Protein AF-0000000075997439 (afdb_homodimer)

Foldseek 3Di:
DEDDPDDLVVLLVVLQVCVVQQAQEDEYEDADDLVSVVVSLVSNCVRNPLRRAYEYEPPQRDFLVSLLVSCVSVCVSPHQEYENSHPLVCLPSLQSSLVSNPPHFYEYYQQDAFLVSLCSCLVSVSGQAYEYEQVSYPHPVRLVVNLQSCLVSVRYYEYEQEDQLSLLQVLVVLVCSCPPGHVDCVPYYYHYDPPVVRQVQFPAGWDDHSRDTDDDPDDDSSSHGDPLVCQQPPPCPHVVNVVVCPDCPHHPDNDDPPVNPPCVPPPPD/DEDDPDDLVVLLVVLQVCVVLQAQEDEYEDADDLVSVVVSLVSNCVRNPLRRAYEYEPPQRDFLVSLLVSCVSVCVSPHQEYENSHPLVCLPSLQVSLVSNPPHFYEYYCQDAFLVSLCSCLVSVSGQAYEYEQVRYPHPVRLVVNLQSCLVSVRYYEYEQEDQLSLLQVLVVLVCSCPPGHVDCVPYYYHYDPPVVRQVQFPDGFDDHSRDTDDDPDDDSSSHGDPLVCQQPPPCPHVVNVVVCPDCPHHPDNDDPPVNPPPVPPPPD

Radius of gyration: 27.47 Å; Cα contacts (8 Å, |Δi|>4): 840; chains: 2; bounding box: 62×74×57 Å

Structure (mmCIF, N/CA/C/O backbone):
data_AF-0000000075997439-model_v1
#
loop_
_entity.id
_entity.type
_entity.pdbx_description
1 polymer 'Mitochondrial enolase superfamily member 1-like'
#
loop_
_atom_site.group_PDB
_atom_site.id
_atom_site.type_symbol
_atom_site.label_atom_id
_atom_site.label_alt_id
_atom_site.label_comp_id
_atom_site.label_asym_id
_atom_site.label_entity_id
_atom_site.label_seq_id
_atom_site.pdbx_PDB_ins_code
_atom_site.Cartn_x
_atom_site.Cartn_y
_atom_site.Cartn_z
_atom_site.occupancy
_atom_site.B_iso_or_equiv
_atom_site.auth_seq_id
_atom_site.auth_comp_id
_atom_site.auth_asym_id
_atom_site.auth_atom_id
_atom_site.pdbx_PDB_model_num
ATOM 1 N N . MET A 1 1 ? 3.68 -21.125 -14.469 1 47.81 1 MET A N 1
ATOM 2 C CA . MET A 1 1 ? 3.809 -21.406 -15.898 1 47.81 1 MET A CA 1
ATOM 3 C C . MET A 1 1 ? 3.117 -20.328 -16.719 1 47.81 1 MET A C 1
ATOM 5 O O . MET A 1 1 ? 2.344 -19.531 -16.188 1 47.81 1 MET A O 1
ATOM 9 N N . GLY A 1 2 ? 3.748 -19.828 -17.906 1 54.91 2 GLY A N 1
ATOM 10 C CA . GLY A 1 2 ? 2.85 -19.172 -18.844 1 54.91 2 GLY A CA 1
ATOM 11 C C . GLY A 1 2 ? 3.33 -17.797 -19.25 1 54.91 2 GLY A C 1
ATOM 12 O O . GLY A 1 2 ? 2.564 -16.828 -19.219 1 54.91 2 GLY A O 1
ATOM 13 N N . VAL A 1 3 ? 4.562 -17.875 -19.422 1 57.59 3 VAL A N 1
ATOM 14 C CA . VAL A 1 3 ? 4.996 -16.641 -20.062 1 57.59 3 VAL A CA 1
ATOM 15 C C . VAL A 1 3 ? 4.203 -16.422 -21.359 1 57.59 3 VAL A C 1
ATOM 17 O O . VAL A 1 3 ? 4.012 -17.359 -22.141 1 57.59 3 VAL A O 1
ATOM 20 N N . PRO A 1 4 ? 3.506 -15.375 -21.406 1 57.25 4 PRO A N 1
ATOM 21 C CA . PRO A 1 4 ? 2.822 -15.055 -22.656 1 57.25 4 PRO A CA 1
ATOM 22 C C . PRO A 1 4 ? 3.68 -15.352 -23.891 1 57.25 4 PRO A C 1
ATOM 24 O O . PRO A 1 4 ? 4.91 -15.281 -23.812 1 57.25 4 PRO A O 1
ATOM 27 N N . ARG A 1 5 ? 3.223 -15.898 -25.031 1 62.28 5 ARG A N 1
ATOM 28 C CA . ARG A 1 5 ? 3.732 -16.047 -26.391 1 62.28 5 ARG A CA 1
ATOM 29 C C . ARG A 1 5 ? 4.512 -17.344 -26.547 1 62.28 5 ARG A C 1
ATOM 31 O O . ARG A 1 5 ? 5.301 -17.5 -27.484 1 62.28 5 ARG A O 1
ATOM 38 N N . MET A 1 6 ? 4.207 -18.219 -25.578 1 74.06 6 MET A N 1
ATOM 39 C CA . MET A 1 6 ? 4.82 -19.531 -25.75 1 74.06 6 MET A CA 1
ATOM 40 C C . MET A 1 6 ? 4.121 -20.312 -26.859 1 74.06 6 MET A C 1
ATOM 42 O O . MET A 1 6 ? 2.896 -20.266 -26.984 1 74.06 6 MET A O 1
ATOM 46 N N . CYS A 1 7 ? 4.922 -20.922 -27.625 1 85.12 7 CYS A N 1
ATOM 47 C CA . CYS A 1 7 ? 4.316 -21.734 -28.672 1 85.12 7 CYS A CA 1
ATOM 48 C C . CYS A 1 7 ? 3.701 -23 -28.094 1 85.12 7 CYS A C 1
ATOM 50 O O . CYS A 1 7 ? 3.99 -23.375 -26.969 1 85.12 7 CYS A O 1
ATOM 52 N N . GLU A 1 8 ? 2.82 -23.547 -28.875 1 89.62 8 GLU A N 1
ATOM 53 C CA . GLU A 1 8 ? 2.053 -24.719 -28.438 1 89.62 8 GLU A CA 1
ATOM 54 C C . GLU A 1 8 ? 2.975 -25.859 -28 1 89.62 8 GLU A C 1
ATOM 56 O O . GLU A 1 8 ? 2.754 -26.469 -26.953 1 89.62 8 GLU A O 1
ATOM 61 N N . ALA A 1 9 ? 3.93 -26.141 -28.797 1 92.12 9 ALA A N 1
ATOM 62 C CA . ALA A 1 9 ? 4.836 -27.25 -28.5 1 92.12 9 ALA A CA 1
ATOM 63 C C . ALA A 1 9 ? 5.52 -27.062 -27.141 1 92.12 9 ALA A C 1
ATOM 65 O O . ALA A 1 9 ? 5.629 -28 -26.359 1 92.12 9 ALA A O 1
ATOM 66 N N . GLN A 1 10 ? 5.949 -25.906 -26.891 1 90.31 10 GLN A N 1
ATOM 67 C CA . GLN A 1 10 ? 6.613 -25.594 -25.625 1 90.31 10 GLN A CA 1
ATOM 68 C C . GLN A 1 10 ? 5.656 -25.75 -24.453 1 90.31 10 GLN A C 1
ATOM 70 O O . GLN A 1 10 ? 6.035 -26.297 -23.406 1 90.31 10 GLN A O 1
ATOM 75 N N . LEU A 1 11 ? 4.453 -25.328 -24.641 1 91.88 11 LEU A N 1
ATOM 76 C CA . LEU A 1 11 ? 3.445 -25.422 -23.594 1 91.88 11 LEU A CA 1
ATOM 77 C C . LEU A 1 11 ? 3.158 -26.875 -23.25 1 91.88 11 LEU A C 1
ATOM 79 O O . LEU A 1 11 ? 3.086 -27.234 -22.062 1 91.88 11 LEU A O 1
ATOM 83 N N . ARG A 1 12 ? 3.047 -27.672 -24.25 1 94.75 12 ARG A N 1
ATOM 84 C CA . ARG A 1 12 ? 2.756 -29.078 -24.031 1 94.75 12 ARG A CA 1
ATOM 85 C C . ARG A 1 12 ? 3.906 -29.766 -23.312 1 94.75 12 ARG A C 1
ATOM 87 O O . ARG A 1 12 ? 3.68 -30.562 -22.391 1 94.75 12 ARG A O 1
ATOM 94 N N . ILE A 1 13 ? 5.086 -29.406 -23.688 1 93 13 ILE A N 1
ATOM 95 C CA . ILE A 1 13 ? 6.27 -30.016 -23.078 1 93 13 ILE A CA 1
ATOM 96 C C . ILE A 1 13 ? 6.34 -29.656 -21.609 1 93 13 ILE A C 1
ATOM 98 O O . ILE A 1 13 ? 6.574 -30.516 -20.75 1 93 13 ILE A O 1
ATOM 102 N N . ILE A 1 14 ? 6.152 -28.453 -21.281 1 90 14 ILE A N 1
ATOM 103 C CA . ILE A 1 14 ? 6.223 -27.969 -19.906 1 90 14 ILE A CA 1
ATOM 104 C C . ILE A 1 14 ? 5.168 -28.672 -19.047 1 90 14 ILE A C 1
ATOM 106 O O . ILE A 1 14 ? 5.445 -29.094 -17.922 1 90 14 ILE A O 1
ATOM 110 N N . CYS A 1 15 ? 3.977 -28.859 -19.625 1 94 15 CYS A N 1
ATOM 111 C CA . CYS A 1 15 ? 2.895 -29.531 -18.906 1 94 15 CYS A CA 1
ATOM 112 C C . CYS A 1 15 ? 3.234 -30.984 -18.625 1 94 15 CYS A C 1
ATOM 114 O O . CYS A 1 15 ? 3.082 -31.469 -17.5 1 94 15 CYS A O 1
ATOM 116 N N . ARG A 1 16 ? 3.693 -31.594 -19.641 1 94.75 16 ARG A N 1
ATOM 117 C CA . ARG A 1 16 ? 4.012 -33 -19.516 1 94.75 16 ARG A CA 1
ATOM 118 C C . ARG A 1 16 ? 5.152 -33.219 -18.531 1 94.75 16 ARG A C 1
ATOM 120 O O . ARG A 1 16 ? 5.121 -34.156 -17.734 1 94.75 16 ARG A O 1
ATOM 127 N N . GLU A 1 17 ? 6.164 -32.375 -18.578 1 90.06 17 GLU A N 1
ATOM 128 C CA . GLU A 1 17 ? 7.273 -32.469 -17.641 1 90.06 17 GLU A CA 1
ATOM 129 C C . GLU A 1 17 ? 6.801 -32.219 -16.203 1 90.06 17 GLU A C 1
ATOM 131 O O . GLU A 1 17 ? 7.242 -32.906 -15.281 1 90.06 17 GLU A O 1
ATOM 136 N N . ALA A 1 18 ? 5.953 -31.312 -16.062 1 89.81 18 ALA A N 1
ATOM 137 C CA . ALA A 1 18 ? 5.41 -31.016 -14.734 1 89.81 18 ALA A CA 1
ATOM 138 C C . ALA A 1 18 ? 4.613 -32.219 -14.195 1 89.81 18 ALA A C 1
ATOM 140 O O . ALA A 1 18 ? 4.73 -32.562 -13.016 1 89.81 18 ALA A O 1
ATOM 141 N N . LEU A 1 19 ? 3.828 -32.844 -15.039 1 93.19 19 LEU A N 1
ATOM 142 C CA . LEU A 1 19 ? 3.053 -34 -14.648 1 93.19 19 LEU A CA 1
ATOM 143 C C . LEU A 1 19 ? 3.973 -35.156 -14.25 1 93.19 19 LEU A C 1
ATOM 145 O O . LEU A 1 19 ? 3.721 -35.844 -13.258 1 93.19 19 LEU A O 1
ATOM 149 N N . LYS A 1 20 ? 4.98 -35.312 -15.078 1 92.94 20 LYS A N 1
ATOM 150 C CA . LYS A 1 20 ? 5.961 -36.344 -14.789 1 92.94 20 LYS A CA 1
ATOM 151 C C . LYS A 1 20 ? 6.609 -36.125 -13.43 1 92.94 20 LYS A C 1
ATOM 153 O O . LYS A 1 20 ? 6.898 -37.094 -12.711 1 92.94 20 LYS A O 1
ATOM 158 N N . ASP A 1 21 ? 6.805 -34.875 -13.078 1 87.38 21 ASP A N 1
ATOM 159 C CA . ASP A 1 21 ? 7.441 -34.531 -11.812 1 87.38 21 ASP A CA 1
ATOM 160 C C . ASP A 1 21 ? 6.449 -34.625 -10.656 1 87.38 21 ASP A C 1
ATOM 162 O O . ASP A 1 21 ? 6.809 -34.375 -9.508 1 87.38 21 ASP A O 1
ATOM 166 N N . GLY A 1 22 ? 5.156 -34.812 -10.977 1 89.94 22 GLY A N 1
ATOM 167 C CA . GLY A 1 22 ? 4.176 -35.094 -9.93 1 89.94 22 GLY A CA 1
ATOM 168 C C . GLY A 1 22 ? 3.318 -33.875 -9.594 1 89.94 22 GLY A C 1
ATOM 169 O O . GLY A 1 22 ? 2.559 -33.906 -8.625 1 89.94 22 GLY A O 1
ATOM 170 N N . PHE A 1 23 ? 3.393 -32.844 -10.406 1 90.88 23 PHE A N 1
ATOM 171 C CA . PHE A 1 23 ? 2.6 -31.656 -10.141 1 90.88 23 PHE A CA 1
ATOM 172 C C . PHE A 1 23 ? 1.13 -31.906 -10.461 1 90.88 23 PHE A C 1
ATOM 174 O O . PHE A 1 23 ? 0.803 -32.562 -11.445 1 90.88 23 PHE A O 1
ATOM 181 N N . THR A 1 24 ? 0.291 -31.344 -9.578 1 92.31 24 THR A N 1
ATOM 182 C CA . THR A 1 24 ? -1.148 -31.484 -9.781 1 92.31 24 THR A CA 1
ATOM 183 C C . THR A 1 24 ? -1.831 -30.125 -9.758 1 92.31 24 THR A C 1
ATOM 185 O O . THR A 1 24 ? -3.051 -30.031 -9.906 1 92.31 24 THR A O 1
ATOM 188 N N . ARG A 1 25 ? -1.052 -29.109 -9.562 1 91.56 25 ARG A N 1
ATOM 189 C CA . ARG A 1 25 ? -1.551 -27.75 -9.508 1 91.56 25 ARG A CA 1
ATOM 190 C C . ARG A 1 25 ? -0.782 -26.844 -10.469 1 91.56 25 ARG A C 1
ATOM 192 O O . ARG A 1 25 ? 0.45 -26.828 -10.461 1 91.56 25 ARG A O 1
ATOM 199 N N . PHE A 1 26 ? -1.483 -26.094 -11.242 1 91.38 26 PHE A N 1
ATOM 200 C CA . PHE A 1 26 ? -0.87 -25.297 -12.297 1 91.38 26 PHE A CA 1
ATOM 201 C C . PHE A 1 26 ? -1.354 -23.844 -12.234 1 91.38 26 PHE A C 1
ATOM 203 O O . PHE A 1 26 ? -2.557 -23.594 -12.133 1 91.38 26 PHE A O 1
ATOM 210 N N . LYS A 1 27 ? -0.454 -22.953 -12.188 1 91.5 27 LYS A N 1
ATOM 211 C CA . LYS A 1 27 ? -0.766 -21.531 -12.266 1 91.5 27 LYS A CA 1
ATOM 212 C C . LYS A 1 27 ? -0.388 -20.969 -13.633 1 91.5 27 LYS A C 1
ATOM 214 O O . LYS A 1 27 ? 0.742 -21.141 -14.094 1 91.5 27 LYS A O 1
ATOM 219 N N . VAL A 1 28 ? -1.33 -20.266 -14.242 1 92.38 28 VAL A N 1
ATOM 220 C CA . VAL A 1 28 ? -1.117 -19.734 -15.578 1 92.38 28 VAL A CA 1
ATOM 221 C C . VAL A 1 28 ? -1.358 -18.219 -15.578 1 92.38 28 VAL A C 1
ATOM 223 O O . VAL A 1 28 ? -2.373 -17.75 -15.062 1 92.38 28 VAL A O 1
ATOM 226 N N . LYS A 1 29 ? -0.442 -17.516 -16.125 1 92.12 29 LYS A N 1
ATOM 227 C CA . LYS A 1 29 ? -0.614 -16.062 -16.281 1 92.12 29 LYS A CA 1
ATOM 228 C C . LYS A 1 29 ? -1.512 -15.742 -17.469 1 92.12 29 LYS A C 1
ATOM 230 O O . LYS A 1 29 ? -1.343 -16.312 -18.547 1 92.12 29 LYS A O 1
ATOM 235 N N . ILE A 1 30 ? -2.455 -14.852 -17.203 1 93.94 30 ILE A N 1
ATOM 236 C CA . ILE A 1 30 ? -3.391 -14.445 -18.25 1 93.94 30 ILE A CA 1
ATOM 237 C C . ILE A 1 30 ? -3.51 -12.922 -18.281 1 93.94 30 ILE A C 1
ATOM 239 O O . ILE A 1 30 ? -2.982 -12.234 -17.406 1 93.94 30 ILE A O 1
ATOM 243 N N . GLY A 1 31 ? -4.246 -12.422 -19.391 1 93 31 GLY A N 1
ATOM 244 C CA . GLY A 1 31 ? -4.664 -11.031 -19.328 1 93 31 GLY A CA 1
ATOM 245 C C . GLY A 1 31 ? -4.117 -10.188 -20.469 1 93 31 GLY A C 1
ATOM 246 O O . GLY A 1 31 ? -4.52 -9.039 -20.641 1 93 31 GLY A O 1
ATOM 247 N N . GLU A 1 32 ? -3.24 -10.75 -21.297 1 91 32 GLU A N 1
ATOM 248 C CA . GLU A 1 32 ? -2.676 -9.938 -22.375 1 91 32 GLU A CA 1
ATOM 249 C C . GLU A 1 32 ? -3.59 -9.93 -23.594 1 91 32 GLU A C 1
ATOM 251 O O . GLU A 1 32 ? -3.943 -8.867 -24.109 1 91 32 GLU A O 1
ATOM 256 N N . GLU A 1 33 ? -3.896 -11.086 -24.047 1 94.06 33 GLU A N 1
ATOM 257 C CA . GLU A 1 33 ? -4.82 -11.266 -25.156 1 94.06 33 GLU A CA 1
ATOM 258 C C . GLU A 1 33 ? -5.801 -12.398 -24.891 1 94.06 33 GLU A C 1
ATOM 260 O O . GLU A 1 33 ? -5.387 -13.547 -24.688 1 94.06 33 GLU A O 1
ATOM 265 N N . LEU A 1 34 ? -7.082 -12.117 -25.016 1 96.12 34 LEU A N 1
ATOM 266 C CA . LEU A 1 34 ? -8.125 -13.055 -24.594 1 96.12 34 LEU A CA 1
ATOM 267 C C . LEU A 1 34 ? -8.102 -14.312 -25.453 1 96.12 34 LEU A C 1
ATOM 269 O O . LEU A 1 34 ? -8.141 -15.43 -24.922 1 96.12 34 LEU A O 1
ATOM 273 N N . GLU A 1 35 ? -7.984 -14.109 -26.734 1 96.25 35 GLU A N 1
ATOM 274 C CA . GLU A 1 35 ? -8.016 -15.266 -27.625 1 96.25 35 GLU A CA 1
ATOM 275 C C . GLU A 1 35 ? -6.785 -16.156 -27.422 1 96.25 35 GLU A C 1
ATOM 277 O O . GLU A 1 35 ? -6.871 -17.375 -27.516 1 96.25 35 GLU A O 1
ATOM 282 N N . ASP A 1 36 ? -5.68 -15.531 -27.172 1 94.5 36 ASP A N 1
ATOM 283 C CA . ASP A 1 36 ? -4.477 -16.297 -26.875 1 94.5 36 ASP A CA 1
ATOM 284 C C . ASP A 1 36 ? -4.617 -17.047 -25.547 1 94.5 36 ASP A C 1
ATOM 286 O O . ASP A 1 36 ? -4.141 -18.172 -25.406 1 94.5 36 ASP A O 1
ATOM 290 N N . ASP A 1 37 ? -5.219 -16.375 -24.578 1 95.94 37 ASP A N 1
ATOM 291 C CA . ASP A 1 37 ? -5.477 -17.047 -23.297 1 95.94 37 ASP A CA 1
ATOM 292 C C . ASP A 1 37 ? -6.324 -18.297 -23.5 1 95.94 37 ASP A C 1
ATOM 294 O O . ASP A 1 37 ? -6.004 -19.359 -22.969 1 95.94 37 ASP A O 1
ATOM 298 N N . LYS A 1 38 ? -7.359 -18.188 -24.25 1 97 38 LYS A N 1
ATOM 299 C CA . LYS A 1 38 ? -8.234 -19.328 -24.531 1 97 38 LYS A CA 1
ATOM 300 C C . LYS A 1 38 ? -7.477 -20.469 -25.203 1 97 38 LYS A C 1
ATOM 302 O O . LYS A 1 38 ? -7.594 -21.625 -24.797 1 97 38 LYS A O 1
ATOM 307 N N . ARG A 1 39 ? -6.734 -20.047 -26.203 1 95.94 39 ARG A N 1
ATOM 308 C CA . ARG A 1 39 ? -5.941 -21.031 -26.922 1 95.94 39 ARG A CA 1
ATOM 309 C C . ARG A 1 39 ? -4.992 -21.766 -25.984 1 95.94 39 ARG A C 1
ATOM 311 O O . ARG A 1 39 ? -4.926 -23 -26 1 95.94 39 ARG A O 1
ATOM 318 N N . ARG A 1 40 ? -4.281 -21.047 -25.203 1 96 40 ARG A N 1
ATOM 319 C CA . ARG A 1 40 ? -3.309 -21.641 -24.281 1 96 40 ARG A CA 1
ATOM 320 C C . ARG A 1 40 ? -3.994 -22.516 -23.25 1 96 40 ARG A C 1
ATOM 322 O O . ARG A 1 40 ? -3.529 -23.625 -22.953 1 96 40 ARG A O 1
ATOM 329 N N . LEU A 1 41 ? -5.102 -22.078 -22.766 1 97.12 41 LEU A N 1
ATOM 330 C CA . LEU A 1 41 ? -5.801 -22.828 -21.719 1 97.12 41 LEU A CA 1
ATOM 331 C C . LEU A 1 41 ? -6.398 -24.109 -22.281 1 97.12 41 LEU A C 1
ATOM 333 O O . LEU A 1 41 ? -6.477 -25.125 -21.578 1 97.12 41 LEU A O 1
ATOM 337 N N . GLU A 1 42 ? -6.805 -24.031 -23.516 1 97.19 42 GLU A N 1
ATOM 338 C CA . GLU A 1 42 ? -7.266 -25.25 -24.172 1 97.19 42 GLU A CA 1
ATOM 339 C C . GLU A 1 42 ? -6.16 -26.297 -24.219 1 97.19 42 GLU A C 1
ATOM 341 O O . GLU A 1 42 ? -6.379 -27.453 -23.844 1 97.19 42 GLU A O 1
ATOM 346 N N . ILE A 1 43 ? -5.016 -25.859 -24.641 1 96.62 43 ILE A N 1
ATOM 347 C CA . ILE A 1 43 ? -3.859 -26.75 -24.734 1 96.62 43 ILE A CA 1
ATOM 348 C C . ILE A 1 43 ? -3.504 -27.281 -23.344 1 96.62 43 ILE A C 1
ATOM 350 O O . ILE A 1 43 ? -3.26 -28.484 -23.188 1 96.62 43 ILE A O 1
ATOM 354 N N . ILE A 1 44 ? -3.49 -26.453 -22.375 1 96.75 44 ILE A N 1
ATOM 355 C CA . ILE A 1 44 ? -3.111 -26.828 -21.016 1 96.75 44 ILE A CA 1
ATOM 356 C C . ILE A 1 44 ? -4.102 -27.844 -20.469 1 96.75 44 ILE A C 1
ATOM 358 O O . ILE A 1 44 ? -3.695 -28.891 -19.938 1 96.75 44 ILE A O 1
ATOM 362 N N . ARG A 1 45 ? -5.348 -27.656 -20.656 1 97.62 45 ARG A N 1
ATOM 363 C CA . ARG A 1 45 ? -6.355 -28.594 -20.172 1 97.62 45 ARG A CA 1
ATOM 364 C C . ARG A 1 45 ? -6.238 -29.938 -20.891 1 97.62 45 ARG A C 1
ATOM 366 O O . ARG A 1 45 ? -6.414 -30.984 -20.266 1 97.62 45 ARG A O 1
ATOM 373 N N . GLU A 1 46 ? -5.98 -29.875 -22.125 1 97.62 46 GLU A N 1
ATOM 374 C CA . GLU A 1 46 ? -5.77 -31.109 -22.875 1 97.62 46 GLU A CA 1
ATOM 375 C C . GLU A 1 46 ? -4.637 -31.938 -22.266 1 97.62 46 GLU A C 1
ATOM 377 O O . GLU A 1 46 ? -4.703 -33.156 -22.234 1 97.62 46 GLU A O 1
ATOM 382 N N . GLU A 1 47 ? -3.66 -31.266 -21.844 1 97.12 47 GLU A N 1
ATOM 383 C CA . GLU A 1 47 ? -2.473 -31.938 -21.344 1 97.12 47 GLU A CA 1
ATOM 384 C C . GLU A 1 47 ? -2.648 -32.344 -19.875 1 97.12 47 GLU A C 1
ATOM 386 O O . GLU A 1 47 ? -2.416 -33.469 -19.5 1 97.12 47 GLU A O 1
ATOM 391 N N . ILE A 1 48 ? -3.113 -31.422 -19.016 1 96.81 48 ILE A N 1
ATOM 392 C CA . ILE A 1 48 ? -3.059 -31.641 -17.578 1 96.81 48 ILE A CA 1
ATOM 393 C C . ILE A 1 48 ? -4.355 -32.312 -17.109 1 96.81 48 ILE A C 1
ATOM 395 O O . ILE A 1 48 ? -4.441 -32.781 -15.984 1 96.81 48 ILE A O 1
ATOM 399 N N . GLY A 1 49 ? -5.309 -32.344 -18 1 97.5 49 GLY A N 1
ATOM 400 C CA . GLY A 1 49 ? -6.59 -32.938 -17.641 1 97.5 49 GLY A CA 1
ATOM 401 C C . GLY A 1 49 ? -7.461 -32 -16.812 1 97.5 49 GLY A C 1
ATOM 402 O O . GLY A 1 49 ? -7.074 -30.859 -16.531 1 97.5 49 GLY A O 1
ATOM 403 N N . TRP A 1 50 ? -8.625 -32.562 -16.422 1 97.38 50 TRP A N 1
ATOM 404 C CA . TRP A 1 50 ? -9.625 -31.734 -15.758 1 97.38 50 TRP A CA 1
ATOM 405 C C . TRP A 1 50 ? -9.648 -32 -14.258 1 97.38 50 TRP A C 1
ATOM 407 O O . TRP A 1 50 ? -10.328 -31.312 -13.5 1 97.38 50 TRP A O 1
ATOM 417 N N . GLU A 1 51 ? -8.836 -32.938 -13.844 1 96.38 51 GLU A N 1
ATOM 418 C CA . GLU A 1 51 ? -8.758 -33.281 -12.43 1 96.38 51 GLU A CA 1
ATOM 419 C C . GLU A 1 51 ? -7.695 -32.438 -11.719 1 96.38 51 GLU A C 1
ATOM 421 O O . GLU A 1 51 ? -7.805 -32.188 -10.516 1 96.38 51 GLU A O 1
ATOM 426 N N . ASN A 1 52 ? -6.629 -32.062 -12.477 1 95.88 52 ASN A N 1
ATOM 427 C CA . ASN A 1 52 ? -5.605 -31.203 -11.906 1 95.88 52 ASN A CA 1
ATOM 428 C C . ASN A 1 52 ? -6.109 -29.781 -11.734 1 95.88 52 ASN A C 1
ATOM 430 O O . ASN A 1 52 ? -6.941 -29.312 -12.508 1 95.88 52 ASN A O 1
ATOM 434 N N . LEU A 1 53 ? -5.637 -29.172 -10.719 1 93.81 53 LEU A N 1
ATOM 435 C CA . LEU A 1 53 ? -6.113 -27.844 -10.375 1 93.81 53 LEU A CA 1
ATOM 436 C C . LEU A 1 53 ? -5.465 -26.781 -11.266 1 93.81 53 LEU A C 1
ATOM 438 O O . LEU A 1 53 ? -4.273 -26.875 -11.57 1 93.81 53 LEU A O 1
ATOM 442 N N . LEU A 1 54 ? -6.309 -25.797 -11.641 1 94.69 54 LEU A N 1
ATOM 443 C CA . LEU A 1 54 ? -5.867 -24.688 -12.469 1 94.69 54 LEU A CA 1
ATOM 444 C C . LEU A 1 54 ? -6.145 -23.359 -11.789 1 94.69 54 LEU A C 1
ATOM 446 O O . LEU A 1 54 ? -7.258 -23.109 -11.312 1 94.69 54 LEU A O 1
ATOM 450 N N . VAL A 1 55 ? -5.129 -22.547 -11.633 1 93.38 55 VAL A N 1
ATOM 451 C CA . VAL A 1 55 ? -5.258 -21.188 -11.094 1 93.38 55 VAL A CA 1
ATOM 452 C C . VAL A 1 55 ? -4.828 -20.172 -12.148 1 93.38 55 VAL A C 1
ATOM 454 O O . VAL A 1 55 ? -3.787 -20.344 -12.789 1 93.38 55 VAL A O 1
ATOM 457 N N . LEU A 1 56 ? -5.633 -19.188 -12.336 1 94.25 56 LEU A N 1
ATOM 458 C CA . LEU A 1 56 ? -5.32 -18.141 -13.305 1 94.25 56 LEU A CA 1
ATOM 459 C C . LEU A 1 56 ? -4.84 -16.875 -12.602 1 94.25 56 LEU A C 1
ATOM 461 O O . LEU A 1 56 ? -5.438 -16.453 -11.609 1 94.25 56 LEU A O 1
ATOM 465 N N . ASP A 1 57 ? -3.785 -16.344 -13.148 1 93.06 57 ASP A N 1
ATOM 466 C CA . ASP A 1 57 ? -3.197 -15.133 -12.57 1 93.06 57 ASP A CA 1
ATOM 467 C C . ASP A 1 57 ? -3.246 -13.977 -13.562 1 93.06 57 ASP A C 1
ATOM 469 O O . ASP A 1 57 ? -2.541 -13.984 -14.57 1 93.06 57 ASP A O 1
ATOM 473 N N . ALA A 1 58 ? -3.979 -12.93 -13.164 1 93.38 58 ALA A N 1
ATOM 474 C CA . ALA A 1 58 ? -4.141 -11.789 -14.062 1 93.38 58 ALA A CA 1
ATOM 475 C C . ALA A 1 58 ? -3.125 -10.695 -13.742 1 93.38 58 ALA A C 1
ATOM 477 O O . ALA A 1 58 ? -3.043 -9.695 -14.461 1 93.38 58 ALA A O 1
ATOM 478 N N . SER A 1 59 ? -2.393 -10.812 -12.703 1 90 59 SER A N 1
ATOM 479 C CA . SER A 1 59 ? -1.312 -9.906 -12.305 1 90 59 SER A CA 1
ATOM 480 C C . SER A 1 59 ? -1.792 -8.461 -12.25 1 90 59 SER A C 1
ATOM 482 O O . SER A 1 59 ? -1.088 -7.551 -12.695 1 90 59 SER A O 1
ATOM 484 N N . ALA A 1 60 ? -2.988 -8.297 -11.82 1 90.62 60 ALA A N 1
ATOM 485 C CA . ALA A 1 60 ? -3.559 -6.98 -11.562 1 90.62 60 ALA A CA 1
ATOM 486 C C . ALA A 1 60 ? -3.613 -6.145 -12.836 1 90.62 60 ALA A C 1
ATOM 488 O O . ALA A 1 60 ? -3.416 -4.926 -12.797 1 90.62 60 ALA A O 1
ATOM 489 N N . GLY A 1 61 ? -3.898 -6.777 -13.93 1 87.88 61 GLY A N 1
ATOM 490 C CA . GLY A 1 61 ? -3.789 -6.09 -15.203 1 87.88 61 GLY A CA 1
ATOM 491 C C . GLY A 1 61 ? -5.094 -5.473 -15.664 1 87.88 61 GLY A C 1
ATOM 492 O O . GLY A 1 61 ? -5.121 -4.695 -16.625 1 87.88 61 GLY A O 1
ATOM 493 N N . TRP A 1 62 ? -6.125 -5.758 -14.969 1 94.19 62 TRP A N 1
ATOM 494 C CA . TRP A 1 62 ? -7.422 -5.359 -15.5 1 94.19 62 TRP A CA 1
ATOM 495 C C . TRP A 1 62 ? -8.109 -4.352 -14.578 1 94.19 62 TRP A C 1
ATOM 497 O O . TRP A 1 62 ? -7.738 -4.223 -13.414 1 94.19 62 TRP A O 1
ATOM 507 N N . ASP A 1 63 ? -9.039 -3.605 -15.188 1 94.19 63 ASP A N 1
ATOM 508 C CA . ASP A 1 63 ? -10.023 -2.908 -14.359 1 94.19 63 ASP A CA 1
ATOM 509 C C . ASP A 1 63 ? -11.219 -3.803 -14.055 1 94.19 63 ASP A C 1
ATOM 511 O O . ASP A 1 63 ? -11.258 -4.961 -14.477 1 94.19 63 ASP A O 1
ATOM 515 N N . GLN A 1 64 ? -12.125 -3.348 -13.328 1 95.31 64 GLN A N 1
ATOM 516 C CA . GLN A 1 64 ? -13.242 -4.129 -12.797 1 95.31 64 GLN A CA 1
ATOM 517 C C . GLN A 1 64 ? -14.039 -4.789 -13.914 1 95.31 64 GLN A C 1
ATOM 519 O O . GLN A 1 64 ? -14.203 -6.012 -13.93 1 95.31 64 GLN A O 1
ATOM 524 N N . ASN A 1 65 ? -14.5 -4.012 -14.883 1 97.31 65 ASN A N 1
ATOM 525 C CA . ASN A 1 65 ? -15.359 -4.539 -15.938 1 97.31 65 ASN A CA 1
ATOM 526 C C . ASN A 1 65 ? -14.594 -5.48 -16.859 1 97.31 65 ASN A C 1
ATOM 528 O O . ASN A 1 65 ? -15.125 -6.504 -17.297 1 97.31 65 ASN A O 1
ATOM 532 N N . GLU A 1 66 ? -13.398 -5.105 -17.094 1 97.25 66 GLU A N 1
ATOM 533 C CA . GLU A 1 66 ? -12.547 -5.961 -17.906 1 97.25 66 GLU A CA 1
ATOM 534 C C . GLU A 1 66 ? -12.289 -7.301 -17.234 1 97.25 66 GLU A C 1
ATOM 536 O O . GLU A 1 66 ? -12.32 -8.352 -17.875 1 97.25 66 GLU A O 1
ATOM 541 N N . ALA A 1 67 ? -12.039 -7.238 -16.031 1 96.81 67 ALA A N 1
ATOM 542 C CA . ALA A 1 67 ? -11.812 -8.461 -15.258 1 96.81 67 ALA A CA 1
ATOM 543 C C . ALA A 1 67 ? -13.023 -9.391 -15.336 1 96.81 67 ALA A C 1
ATOM 545 O O . ALA A 1 67 ? -12.875 -10.594 -15.57 1 96.81 67 ALA A O 1
ATOM 546 N N . ILE A 1 68 ? -14.195 -8.828 -15.148 1 97.25 68 ILE A N 1
ATOM 547 C CA . ILE A 1 68 ? -15.438 -9.602 -15.164 1 97.25 68 ILE A CA 1
ATOM 548 C C . ILE A 1 68 ? -15.648 -10.211 -16.547 1 97.25 68 ILE A C 1
ATOM 550 O O . ILE A 1 68 ? -15.906 -11.414 -16.672 1 97.25 68 ILE A O 1
ATOM 554 N N . HIS A 1 69 ? -15.461 -9.398 -17.516 1 97.69 69 HIS A N 1
ATOM 555 C CA . HIS A 1 69 ? -15.633 -9.867 -18.891 1 97.69 69 HIS A CA 1
ATOM 556 C C . HIS A 1 69 ? -14.656 -10.992 -19.219 1 97.69 69 HIS A C 1
ATOM 558 O O . HIS A 1 69 ? -15.055 -12.055 -19.703 1 97.69 69 HIS A O 1
ATOM 564 N N . TRP A 1 70 ? -13.367 -10.734 -18.938 1 97.75 70 TRP A N 1
ATOM 565 C CA . TRP A 1 70 ? -12.312 -11.688 -19.25 1 97.75 70 TRP A CA 1
ATOM 566 C C . TRP A 1 70 ? -12.562 -13.023 -18.562 1 97.75 70 TRP A C 1
ATOM 568 O O . TRP A 1 70 ? -12.5 -14.078 -19.203 1 97.75 70 TRP A O 1
ATOM 578 N N . MET A 1 71 ? -12.977 -12.984 -17.344 1 96.88 71 MET A N 1
ATOM 579 C CA . MET A 1 71 ? -13.07 -14.219 -16.562 1 96.88 71 MET A CA 1
ATOM 580 C C . MET A 1 71 ? -14.352 -14.977 -16.891 1 96.88 71 MET A C 1
ATOM 582 O O . MET A 1 71 ? -14.398 -16.203 -16.797 1 96.88 71 MET A O 1
ATOM 586 N N . LYS A 1 72 ? -15.383 -14.289 -17.266 1 97.31 72 LYS A N 1
ATOM 587 C CA . LYS A 1 72 ? -16.562 -14.984 -17.766 1 97.31 72 LYS A CA 1
ATOM 588 C C . LYS A 1 72 ? -16.234 -15.812 -19 1 97.31 72 LYS A C 1
ATOM 590 O O . LYS A 1 72 ? -16.75 -16.922 -19.172 1 97.31 72 LYS A O 1
ATOM 595 N N . GLU A 1 73 ? -15.359 -15.242 -19.828 1 97.69 73 GLU A N 1
ATOM 596 C CA . GLU A 1 73 ? -14.938 -15.945 -21.031 1 97.69 73 GLU A CA 1
ATOM 597 C C . GLU A 1 73 ? 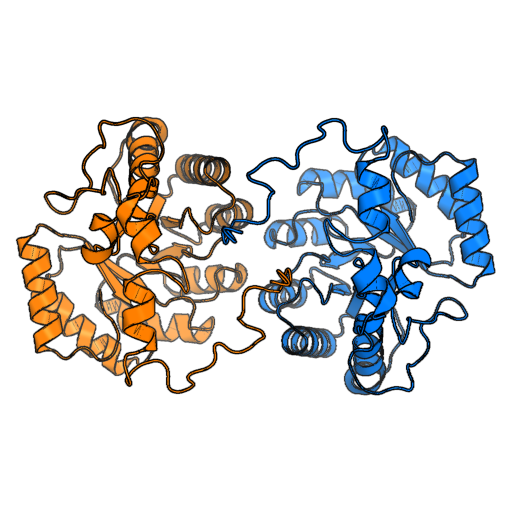-14.07 -17.156 -20.703 1 97.69 73 GLU A C 1
ATOM 599 O O . GLU A 1 73 ? -14.047 -18.125 -21.453 1 97.69 73 GLU A O 1
ATOM 604 N N . LEU A 1 74 ? -13.398 -17.109 -19.578 1 97.88 74 LEU A N 1
ATOM 605 C CA . LEU A 1 74 ? -12.438 -18.172 -19.266 1 97.88 74 LEU A CA 1
ATOM 606 C C . LEU A 1 74 ? -13 -19.141 -18.234 1 97.88 74 LEU A C 1
ATOM 608 O O . LEU A 1 74 ? -12.359 -20.125 -17.891 1 97.88 74 LEU A O 1
ATOM 612 N N . ALA A 1 75 ? -14.211 -18.922 -17.828 1 96.62 75 ALA A N 1
ATOM 613 C CA . ALA A 1 75 ? -14.828 -19.719 -16.766 1 96.62 75 ALA A CA 1
ATOM 614 C C . ALA A 1 75 ? -14.953 -21.188 -17.172 1 96.62 75 ALA A C 1
ATOM 616 O O . ALA A 1 75 ? -14.867 -22.078 -16.328 1 96.62 75 ALA A O 1
ATOM 617 N N . GLY A 1 76 ? -15.102 -21.422 -18.406 1 96.44 76 GLY A N 1
ATOM 618 C CA . GLY A 1 76 ? -15.305 -22.766 -18.922 1 96.44 76 GLY A CA 1
ATOM 619 C C . GLY A 1 76 ? -14.102 -23.672 -18.703 1 96.44 76 GLY A C 1
ATOM 620 O O . GLY A 1 76 ? -14.219 -24.891 -18.781 1 96.44 76 GLY A O 1
ATOM 621 N N . PHE A 1 77 ? -12.945 -23.094 -18.453 1 97.94 77 PHE A N 1
ATOM 622 C CA . PHE A 1 77 ? -11.742 -23.891 -18.234 1 97.94 77 PHE A CA 1
ATOM 623 C C . PHE A 1 77 ? -11.648 -24.328 -16.781 1 97.94 77 PHE A C 1
ATOM 625 O O . PHE A 1 77 ? -10.648 -24.938 -16.375 1 97.94 77 PHE A O 1
ATOM 632 N N . ARG A 1 78 ? -12.609 -24 -15.992 1 96.5 78 ARG A N 1
ATOM 633 C CA . ARG A 1 78 ? -12.828 -24.438 -14.617 1 96.5 78 ARG A CA 1
ATOM 634 C C . ARG A 1 78 ? -11.625 -24.109 -13.742 1 96.5 78 ARG A C 1
ATOM 636 O O . ARG A 1 78 ? -11.094 -24.984 -13.047 1 96.5 78 ARG A O 1
ATOM 643 N N . PRO A 1 79 ? -11.227 -22.844 -13.719 1 96.19 79 PRO A N 1
ATOM 644 C CA . PRO A 1 79 ? -10.18 -22.453 -12.758 1 96.19 79 PRO A CA 1
ATOM 645 C C . PRO A 1 79 ? -10.664 -22.516 -11.312 1 96.19 79 PRO A C 1
ATOM 647 O O . PRO A 1 79 ? -11.82 -22.203 -11.031 1 96.19 79 PRO A O 1
ATOM 650 N N . LEU A 1 80 ? -9.781 -22.906 -10.492 1 92.88 80 LEU A N 1
ATOM 651 C CA . LEU A 1 80 ? -10.086 -22.891 -9.07 1 92.88 80 LEU A CA 1
ATOM 652 C C . LEU A 1 80 ? -10.203 -21.453 -8.555 1 92.88 80 LEU A C 1
ATOM 654 O O . LEU A 1 80 ? -11.125 -21.141 -7.797 1 92.88 80 LEU A O 1
ATOM 658 N N . TRP A 1 81 ? -9.18 -20.609 -9.039 1 93 81 TRP A N 1
ATOM 659 C CA . TRP A 1 81 ? -9.133 -19.219 -8.633 1 93 81 TRP A CA 1
ATOM 660 C C . TRP A 1 81 ? -8.672 -18.328 -9.789 1 93 81 TRP A C 1
ATOM 662 O O . TRP A 1 81 ? -7.934 -18.781 -10.664 1 93 81 TRP A O 1
ATOM 672 N N . VAL A 1 82 ? -9.156 -17.125 -9.758 1 94.19 82 VAL A N 1
ATOM 673 C CA . VAL A 1 82 ? -8.461 -16.047 -10.461 1 94.19 82 VAL A CA 1
ATOM 674 C C . VAL A 1 82 ? -7.742 -15.148 -9.461 1 94.19 82 VAL A C 1
ATOM 676 O O . VAL A 1 82 ? -8.352 -14.648 -8.516 1 94.19 82 VAL A O 1
ATOM 679 N N . LEU A 1 83 ? -6.496 -15.016 -9.711 1 92.62 83 LEU A N 1
ATOM 680 C CA . LEU A 1 83 ? -5.684 -14.211 -8.805 1 92.62 83 LEU A CA 1
ATOM 681 C C . LEU A 1 83 ? -5.508 -12.797 -9.359 1 92.62 83 LEU A C 1
ATOM 683 O O . LEU A 1 83 ? -5.258 -12.617 -10.547 1 92.62 83 LEU A O 1
ATOM 687 N N . GLU A 1 84 ? -5.703 -11.812 -8.484 1 91.5 84 GLU A N 1
ATOM 688 C CA . GLU A 1 84 ? -5.438 -10.398 -8.727 1 91.5 84 GLU A CA 1
ATOM 689 C C . GLU A 1 84 ? -6.055 -9.938 -10.039 1 91.5 84 GLU A C 1
ATOM 691 O O . GLU A 1 84 ? -5.359 -9.375 -10.898 1 91.5 84 GLU A O 1
ATOM 696 N N . PRO A 1 85 ? -7.34 -10.086 -10.203 1 94.19 85 PRO A N 1
ATOM 697 C CA . PRO A 1 85 ? -7.984 -9.609 -11.422 1 94.19 85 PRO A CA 1
ATOM 698 C C . PRO A 1 85 ? -7.801 -8.109 -11.641 1 94.19 85 PRO A C 1
ATOM 700 O O . PRO A 1 85 ? -7.871 -7.629 -12.773 1 94.19 85 PRO A O 1
ATOM 703 N N . THR A 1 86 ? -7.59 -7.422 -10.57 1 94.31 86 THR A N 1
ATOM 704 C CA . THR A 1 86 ? -7.297 -5.992 -10.602 1 94.31 86 THR A CA 1
ATOM 705 C C . THR A 1 86 ? -6.312 -5.617 -9.5 1 94.31 86 THR A C 1
ATOM 707 O O . THR A 1 86 ? -5.766 -6.492 -8.828 1 94.31 86 THR A O 1
ATOM 710 N N . SER A 1 87 ? -6.043 -4.352 -9.367 1 93.5 87 SER A N 1
ATOM 711 C CA . SER A 1 87 ? -5.09 -3.918 -8.352 1 93.5 87 SER A CA 1
ATOM 712 C C . SER A 1 87 ? -5.5 -4.402 -6.969 1 93.5 87 SER A C 1
ATOM 714 O O . SER A 1 87 ? -6.66 -4.262 -6.57 1 93.5 87 SER A O 1
ATOM 716 N N . SER A 1 88 ? -4.566 -4.945 -6.238 1 92.19 88 SER A N 1
ATOM 717 C CA . SER A 1 88 ? -4.844 -5.445 -4.895 1 92.19 88 SER A CA 1
ATOM 718 C C . SER A 1 88 ? -5.293 -4.32 -3.971 1 92.19 88 SER A C 1
ATOM 720 O O . SER A 1 88 ? -5.914 -4.57 -2.936 1 92.19 88 SER A O 1
ATOM 722 N N . ASP A 1 89 ? -5.012 -3.086 -4.359 1 92.69 89 ASP A N 1
ATOM 723 C CA . ASP A 1 89 ? -5.406 -1.939 -3.545 1 92.69 89 ASP A CA 1
ATOM 724 C C . ASP A 1 89 ? -6.891 -1.626 -3.719 1 92.69 89 ASP A C 1
ATOM 726 O O . ASP A 1 89 ? -7.461 -0.851 -2.949 1 92.69 89 ASP A O 1
ATOM 730 N N . ASP A 1 90 ? -7.465 -2.162 -4.727 1 94.5 90 ASP A N 1
ATOM 731 C CA . ASP A 1 90 ? -8.859 -1.851 -5.031 1 94.5 90 ASP A CA 1
ATOM 732 C C . ASP A 1 90 ? -9.797 -2.859 -4.383 1 94.5 90 ASP A C 1
ATOM 734 O O . ASP A 1 90 ? -10.32 -3.754 -5.055 1 94.5 90 ASP A O 1
ATOM 738 N N . ILE A 1 91 ? -10.062 -2.629 -3.156 1 94.44 91 ILE A N 1
ATOM 739 C CA . ILE A 1 91 ? -10.891 -3.531 -2.355 1 94.44 91 ILE A CA 1
ATOM 740 C C . ILE A 1 91 ? -12.305 -3.578 -2.924 1 94.44 91 ILE A C 1
ATOM 742 O O . ILE A 1 91 ? -12.867 -4.66 -3.117 1 94.44 91 ILE A O 1
ATOM 746 N N . LEU A 1 92 ? -12.82 -2.488 -3.273 1 95.44 92 LEU A N 1
ATOM 747 C CA . LEU A 1 92 ? -14.203 -2.389 -3.736 1 95.44 92 LEU A CA 1
ATOM 748 C C . LEU A 1 92 ? -14.383 -3.098 -5.074 1 95.44 92 LEU A C 1
ATOM 750 O O . LEU A 1 92 ? -15.375 -3.797 -5.285 1 95.44 92 LEU A O 1
ATOM 754 N N . ALA A 1 93 ? -13.406 -2.93 -5.941 1 95.44 93 ALA A N 1
ATOM 755 C CA . ALA A 1 93 ? -13.492 -3.607 -7.23 1 95.44 93 ALA A CA 1
ATOM 756 C C . ALA A 1 93 ? -13.43 -5.121 -7.059 1 95.44 93 ALA A C 1
ATOM 758 O O . ALA A 1 93 ? -14.141 -5.863 -7.746 1 95.44 93 ALA A O 1
ATOM 759 N N . HIS A 1 94 ? -12.609 -5.57 -6.188 1 94.75 94 HIS A N 1
ATOM 760 C CA . HIS A 1 94 ? -12.516 -7.008 -5.953 1 94.75 94 HIS A CA 1
ATOM 761 C C . HIS A 1 94 ? -13.836 -7.562 -5.434 1 94.75 94 HIS A C 1
ATOM 763 O O . HIS A 1 94 ? -14.242 -8.664 -5.805 1 94.75 94 HIS A O 1
ATOM 769 N N . MET A 1 95 ? -14.477 -6.789 -4.605 1 94.5 95 MET A N 1
ATOM 770 C CA . MET A 1 95 ? -15.773 -7.211 -4.09 1 94.5 95 MET A CA 1
ATOM 771 C C . MET A 1 95 ? -16.781 -7.367 -5.223 1 94.5 95 MET A C 1
ATOM 773 O O . MET A 1 95 ? -17.484 -8.375 -5.297 1 94.5 95 MET A O 1
ATOM 777 N N . ALA A 1 96 ? -16.797 -6.41 -6.062 1 95.38 96 ALA A N 1
ATOM 778 C CA . ALA A 1 96 ? -17.719 -6.445 -7.195 1 95.38 96 ALA A CA 1
ATOM 779 C C . ALA A 1 96 ? -17.406 -7.617 -8.117 1 95.38 96 ALA A C 1
ATOM 781 O O . ALA A 1 96 ? -18.312 -8.328 -8.562 1 95.38 96 ALA A O 1
ATOM 782 N N . ILE A 1 97 ? -16.156 -7.801 -8.391 1 95.69 97 ILE A N 1
ATOM 783 C CA . ILE A 1 97 ? -15.703 -8.867 -9.273 1 95.69 97 ILE A CA 1
ATOM 784 C C . ILE A 1 97 ? -16.062 -10.227 -8.672 1 95.69 97 ILE A C 1
ATOM 786 O O . ILE A 1 97 ? -16.594 -11.094 -9.367 1 95.69 97 ILE A O 1
ATOM 790 N N . ALA A 1 98 ? -15.773 -10.367 -7.418 1 94.56 98 ALA A N 1
ATOM 791 C CA . ALA A 1 98 ? -16.062 -11.625 -6.738 1 94.56 98 ALA A CA 1
ATOM 792 C C . ALA A 1 98 ? -17.562 -11.953 -6.812 1 94.56 98 ALA A C 1
ATOM 794 O O . ALA A 1 98 ? -17.938 -13.109 -7.039 1 94.56 98 ALA A O 1
ATOM 795 N N . GLU A 1 99 ? -18.391 -11.008 -6.664 1 94.5 99 GLU A N 1
ATOM 796 C CA . GLU A 1 99 ? -19.844 -11.203 -6.715 1 94.5 99 GLU A CA 1
ATOM 797 C C . GLU A 1 99 ? -20.297 -11.609 -8.117 1 94.5 99 GLU A C 1
ATOM 799 O O . GLU A 1 99 ? -21.094 -12.539 -8.273 1 94.5 99 GLU A O 1
ATOM 804 N N . GLU A 1 100 ? -19.734 -10.953 -9.039 1 95.38 100 GLU A N 1
ATOM 805 C CA . GLU A 1 100 ? -20.156 -11.156 -10.422 1 95.38 100 GLU A CA 1
ATOM 806 C C . GLU A 1 100 ? -19.656 -12.5 -10.961 1 95.38 100 GLU A C 1
ATOM 808 O O . GLU A 1 100 ? -20.266 -13.07 -11.867 1 95.38 100 GLU A O 1
ATOM 813 N N . LEU A 1 101 ? -18.578 -12.969 -10.445 1 93.88 101 LEU A N 1
ATOM 814 C CA . LEU A 1 101 ? -17.938 -14.141 -11.031 1 93.88 101 LEU A CA 1
ATOM 815 C C . LEU A 1 101 ? -18.406 -15.414 -10.352 1 93.88 101 LEU A C 1
ATOM 817 O O . LEU A 1 101 ? -18.078 -16.516 -10.797 1 93.88 101 LEU A O 1
ATOM 821 N N . ARG A 1 102 ? -19.25 -15.266 -9.406 1 90.12 102 ARG A N 1
ATOM 822 C CA . ARG A 1 102 ? -19.734 -16.484 -8.781 1 90.12 102 ARG A CA 1
ATOM 823 C C . ARG A 1 102 ? -20.328 -17.438 -9.812 1 90.12 102 ARG A C 1
ATOM 825 O O . ARG A 1 102 ? -21.031 -17.016 -10.727 1 90.12 102 ARG A O 1
ATOM 832 N N . PRO A 1 103 ? -19.844 -18.719 -9.688 1 89.25 103 PRO A N 1
ATOM 833 C CA . PRO A 1 103 ? -19.234 -19.391 -8.531 1 89.25 103 PRO A CA 1
ATOM 834 C C . PRO A 1 103 ? -17.719 -19.422 -8.594 1 89.25 103 PRO A C 1
ATOM 836 O O . PRO A 1 103 ? -17.078 -20.016 -7.719 1 89.25 103 PRO A O 1
ATOM 839 N N . LEU A 1 104 ? -17.125 -18.844 -9.633 1 89.12 104 LEU A N 1
ATOM 840 C CA . LEU A 1 104 ? -15.672 -18.719 -9.656 1 89.12 104 LEU A CA 1
ATOM 841 C C . LEU A 1 104 ? -15.172 -17.922 -8.453 1 89.12 104 LEU A C 1
ATOM 843 O O . LEU A 1 104 ? -15.805 -16.953 -8.039 1 89.12 104 LEU A O 1
ATOM 847 N N . HIS A 1 105 ? -14.062 -18.375 -7.984 1 88.62 105 HIS A N 1
ATOM 848 C CA . HIS A 1 105 ? -13.547 -17.719 -6.785 1 88.62 105 HIS A CA 1
ATOM 849 C C . HIS A 1 105 ? -12.359 -16.828 -7.109 1 88.62 105 HIS A C 1
ATOM 851 O O . HIS A 1 105 ? -11.602 -17.109 -8.047 1 88.62 105 HIS A O 1
ATOM 857 N N . VAL A 1 106 ? -12.328 -15.805 -6.363 1 89.31 106 VAL A N 1
ATOM 858 C CA . VAL A 1 106 ? -11.219 -14.859 -6.484 1 89.31 106 VAL A CA 1
ATOM 859 C C . VAL A 1 106 ? -10.211 -15.094 -5.367 1 89.31 106 VAL A C 1
ATOM 861 O O . VAL A 1 106 ? -10.586 -15.375 -4.23 1 89.31 106 VAL A O 1
ATOM 864 N N . GLY A 1 107 ? -9.023 -15.172 -5.727 1 82.06 107 GLY A N 1
ATOM 865 C CA . GLY A 1 107 ? -7.957 -15.164 -4.738 1 82.06 107 GLY A CA 1
ATOM 866 C C . GLY A 1 107 ? -7.266 -13.82 -4.605 1 82.06 107 GLY A C 1
ATOM 867 O O . GLY A 1 107 ? -7.164 -13.07 -5.582 1 82.06 107 GLY A O 1
ATOM 868 N N . VAL A 1 108 ? -7.176 -13.477 -3.223 1 72.12 108 VAL A N 1
ATOM 869 C CA . VAL A 1 108 ? -6.52 -12.188 -3.037 1 72.12 108 VAL A CA 1
ATOM 870 C C . VAL A 1 108 ? -5.008 -12.344 -3.213 1 72.12 108 VAL A C 1
ATOM 872 O O . VAL A 1 108 ? -4.457 -13.422 -2.953 1 72.12 108 VAL A O 1
ATOM 875 N N . ALA A 1 109 ? -4.387 -11.094 -3.568 1 66.94 109 ALA A N 1
ATOM 876 C CA . ALA A 1 109 ? -3.32 -10.836 -4.531 1 66.94 109 ALA A CA 1
ATOM 877 C C . ALA A 1 109 ? -1.955 -10.844 -3.85 1 66.94 109 ALA A C 1
ATOM 879 O O . ALA A 1 109 ? -1.832 -10.445 -2.688 1 66.94 109 ALA A O 1
ATOM 880 N N . VAL A 1 110 ? -1.065 -11.367 -4.328 1 76.69 110 VAL A N 1
ATOM 881 C CA . VAL A 1 110 ? 0.38 -11.453 -4.152 1 76.69 110 VAL A CA 1
ATOM 882 C C . VAL A 1 110 ? 0.949 -10.07 -3.859 1 76.69 110 VAL A C 1
ATOM 884 O O . VAL A 1 110 ? 1.971 -9.938 -3.18 1 76.69 110 VAL A O 1
ATOM 887 N N . ASN A 1 111 ? 0.055 -9.117 -4.094 1 86.25 111 ASN A N 1
ATOM 888 C CA . ASN A 1 111 ? 0.6 -7.773 -3.955 1 86.25 111 ASN A CA 1
ATOM 889 C C . ASN A 1 111 ? 0.035 -7.062 -2.729 1 86.25 111 ASN A C 1
ATOM 891 O O . ASN A 1 111 ? 0.377 -5.91 -2.461 1 86.25 111 ASN A O 1
ATOM 895 N N . CYS A 1 112 ? -0.828 -7.727 -2.006 1 90.75 112 CYS A N 1
ATOM 896 C CA . CYS A 1 112 ? -1.231 -7.184 -0.712 1 90.75 112 CYS A CA 1
ATOM 897 C C . CYS A 1 112 ? -0.038 -7.074 0.229 1 90.75 112 CYS A C 1
ATOM 899 O O . CYS A 1 112 ? 0.757 -8.008 0.342 1 90.75 112 CYS A O 1
ATOM 901 N N . HIS A 1 113 ? 0.002 -5.973 0.946 1 90.56 113 HIS A N 1
ATOM 902 C CA . HIS A 1 113 ? 1.289 -5.758 1.6 1 90.56 113 HIS A CA 1
ATOM 903 C C . HIS A 1 113 ? 1.129 -5.668 3.113 1 90.56 113 HIS A C 1
ATOM 905 O O . HIS A 1 113 ? 2.098 -5.406 3.83 1 90.56 113 HIS A O 1
ATOM 911 N N . ASN A 1 114 ? -0.093 -5.883 3.609 1 92.88 114 ASN A N 1
ATOM 912 C CA . ASN A 1 114 ? -0.241 -5.91 5.059 1 92.88 114 ASN A CA 1
ATOM 913 C C . ASN A 1 114 ? -1.541 -6.59 5.48 1 92.88 114 ASN A C 1
ATOM 915 O O . ASN A 1 114 ? -2.393 -6.883 4.637 1 92.88 114 ASN A O 1
ATOM 919 N N . LYS A 1 115 ? -1.647 -6.832 6.746 1 94.31 115 LYS A N 1
ATOM 920 C CA . LYS A 1 115 ? -2.768 -7.59 7.297 1 94.31 115 LYS A CA 1
ATOM 921 C C . LYS A 1 115 ? -4.078 -6.82 7.148 1 94.31 115 LYS A C 1
ATOM 923 O O . LYS A 1 115 ? -5.152 -7.426 7.066 1 94.31 115 LYS A O 1
ATOM 928 N N . ILE A 1 116 ? -4.008 -5.508 7.105 1 94.44 116 ILE A N 1
ATOM 929 C CA . ILE A 1 116 ? -5.211 -4.684 7.031 1 94.44 116 ILE A CA 1
ATOM 930 C C . ILE A 1 116 ? -5.926 -4.93 5.703 1 94.44 116 ILE A C 1
ATOM 932 O O . ILE A 1 116 ? -7.152 -5.008 5.656 1 94.44 116 ILE A O 1
ATOM 936 N N . MET A 1 117 ? -5.172 -5.047 4.676 1 93.88 117 MET A N 1
ATOM 937 C CA . MET A 1 117 ? -5.746 -5.344 3.365 1 93.88 117 MET A CA 1
ATOM 938 C C . MET A 1 117 ? -6.414 -6.715 3.363 1 93.88 117 MET A C 1
ATOM 940 O O . MET A 1 117 ? -7.566 -6.848 2.947 1 93.88 117 MET A O 1
ATOM 944 N N . PHE A 1 118 ? -5.738 -7.699 3.877 1 95 118 PHE A N 1
ATOM 945 C CA . PHE A 1 118 ? -6.285 -9.055 3.932 1 95 118 PHE A CA 1
ATOM 946 C C . PHE A 1 118 ? -7.535 -9.094 4.805 1 95 118 PHE A C 1
ATOM 948 O O . PHE A 1 118 ? -8.484 -9.812 4.496 1 95 118 PHE A O 1
ATOM 955 N N . LYS A 1 119 ? -7.512 -8.359 5.875 1 95.19 119 LYS A N 1
ATOM 956 C CA . LYS A 1 119 ? -8.664 -8.289 6.77 1 95.19 119 LYS A CA 1
ATOM 957 C C . LYS A 1 119 ? -9.93 -7.91 6.004 1 95.19 119 LYS A C 1
ATOM 959 O O . LYS A 1 119 ? -10.977 -8.531 6.184 1 95.19 119 LYS A O 1
ATOM 964 N N . GLN A 1 120 ? -9.828 -6.996 5.18 1 95.31 120 GLN A N 1
ATOM 965 C CA . GLN A 1 120 ? -10.992 -6.504 4.441 1 95.31 120 GLN A CA 1
ATOM 966 C C . GLN A 1 120 ? -11.508 -7.555 3.463 1 95.31 120 GLN A C 1
ATOM 968 O O . GLN A 1 120 ? -12.711 -7.777 3.359 1 95.31 120 GLN A O 1
ATOM 973 N N . TYR A 1 121 ? -10.602 -8.195 2.781 1 94.44 121 TYR A N 1
ATOM 974 C CA . TYR A 1 121 ? -10.984 -9.234 1.832 1 94.44 121 TYR A CA 1
ATOM 975 C C . TYR A 1 121 ? -11.672 -10.391 2.543 1 94.44 121 TYR A C 1
ATOM 977 O O . TYR A 1 121 ? -12.664 -10.93 2.049 1 94.44 121 TYR A O 1
ATOM 985 N N . ILE A 1 122 ? -11.109 -10.758 3.672 1 93.44 122 ILE A N 1
ATOM 986 C CA . ILE A 1 122 ? -11.641 -11.883 4.441 1 93.44 122 ILE A CA 1
ATOM 987 C C . ILE A 1 122 ? -12.992 -11.5 5.039 1 93.44 122 ILE A C 1
ATOM 989 O O . ILE A 1 122 ? -13.953 -12.273 4.961 1 93.44 122 ILE A O 1
ATOM 993 N N . GLN A 1 123 ? -13.062 -10.289 5.551 1 92.5 123 GLN A N 1
ATOM 994 C CA . GLN A 1 123 ? -14.266 -9.797 6.223 1 92.5 123 GLN A CA 1
ATOM 995 C C . GLN A 1 123 ? -15.453 -9.758 5.266 1 92.5 123 GLN A C 1
ATOM 997 O O . GLN A 1 123 ? -16.578 -10.062 5.66 1 92.5 123 GLN A O 1
ATOM 1002 N N . LYS A 1 124 ? -15.195 -9.477 4.039 1 93.12 124 LYS A N 1
ATOM 1003 C CA . LYS A 1 124 ? -16.266 -9.336 3.062 1 93.12 124 LYS A CA 1
ATOM 1004 C C . LYS A 1 124 ? -16.438 -10.609 2.238 1 93.12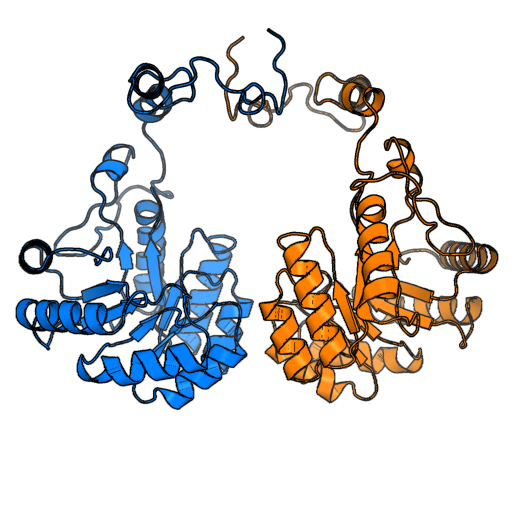 124 LYS A C 1
ATOM 1006 O O . LYS A 1 124 ? -17.203 -10.633 1.267 1 93.12 124 LYS A O 1
ATOM 1011 N N . LYS A 1 125 ? -15.68 -11.641 2.559 1 90.94 125 LYS A N 1
ATOM 1012 C CA . LYS A 1 125 ? -15.758 -12.938 1.904 1 90.94 125 LYS A CA 1
ATOM 1013 C C . LYS A 1 125 ? -15.531 -12.812 0.4 1 90.94 125 LYS A C 1
ATOM 1015 O O . LYS A 1 125 ? -16.234 -13.438 -0.393 1 90.94 125 LYS A O 1
ATOM 1020 N N . THR A 1 126 ? -14.656 -11.875 0.101 1 90.06 126 THR A N 1
ATOM 1021 C CA . THR A 1 126 ? -14.344 -11.562 -1.291 1 90.06 126 THR A CA 1
ATOM 1022 C C . THR A 1 126 ? -13.398 -12.609 -1.878 1 90.06 126 THR A C 1
ATOM 1024 O O . THR A 1 126 ? -13.391 -12.836 -3.09 1 90.06 126 THR A O 1
ATOM 1027 N N . VAL A 1 127 ? -12.672 -13.258 -0.95 1 88.12 127 VAL A N 1
ATOM 1028 C CA . VAL A 1 127 ? -11.641 -14.164 -1.442 1 88.12 127 VAL A CA 1
ATOM 1029 C C . VAL A 1 127 ? -11.852 -15.562 -0.864 1 88.12 127 VAL A C 1
ATOM 1031 O O . VAL A 1 127 ? -12.32 -15.703 0.269 1 88.12 127 VAL A O 1
ATOM 1034 N N . SER A 1 128 ? -11.43 -16.484 -1.701 1 90.19 128 SER A N 1
ATOM 1035 C CA . SER A 1 128 ? -11.539 -17.859 -1.263 1 90.19 128 SER A CA 1
ATOM 1036 C C . SER A 1 128 ? -10.18 -18.438 -0.88 1 90.19 128 SER A C 1
ATOM 1038 O O . SER A 1 128 ? -10.078 -19.562 -0.388 1 90.19 128 SER A O 1
ATOM 1040 N N . CYS A 1 129 ? -9.219 -17.656 -1.099 1 92.25 129 CYS A N 1
ATOM 1041 C CA . CYS A 1 129 ? -7.863 -17.984 -0.688 1 92.25 129 CYS A CA 1
ATOM 1042 C C . CYS A 1 129 ? -7.023 -16.719 -0.507 1 92.25 129 CYS A C 1
ATOM 1044 O O . CYS A 1 129 ? -7.242 -15.727 -1.194 1 92.25 129 CYS A O 1
ATOM 1046 N N . CYS A 1 130 ? -6.141 -16.781 0.42 1 91.88 130 CYS A N 1
ATOM 1047 C CA . CYS A 1 130 ? -5.148 -15.719 0.581 1 91.88 130 CYS A CA 1
ATOM 1048 C C . CYS A 1 130 ? -3.801 -16.141 0.009 1 91.88 130 CYS A C 1
ATOM 1050 O O . CYS A 1 130 ? -3.146 -17.031 0.549 1 91.88 130 CYS A O 1
ATOM 1052 N N . PHE A 1 131 ? -3.488 -15.547 -1.071 1 90.38 131 PHE A N 1
ATOM 1053 C CA . PHE A 1 131 ? -2.178 -15.773 -1.673 1 90.38 131 PHE A CA 1
ATOM 1054 C C . PHE A 1 131 ? -1.183 -14.719 -1.206 1 90.38 131 PHE A C 1
ATOM 1056 O O . PHE A 1 131 ? -1.246 -13.562 -1.635 1 90.38 131 PHE A O 1
ATOM 1063 N N . LEU A 1 132 ? -0.3 -15.109 -0.389 1 88.12 132 LEU A N 1
ATOM 1064 C CA . LEU A 1 132 ? 0.584 -14.094 0.171 1 88.12 132 LEU A CA 1
ATOM 1065 C C . LEU A 1 132 ? 2.006 -14.258 -0.356 1 88.12 132 LEU A C 1
ATOM 1067 O O . LEU A 1 132 ? 2.43 -15.375 -0.673 1 88.12 132 LEU A O 1
ATOM 1071 N N . ASP A 1 133 ? 2.688 -13.172 -0.557 1 87.81 133 ASP A N 1
ATOM 1072 C CA . ASP A 1 133 ? 4.125 -13.094 -0.792 1 87.81 133 ASP A CA 1
ATOM 1073 C C . ASP A 1 133 ? 4.848 -12.516 0.423 1 87.81 133 ASP A C 1
ATOM 1075 O O . ASP A 1 133 ? 4.762 -11.312 0.688 1 87.81 133 ASP A O 1
ATOM 1079 N N . PRO A 1 134 ? 5.547 -13.398 1.07 1 84.69 134 PRO A N 1
ATOM 1080 C CA . PRO A 1 134 ? 6.168 -12.938 2.316 1 84.69 134 PRO A CA 1
ATOM 1081 C C . PRO A 1 134 ? 7.137 -11.781 2.1 1 84.69 134 PRO A C 1
ATOM 1083 O O . PRO A 1 134 ? 7.406 -11.016 3.029 1 84.69 134 PRO A O 1
ATOM 1086 N N . PHE A 1 135 ? 7.633 -11.602 0.934 1 83.94 135 PHE A N 1
ATOM 1087 C CA . PHE A 1 135 ? 8.609 -10.555 0.676 1 83.94 135 PHE A CA 1
ATOM 1088 C C . PHE A 1 135 ? 7.918 -9.219 0.417 1 83.94 135 PHE A C 1
ATOM 1090 O O . PHE A 1 135 ? 8.57 -8.172 0.398 1 83.94 135 PHE A O 1
ATOM 1097 N N . ARG A 1 136 ? 6.699 -9.328 0.279 1 86.75 136 ARG A N 1
ATOM 1098 C CA . ARG A 1 136 ? 5.945 -8.102 0.062 1 86.75 136 ARG A CA 1
ATOM 1099 C C . ARG A 1 136 ? 5.219 -7.672 1.333 1 86.75 136 ARG A C 1
ATOM 1101 O O . ARG A 1 136 ? 4.664 -6.574 1.397 1 86.75 136 ARG A O 1
ATOM 1108 N N . ILE A 1 137 ? 5.289 -8.633 2.213 1 88.56 137 ILE A N 1
ATOM 1109 C CA . ILE A 1 137 ? 4.547 -8.398 3.449 1 88.56 137 ILE A CA 1
ATOM 1110 C C . ILE A 1 137 ? 5.508 -7.961 4.551 1 88.56 137 ILE A C 1
ATOM 1112 O O . ILE A 1 137 ? 6.664 -8.398 4.59 1 88.56 137 ILE A O 1
ATOM 1116 N N . GLY A 1 138 ? 5.258 -6.941 5.363 1 78.81 138 GLY A N 1
ATOM 1117 C CA . GLY A 1 138 ? 5.992 -6.227 6.395 1 78.81 138 GLY A CA 1
ATOM 1118 C C . GLY A 1 138 ? 6.711 -7.148 7.359 1 78.81 138 GLY A C 1
ATOM 1119 O O . GLY A 1 138 ? 6.934 -6.793 8.516 1 78.81 138 GLY A O 1
ATOM 1120 N N . GLY A 1 139 ? 7.016 -8.5 7.035 1 83.5 139 GLY A N 1
ATOM 1121 C CA . GLY A 1 139 ? 7.797 -9.359 7.906 1 83.5 139 GLY A CA 1
ATOM 1122 C C . GLY A 1 139 ? 7.039 -10.594 8.359 1 83.5 139 GLY A C 1
ATOM 1123 O O . GLY A 1 139 ? 5.855 -10.75 8.047 1 83.5 139 GLY A O 1
ATOM 1124 N N . VAL A 1 140 ? 7.727 -11.453 9.07 1 88.69 140 VAL A N 1
ATOM 1125 C CA . VAL A 1 140 ? 7.203 -12.742 9.516 1 88.69 140 VAL A CA 1
ATOM 1126 C C . VAL A 1 140 ? 6.012 -12.523 10.445 1 88.69 140 VAL A C 1
ATOM 1128 O O . VAL A 1 140 ? 5.012 -13.242 10.359 1 88.69 140 VAL A O 1
ATOM 1131 N N . ASN A 1 141 ? 6.09 -11.5 11.25 1 92.5 141 ASN A N 1
ATOM 1132 C CA . ASN A 1 141 ? 5.004 -11.234 12.188 1 92.5 141 ASN A CA 1
ATOM 1133 C C . ASN A 1 141 ? 3.699 -10.93 11.461 1 92.5 141 ASN A C 1
ATOM 1135 O O . ASN A 1 141 ? 2.633 -11.398 11.867 1 92.5 141 ASN A O 1
ATOM 1139 N N . GLU A 1 142 ? 3.852 -10.195 10.422 1 93.5 142 GLU A N 1
ATOM 1140 C CA . GLU A 1 142 ? 2.67 -9.867 9.625 1 93.5 142 GLU A CA 1
ATOM 1141 C C . GLU A 1 142 ? 2.088 -11.109 8.961 1 93.5 142 GLU A C 1
ATOM 1143 O O . GLU A 1 142 ? 0.869 -11.28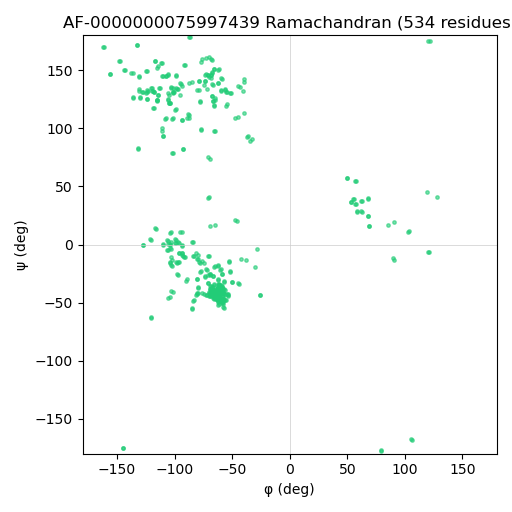9 8.93 1 93.5 142 GLU A O 1
ATOM 1148 N N . VAL A 1 143 ? 2.947 -11.922 8.531 1 92.56 143 VAL A N 1
ATOM 1149 C CA . VAL A 1 143 ? 2.52 -13.148 7.867 1 92.56 143 VAL A CA 1
ATOM 1150 C C . VAL A 1 143 ? 1.772 -14.039 8.859 1 92.56 143 VAL A C 1
ATOM 1152 O O . VAL A 1 143 ? 0.714 -14.578 8.539 1 92.56 143 VAL A O 1
ATOM 1155 N N . LEU A 1 144 ? 2.307 -14.141 10.055 1 95 144 LEU A N 1
ATOM 1156 C CA . LEU A 1 144 ? 1.669 -14.961 11.078 1 95 144 LEU A CA 1
ATOM 1157 C C . LEU A 1 144 ? 0.275 -14.43 11.406 1 95 144 LEU A C 1
ATOM 1159 O O . LEU A 1 144 ? -0.675 -15.211 11.523 1 95 144 LEU A O 1
ATOM 1163 N N . ALA A 1 145 ? 0.168 -13.148 11.492 1 95.94 145 ALA A N 1
ATOM 1164 C CA . ALA A 1 145 ? -1.123 -12.531 11.797 1 95.94 145 ALA A CA 1
ATOM 1165 C C . ALA A 1 145 ? -2.143 -12.844 10.695 1 95.94 145 ALA A C 1
ATOM 1167 O O . ALA A 1 145 ? -3.299 -13.156 10.992 1 95.94 145 ALA A O 1
ATOM 1168 N N . ILE A 1 146 ? -1.712 -12.758 9.484 1 95.12 146 ILE A N 1
ATOM 1169 C CA . ILE A 1 146 ? -2.596 -13.016 8.352 1 95.12 146 ILE A CA 1
ATOM 1170 C C . ILE A 1 146 ? -3.035 -14.477 8.367 1 95.12 146 ILE A C 1
ATOM 1172 O O . ILE A 1 146 ? -4.219 -14.773 8.18 1 95.12 146 ILE A O 1
ATOM 1176 N N . CYS A 1 147 ? -2.084 -15.367 8.641 1 95.06 147 CYS A N 1
ATOM 1177 C CA . CYS A 1 147 ? -2.4 -16.797 8.688 1 95.06 147 CYS A CA 1
ATOM 1178 C C . CYS A 1 147 ? -3.418 -17.094 9.781 1 95.06 147 CYS A C 1
ATOM 1180 O O . CYS A 1 147 ? -4.371 -17.844 9.555 1 95.06 147 CYS A O 1
ATOM 1182 N N . LEU A 1 148 ? -3.24 -16.531 10.914 1 97 148 LEU A N 1
ATOM 1183 C CA . LEU A 1 148 ? -4.152 -16.75 12.031 1 97 148 LEU A CA 1
ATOM 1184 C C . LEU A 1 148 ? -5.531 -16.172 11.727 1 97 148 LEU A C 1
ATOM 1186 O O . LEU A 1 148 ? -6.551 -16.797 12.031 1 97 148 LEU A O 1
ATOM 1190 N N . MET A 1 149 ? -5.539 -15.047 11.164 1 96 149 MET A N 1
ATOM 1191 C CA . MET A 1 149 ? -6.809 -14.445 10.766 1 96 149 MET A CA 1
ATOM 1192 C C . MET A 1 149 ? -7.527 -15.305 9.734 1 96 149 MET A C 1
ATOM 1194 O O . MET A 1 149 ? -8.719 -15.57 9.867 1 96 149 MET A O 1
ATOM 1198 N N . ALA A 1 150 ? -6.809 -15.688 8.742 1 95.12 150 ALA A N 1
ATOM 1199 C CA . ALA A 1 150 ? -7.383 -16.547 7.699 1 95.12 150 ALA A CA 1
ATOM 1200 C C . ALA A 1 150 ? -7.926 -17.844 8.289 1 95.12 150 ALA A C 1
ATOM 1202 O O . ALA A 1 150 ? -9.008 -18.297 7.914 1 95.12 150 ALA A O 1
ATOM 1203 N N . ALA A 1 151 ? -7.184 -18.406 9.203 1 95.38 151 ALA A N 1
ATOM 1204 C CA . ALA A 1 151 ? -7.605 -19.641 9.852 1 95.38 151 ALA A CA 1
ATOM 1205 C C . ALA A 1 151 ? -8.914 -19.453 10.617 1 95.38 151 ALA A C 1
ATOM 1207 O O . ALA A 1 151 ? -9.805 -20.297 10.555 1 95.38 151 ALA A O 1
ATOM 1208 N N . LYS A 1 152 ? -9 -18.391 11.305 1 95.56 152 LYS A N 1
ATOM 1209 C CA . LYS A 1 152 ? -10.203 -18.094 12.07 1 95.56 152 LYS A CA 1
ATOM 1210 C C . LYS A 1 152 ? -11.438 -18.062 11.172 1 95.56 152 LYS A C 1
ATOM 1212 O O . LYS A 1 152 ? -12.516 -18.484 11.594 1 95.56 152 LYS A O 1
ATOM 1217 N N . PHE A 1 153 ? -11.273 -17.672 9.977 1 95.25 153 PHE A N 1
ATOM 1218 C CA . PHE A 1 153 ? -12.406 -17.531 9.062 1 95.25 153 PHE A CA 1
ATOM 1219 C C . PHE A 1 153 ? -12.422 -18.656 8.031 1 95.25 153 PHE A C 1
ATOM 1221 O O . PHE A 1 153 ? -13.164 -18.594 7.055 1 95.25 153 PHE A O 1
ATOM 1228 N N . LYS A 1 154 ? -11.516 -19.547 8.164 1 94 154 LYS A N 1
ATOM 1229 C CA . LYS A 1 154 ? -11.461 -20.766 7.371 1 94 154 LYS A CA 1
ATOM 1230 C C . LYS A 1 154 ? -11.148 -20.469 5.91 1 94 154 LYS A C 1
ATOM 1232 O O . LYS A 1 154 ? -11.789 -21.016 5.008 1 94 154 LYS A O 1
ATOM 1237 N N . VAL A 1 155 ? -10.289 -19.562 5.703 1 93.75 155 VAL A N 1
ATOM 1238 C CA . VAL A 1 155 ? -9.766 -19.25 4.379 1 93.75 155 VAL A CA 1
ATOM 1239 C C . VAL A 1 155 ? -8.359 -19.812 4.227 1 93.75 155 VAL A C 1
ATOM 1241 O O . VAL A 1 155 ? -7.48 -19.547 5.047 1 93.75 155 VAL A O 1
ATOM 1244 N N . PRO A 1 156 ? -8.164 -20.641 3.266 1 93.5 156 PRO A N 1
ATOM 1245 C CA . PRO A 1 156 ? -6.82 -21.203 3.096 1 93.5 156 PRO A CA 1
ATOM 1246 C C . PRO A 1 156 ? -5.781 -20.156 2.709 1 93.5 156 PRO A C 1
ATOM 1248 O O . PRO A 1 156 ? -6.113 -19.172 2.035 1 93.5 156 PRO A O 1
ATOM 1251 N N . VAL A 1 157 ? -4.547 -20.438 3.129 1 93.12 157 VAL A N 1
ATOM 1252 C CA . VAL A 1 157 ? -3.441 -19.547 2.814 1 93.12 157 VAL A CA 1
ATOM 1253 C C . VAL A 1 157 ? -2.449 -20.25 1.889 1 93.12 157 VAL A C 1
ATOM 1255 O O . VAL A 1 157 ? -2.072 -21.391 2.129 1 93.12 157 VAL A O 1
ATOM 1258 N N . CYS A 1 158 ? -2.154 -19.531 0.804 1 91.5 158 CYS A N 1
ATOM 1259 C CA . CYS A 1 158 ? -1.115 -19.953 -0.125 1 91.5 158 CYS A CA 1
ATOM 1260 C C . CYS A 1 158 ? 0.041 -18.969 -0.144 1 91.5 158 CYS A C 1
ATOM 1262 O O . CYS A 1 158 ? -0.137 -17.797 0.186 1 91.5 158 CYS A O 1
ATOM 1264 N N . ILE A 1 159 ? 1.182 -19.469 -0.453 1 88 159 ILE A N 1
ATOM 1265 C CA . ILE A 1 159 ? 2.348 -18.594 -0.457 1 88 159 ILE A CA 1
ATOM 1266 C C . ILE A 1 159 ? 2.971 -18.562 -1.851 1 88 159 ILE A C 1
ATOM 1268 O O . ILE A 1 159 ? 3.08 -19.609 -2.506 1 88 159 ILE A O 1
ATOM 1272 N N . GLU A 1 160 ? 3.273 -17.375 -2.262 1 84.94 160 GLU A N 1
ATOM 1273 C CA . GLU A 1 160 ? 4.004 -17.188 -3.514 1 84.94 160 GLU A CA 1
ATOM 1274 C C . GLU A 1 160 ? 5.465 -16.828 -3.254 1 84.94 160 GLU A C 1
ATOM 1276 O O . GLU A 1 160 ? 5.758 -15.883 -2.523 1 84.94 160 GLU A O 1
ATOM 1281 N N . ALA A 1 161 ? 6.289 -17.609 -3.756 1 80.25 161 ALA A N 1
ATOM 1282 C CA . ALA A 1 161 ? 7.723 -17.359 -3.672 1 80.25 161 ALA A CA 1
ATOM 1283 C C . ALA A 1 161 ? 8.297 -17 -5.039 1 80.25 161 ALA A C 1
ATOM 1285 O O . ALA A 1 161 ? 8.773 -17.859 -5.773 1 80.25 161 ALA A O 1
ATOM 1286 N N . ARG A 1 162 ? 8.352 -15.656 -5.289 1 71.12 162 ARG A N 1
ATOM 1287 C CA . ARG A 1 162 ? 8.641 -15.211 -6.648 1 71.12 162 ARG A CA 1
ATOM 1288 C C . ARG A 1 162 ? 10.094 -14.758 -6.773 1 71.12 162 ARG A C 1
ATOM 1290 O O . ARG A 1 162 ? 10.625 -14.672 -7.883 1 71.12 162 ARG A O 1
ATOM 1297 N N . VAL A 1 163 ? 10.688 -14.484 -5.688 1 73.5 163 VAL A N 1
ATOM 1298 C CA . VAL A 1 163 ? 12.023 -13.906 -5.793 1 73.5 163 VAL A CA 1
ATOM 1299 C C . VAL A 1 163 ? 13.062 -14.898 -5.293 1 73.5 163 VAL A C 1
ATOM 1301 O O . VAL A 1 163 ? 12.734 -15.836 -4.555 1 73.5 163 VAL A O 1
ATOM 1304 N N . PRO A 1 164 ? 14.273 -14.672 -5.816 1 69.75 164 PRO A N 1
ATOM 1305 C CA . PRO A 1 164 ? 15.344 -15.531 -5.297 1 69.75 164 PRO A CA 1
ATOM 1306 C C . PRO A 1 164 ? 15.406 -15.547 -3.773 1 69.75 164 PRO A C 1
ATOM 1308 O O . PRO A 1 164 ? 15.328 -14.484 -3.143 1 69.75 164 PRO A O 1
ATOM 1311 N N . GLY A 1 165 ? 15.461 -16.75 -3.25 1 75.44 165 GLY A N 1
ATOM 1312 C CA . GLY A 1 165 ? 15.531 -16.875 -1.803 1 75.44 165 GLY A CA 1
ATOM 1313 C C . GLY A 1 165 ? 14.164 -16.953 -1.143 1 75.44 165 GLY A C 1
ATOM 1314 O O . GLY A 1 165 ? 14.055 -17.344 0.018 1 75.44 165 GLY A O 1
ATOM 1315 N N . ALA A 1 166 ? 13.211 -16.656 -1.963 1 79.44 166 ALA A N 1
ATOM 1316 C CA . ALA A 1 166 ? 11.859 -16.641 -1.401 1 79.44 166 ALA A CA 1
ATOM 1317 C C . ALA A 1 166 ? 11.406 -18.062 -1.048 1 79.44 166 ALA A C 1
ATOM 1319 O O . ALA A 1 166 ? 10.742 -18.266 -0.031 1 79.44 166 ALA A O 1
ATOM 1320 N N . ALA A 1 167 ? 11.82 -18.953 -1.852 1 81.69 167 ALA A N 1
ATOM 1321 C CA . ALA A 1 167 ? 11.438 -20.328 -1.576 1 81.69 167 ALA A CA 1
ATOM 1322 C C . ALA A 1 167 ? 12.047 -20.812 -0.265 1 81.69 167 ALA A C 1
ATOM 1324 O O . ALA A 1 167 ? 11.398 -21.531 0.5 1 81.69 167 ALA A O 1
ATOM 1325 N N . GLU A 1 168 ? 13.289 -20.453 -0.035 1 81.81 168 GLU A N 1
ATOM 1326 C CA . GLU A 1 168 ? 13.984 -20.844 1.191 1 81.81 168 GLU A CA 1
ATOM 1327 C C . GLU A 1 168 ? 13.258 -20.312 2.424 1 81.81 168 GLU A C 1
ATOM 1329 O O . GLU A 1 168 ? 13.125 -21.016 3.424 1 81.81 168 GLU A O 1
ATOM 1334 N N . LEU A 1 169 ? 12.773 -19.156 2.299 1 81.31 169 LEU A N 1
ATOM 1335 C CA . LEU A 1 169 ? 12.062 -18.547 3.418 1 81.31 169 LEU A CA 1
ATOM 1336 C C . LEU A 1 169 ? 10.625 -19.062 3.49 1 81.31 169 LEU A C 1
ATOM 1338 O O . LEU A 1 169 ? 10.133 -19.391 4.57 1 81.31 169 LEU A O 1
ATOM 1342 N N . ALA A 1 170 ? 9.969 -19.156 2.389 1 83.56 170 ALA A N 1
ATOM 1343 C CA . ALA A 1 170 ? 8.547 -19.5 2.297 1 83.56 170 ALA A CA 1
ATOM 1344 C C . ALA A 1 170 ? 8.273 -20.891 2.861 1 83.56 170 ALA A C 1
ATOM 1346 O O . ALA A 1 170 ? 7.23 -21.125 3.477 1 83.56 170 ALA A O 1
ATOM 1347 N N . GLN A 1 171 ? 9.219 -21.75 2.656 1 85.06 171 GLN A N 1
ATOM 1348 C CA . GLN A 1 171 ? 9 -23.125 3.111 1 85.06 171 GLN A CA 1
ATOM 1349 C C . GLN A 1 171 ? 8.805 -23.172 4.625 1 85.06 171 GLN A C 1
ATOM 1351 O O . GLN A 1 171 ? 7.973 -23.938 5.121 1 85.06 171 GLN A O 1
ATOM 1356 N N . HIS A 1 172 ? 9.484 -22.391 5.363 1 87 172 HIS A N 1
ATOM 1357 C CA . HIS A 1 172 ? 9.336 -22.375 6.812 1 87 172 HIS A CA 1
ATOM 1358 C C . HIS A 1 172 ? 7.957 -21.875 7.223 1 87 172 HIS A C 1
ATOM 1360 O O . HIS A 1 172 ? 7.352 -22.406 8.156 1 87 172 HIS A O 1
ATOM 1366 N N . LEU A 1 173 ? 7.531 -20.938 6.531 1 88.62 173 LEU A N 1
ATOM 1367 C CA . LEU A 1 173 ? 6.211 -20.391 6.824 1 88.62 173 LEU A CA 1
ATOM 1368 C C . LEU A 1 173 ? 5.113 -21.391 6.48 1 88.62 173 LEU A C 1
ATOM 1370 O O . LEU A 1 173 ? 4.137 -21.516 7.219 1 88.62 173 LEU A O 1
ATOM 1374 N N . LEU A 1 174 ? 5.309 -22.062 5.422 1 88.06 174 LEU A N 1
ATOM 1375 C CA . LEU A 1 174 ? 4.348 -23.062 4.992 1 88.06 174 LEU A CA 1
ATOM 1376 C C . LEU A 1 174 ? 4.246 -24.188 6.02 1 88.06 174 LEU A C 1
ATOM 1378 O O . LEU A 1 174 ? 3.145 -24.609 6.379 1 88.06 174 LEU A O 1
ATOM 1382 N N . PHE A 1 175 ? 5.367 -24.641 6.449 1 89.12 175 PHE A N 1
ATOM 1383 C CA . PHE A 1 175 ? 5.375 -25.719 7.422 1 89.12 175 PHE A CA 1
ATOM 1384 C C . PHE A 1 175 ? 4.789 -25.266 8.75 1 89.12 175 PHE A C 1
ATOM 1386 O O . PHE A 1 175 ? 4.059 -26.016 9.406 1 89.12 175 PHE A O 1
ATOM 1393 N N . TRP A 1 176 ? 5.133 -24.141 9.117 1 90.94 176 TRP A N 1
ATOM 1394 C CA . TRP A 1 176 ? 4.539 -23.609 10.344 1 90.94 176 TRP A CA 1
ATOM 1395 C C . TRP A 1 176 ? 3.018 -23.547 10.227 1 90.94 176 TRP A C 1
ATOM 1397 O O . TRP A 1 176 ? 2.307 -23.969 11.148 1 90.94 176 TRP A O 1
ATOM 1407 N N . GLU A 1 177 ? 2.566 -22.953 9.148 1 92.19 177 GLU A N 1
ATOM 1408 C CA . GLU A 1 177 ? 1.129 -22.844 8.922 1 92.19 177 GLU A CA 1
ATOM 1409 C C . GLU A 1 177 ? 0.456 -24.219 8.992 1 92.19 177 GLU A C 1
ATOM 1411 O O . GLU A 1 177 ? -0.595 -24.359 9.617 1 92.19 177 GLU A O 1
ATOM 1416 N N . TYR A 1 178 ? 1.016 -25.234 8.422 1 92 178 TYR A N 1
ATOM 1417 C CA . TYR A 1 178 ? 0.47 -26.578 8.391 1 92 178 TYR A CA 1
ATOM 1418 C C . TYR A 1 178 ? 0.495 -27.219 9.773 1 92 178 TYR A C 1
ATOM 1420 O O . TYR A 1 178 ? -0.508 -27.766 10.227 1 92 178 TYR A O 1
ATOM 1428 N N . ILE A 1 179 ? 1.579 -27.078 10.461 1 92.88 179 ILE A N 1
ATOM 1429 C CA . ILE A 1 179 ? 1.789 -27.797 11.719 1 92.88 179 ILE A CA 1
ATOM 1430 C C . ILE A 1 179 ? 1.049 -27.078 12.852 1 92.88 179 ILE A C 1
ATOM 1432 O O . ILE A 1 179 ? 0.408 -27.734 13.68 1 92.88 179 ILE A O 1
ATOM 1436 N N . SER A 1 180 ? 1.113 -25.766 12.859 1 94.88 180 SER A N 1
ATOM 1437 C CA . SER A 1 180 ? 0.698 -25.031 14.047 1 94.88 180 SER A CA 1
ATOM 1438 C C . SER A 1 180 ? -0.675 -24.391 13.844 1 94.88 180 SER A C 1
ATOM 1440 O O . SER A 1 180 ? -1.324 -24 14.812 1 94.88 180 SER A O 1
ATOM 1442 N N . VAL A 1 181 ? -1.143 -24.312 12.57 1 95 181 VAL A N 1
ATOM 1443 C CA . VAL A 1 181 ? -2.336 -23.5 12.375 1 95 181 VAL A CA 1
ATOM 1444 C C . VAL A 1 181 ? -3.459 -24.359 11.797 1 95 181 VAL A C 1
ATOM 1446 O O . VAL A 1 181 ? -4.438 -24.656 12.484 1 95 181 VAL A O 1
ATOM 1449 N N . SER A 1 182 ? -3.238 -24.859 10.633 1 91.94 182 SER A N 1
ATOM 1450 C CA . SER A 1 182 ? -4.391 -25.422 9.922 1 91.94 182 SER A CA 1
ATOM 1451 C C . SER A 1 182 ? -4.422 -26.938 10.008 1 91.94 182 SER A C 1
ATOM 1453 O O . SER A 1 182 ? -5.492 -27.531 10.102 1 91.94 182 SER A O 1
ATOM 1455 N N . GLY A 1 183 ? -3.273 -27.578 9.891 1 91.75 183 GLY A N 1
ATOM 1456 C CA . GLY A 1 183 ? -3.205 -29.031 9.836 1 91.75 183 GLY A CA 1
ATOM 1457 C C . GLY A 1 183 ? -3.789 -29.609 8.562 1 91.75 183 GLY A C 1
ATOM 1458 O O . GLY A 1 183 ? -4.16 -30.781 8.523 1 91.75 183 GLY A O 1
ATOM 1459 N N . SER A 1 184 ? -3.939 -28.75 7.637 1 90.75 184 SER A N 1
ATOM 1460 C CA . SER A 1 184 ? -4.586 -29.188 6.402 1 90.75 184 SER A CA 1
ATOM 1461 C C . SER A 1 184 ? -3.779 -28.766 5.18 1 90.75 184 SER A C 1
ATOM 1463 O O . SER A 1 184 ? -3.232 -27.672 5.137 1 90.75 184 SER A O 1
ATOM 1465 N N . LEU A 1 185 ? -3.773 -29.609 4.184 1 87.19 185 LEU A N 1
ATOM 1466 C CA . LEU A 1 185 ? -3.127 -29.328 2.91 1 87.19 185 LEU A CA 1
ATOM 1467 C C . LEU A 1 185 ? -4.16 -28.984 1.84 1 87.19 185 LEU A C 1
ATOM 1469 O O . LEU A 1 185 ? -3.803 -28.672 0.704 1 87.19 185 LEU A O 1
ATOM 1473 N N . SER A 1 186 ? -5.371 -29.031 2.299 1 86.88 186 SER A N 1
ATOM 1474 C CA . SER A 1 186 ? -6.441 -28.781 1.34 1 86.88 186 SER A CA 1
ATOM 1475 C C . SER A 1 186 ? -6.395 -27.344 0.838 1 86.88 186 SER A C 1
ATOM 1477 O O . SER A 1 186 ? -6.441 -26.391 1.633 1 86.88 186 SER A O 1
ATOM 1479 N N . LYS A 1 187 ? -6.242 -27.156 -0.445 1 84.62 187 LYS A N 1
ATOM 1480 C CA . LYS A 1 187 ? -6.238 -25.875 -1.144 1 84.62 187 LYS A CA 1
ATOM 1481 C C . LYS A 1 187 ? -5.09 -24.984 -0.664 1 84.62 187 LYS A C 1
ATOM 1483 O O . LYS A 1 187 ? -5.238 -23.766 -0.568 1 84.62 187 LYS A O 1
ATOM 1488 N N . ARG A 1 188 ? -4.117 -25.641 -0.261 1 84.56 188 ARG A N 1
ATOM 1489 C CA . ARG A 1 188 ? -2.895 -24.953 0.125 1 84.56 188 ARG A CA 1
ATOM 1490 C C . ARG A 1 188 ? -1.736 -25.328 -0.793 1 84.56 188 ARG A C 1
ATOM 1492 O O . ARG A 1 188 ? -1.531 -26.5 -1.091 1 84.56 188 ARG A O 1
ATOM 1499 N N . MET A 1 189 ? -1.207 -24.281 -1.337 1 81.06 189 MET A N 1
ATOM 1500 C CA . MET A 1 189 ? -0.132 -24.516 -2.297 1 81.06 189 MET A CA 1
ATOM 1501 C C . MET A 1 189 ? 0.886 -23.375 -2.256 1 81.06 189 MET A C 1
ATOM 1503 O O . MET A 1 189 ? 0.627 -22.328 -1.664 1 81.06 189 MET A O 1
ATOM 1507 N N . CYS A 1 190 ? 2.014 -23.703 -2.701 1 81.06 190 CYS A N 1
ATOM 1508 C CA . CYS A 1 190 ? 3.072 -22.703 -2.883 1 81.06 190 CYS A CA 1
ATOM 1509 C C . CYS A 1 190 ? 3.424 -22.547 -4.359 1 81.06 190 CYS A C 1
ATOM 1511 O O . CYS A 1 190 ? 3.627 -23.547 -5.059 1 81.06 190 CYS A O 1
ATOM 1513 N N . ALA A 1 191 ? 3.301 -21.328 -4.727 1 75.25 191 ALA A N 1
ATOM 1514 C CA . ALA A 1 191 ? 3.789 -21.031 -6.074 1 75.25 191 ALA A CA 1
ATOM 1515 C C . ALA A 1 191 ? 5.273 -20.688 -6.055 1 75.25 191 ALA A C 1
ATOM 1517 O O . ALA A 1 191 ? 5.691 -19.75 -5.371 1 75.25 191 ALA A O 1
ATOM 1518 N N . ALA A 1 192 ? 6.043 -21.578 -6.559 1 69 192 ALA A N 1
ATOM 1519 C CA . ALA A 1 192 ? 7.48 -21.312 -6.535 1 69 192 ALA A CA 1
ATOM 1520 C C . ALA A 1 192 ? 8.07 -21.391 -7.938 1 69 192 ALA A C 1
ATOM 1522 O O . ALA A 1 192 ? 7.605 -22.156 -8.773 1 69 192 ALA A O 1
ATOM 1523 N N . VAL A 1 193 ? 8.867 -20.328 -8.195 1 58.59 193 VAL A N 1
ATOM 1524 C CA . VAL A 1 193 ? 9.672 -20.391 -9.406 1 58.59 193 VAL A CA 1
ATOM 1525 C C . VAL A 1 193 ? 10.875 -21.312 -9.172 1 58.59 193 VAL A C 1
ATOM 1527 O O . VAL A 1 193 ? 11.625 -21.125 -8.203 1 58.59 193 VAL A O 1
ATOM 1530 N N . THR A 1 194 ? 10.719 -22.453 -9.609 1 56.62 194 THR A N 1
ATOM 1531 C CA . THR A 1 194 ? 11.797 -23.406 -9.406 1 56.62 194 THR A CA 1
ATOM 1532 C C . THR A 1 194 ? 13 -23.062 -10.281 1 56.62 194 THR A C 1
ATOM 1534 O O . THR A 1 194 ? 13.383 -23.844 -11.156 1 56.62 194 THR A O 1
ATOM 1537 N N . HIS A 1 195 ? 13.219 -21.75 -10.344 1 58.5 195 HIS A N 1
ATOM 1538 C CA . HIS A 1 195 ? 14.422 -21.547 -11.141 1 58.5 195 HIS A CA 1
ATOM 1539 C C . HIS A 1 195 ? 15.648 -22.141 -10.453 1 58.5 195 HIS A C 1
ATOM 1541 O O . HIS A 1 195 ? 16.188 -21.531 -9.531 1 58.5 195 HIS A O 1
ATOM 1547 N N . ARG A 1 196 ? 16 -23.312 -10.852 1 59.59 196 ARG A N 1
ATOM 1548 C CA . ARG A 1 196 ? 17.125 -24.062 -10.305 1 59.59 196 ARG A CA 1
ATOM 1549 C C . ARG A 1 196 ? 18.406 -23.219 -10.305 1 59.59 196 ARG A C 1
ATOM 1551 O O . ARG A 1 196 ? 19.234 -23.328 -9.406 1 59.59 196 ARG A O 1
ATOM 1558 N N . HIS A 1 197 ? 18.359 -22.266 -11.188 1 68.12 197 HIS A N 1
ATOM 1559 C CA . HIS A 1 197 ? 19.609 -21.531 -11.352 1 68.12 197 HIS A CA 1
ATOM 1560 C C . HIS A 1 197 ? 19.859 -20.594 -10.18 1 68.12 197 HIS A C 1
ATOM 1562 O O . HIS A 1 197 ? 21 -20.234 -9.891 1 68.12 197 HIS A O 1
ATOM 1568 N N . ILE A 1 198 ? 18.891 -20.344 -9.438 1 75.5 198 ILE A N 1
ATOM 1569 C CA . ILE A 1 198 ? 19.062 -19.391 -8.352 1 75.5 198 ILE A CA 1
ATOM 1570 C C . ILE A 1 198 ? 19.344 -20.125 -7.043 1 75.5 198 ILE A C 1
ATOM 1572 O O . ILE A 1 198 ? 20.109 -19.656 -6.207 1 75.5 198 ILE A O 1
ATOM 1576 N N . HIS A 1 199 ? 18.906 -21.297 -6.934 1 76.94 199 HIS A N 1
ATOM 1577 C CA . HIS A 1 199 ? 19 -22.062 -5.695 1 76.94 199 HIS A CA 1
ATOM 1578 C C . HIS A 1 199 ? 20.438 -22.5 -5.422 1 76.94 199 HIS A C 1
ATOM 1580 O O . HIS A 1 199 ? 20.828 -22.656 -4.266 1 76.94 199 HIS A O 1
ATOM 1586 N N . GLN A 1 200 ? 21.156 -22.516 -6.457 1 81.19 200 GLN A N 1
ATOM 1587 C CA . GLN A 1 200 ? 22.531 -22.984 -6.328 1 81.19 200 GLN A CA 1
ATOM 1588 C C . GLN A 1 200 ? 23.391 -21.969 -5.555 1 81.19 200 GLN A C 1
ATOM 1590 O O . GLN A 1 200 ? 24.484 -22.297 -5.105 1 81.19 200 GLN A O 1
ATOM 1595 N N . HIS A 1 201 ? 22.891 -20.906 -5.336 1 86.19 201 HIS A N 1
ATOM 1596 C CA . HIS A 1 201 ? 23.672 -19.844 -4.707 1 86.19 201 HIS A CA 1
ATOM 1597 C C . HIS A 1 201 ? 23.438 -19.797 -3.203 1 86.19 201 HIS A C 1
ATOM 1599 O O . HIS A 1 201 ? 24.078 -19.031 -2.49 1 86.19 201 HIS A O 1
ATOM 1605 N N . PHE A 1 202 ? 22.609 -20.734 -2.771 1 87.06 202 PHE A N 1
ATOM 1606 C CA . PHE A 1 202 ? 22.297 -20.75 -1.348 1 87.06 202 PHE A CA 1
ATOM 1607 C C . PHE A 1 202 ? 22.984 -21.922 -0.659 1 87.06 202 PHE A C 1
ATOM 1609 O O . PHE A 1 202 ? 23.109 -23 -1.246 1 87.06 202 PHE A O 1
ATOM 1616 N N . GLN A 1 203 ? 23.375 -21.656 0.574 1 87.5 203 GLN A N 1
ATOM 1617 C CA . GLN A 1 203 ? 24 -22.719 1.364 1 87.5 203 GLN A CA 1
ATOM 1618 C C . GLN A 1 203 ? 23.062 -23.891 1.57 1 87.5 203 GLN A C 1
ATOM 1620 O O . GLN A 1 203 ? 23.484 -25.047 1.555 1 87.5 203 GLN A O 1
ATOM 1625 N N . GLN A 1 204 ? 21.844 -23.547 1.701 1 85.69 204 GLN A N 1
ATOM 1626 C CA . GLN A 1 204 ? 20.797 -24.547 1.889 1 85.69 204 GLN A CA 1
ATOM 1627 C C . GLN A 1 204 ? 19.625 -24.297 0.943 1 85.69 204 GLN A C 1
ATOM 1629 O O . GLN A 1 204 ? 18.594 -23.766 1.355 1 85.69 204 GLN A O 1
ATOM 1634 N N . PRO A 1 205 ? 19.812 -24.766 -0.241 1 84.06 205 PRO A N 1
ATOM 1635 C CA . PRO A 1 205 ? 18.75 -24.5 -1.221 1 84.06 205 PRO A CA 1
ATOM 1636 C C . PRO A 1 205 ? 17.453 -25.25 -0.902 1 84.06 205 PRO A C 1
ATOM 1638 O O . PRO A 1 205 ? 17.5 -26.344 -0.32 1 84.06 205 PRO A O 1
ATOM 1641 N N . ALA A 1 206 ? 16.359 -24.641 -1.21 1 82.81 206 ALA A N 1
ATOM 1642 C CA . ALA A 1 206 ? 15.07 -25.328 -1.105 1 82.81 206 ALA A CA 1
ATOM 1643 C C . ALA A 1 206 ? 15.031 -26.562 -2.004 1 82.81 206 ALA A C 1
ATOM 1645 O O . ALA A 1 206 ? 15.508 -26.531 -3.141 1 82.81 206 ALA A O 1
ATOM 1646 N N . MET A 1 207 ? 14.586 -27.562 -1.414 1 78.88 207 MET A N 1
ATOM 1647 C CA . MET A 1 207 ? 14.516 -28.828 -2.15 1 78.88 207 MET A CA 1
ATOM 1648 C C . MET A 1 207 ? 13.062 -29.25 -2.367 1 78.88 207 MET A C 1
ATOM 1650 O O . MET A 1 207 ? 12.227 -29.094 -1.48 1 78.88 207 MET A O 1
ATOM 1654 N N . THR A 1 208 ? 12.836 -29.641 -3.588 1 79.12 208 THR A N 1
ATOM 1655 C CA . THR A 1 208 ? 11.492 -30.125 -3.9 1 79.12 208 THR A CA 1
ATOM 1656 C C . THR A 1 208 ? 11.539 -31.578 -4.371 1 79.12 208 THR A C 1
ATOM 1658 O O . THR A 1 208 ? 12.453 -31.969 -5.098 1 79.12 208 THR A O 1
ATOM 1661 N N . LYS A 1 209 ? 10.633 -32.344 -3.76 1 76.5 209 LYS A N 1
ATOM 1662 C CA . LYS A 1 209 ? 10.383 -33.688 -4.203 1 76.5 209 LYS A CA 1
ATOM 1663 C C . LYS A 1 209 ? 8.883 -33.938 -4.383 1 76.5 209 LYS A C 1
ATOM 1665 O O . LYS A 1 209 ? 8.078 -33.562 -3.527 1 76.5 209 LYS A O 1
ATOM 1670 N N . TRP A 1 210 ? 8.523 -34.562 -5.539 1 79.88 210 TRP A N 1
ATOM 1671 C CA . TRP A 1 210 ? 7.129 -34.906 -5.805 1 79.88 210 TRP A CA 1
ATOM 1672 C C . TRP A 1 210 ? 6.246 -33.656 -5.695 1 79.88 210 TRP A C 1
ATOM 1674 O O . TRP A 1 210 ? 5.23 -33.656 -4.996 1 79.88 210 TRP A O 1
ATOM 1684 N N . ALA A 1 211 ? 6.785 -32.562 -6.191 1 79 211 ALA A N 1
ATOM 1685 C CA . ALA A 1 211 ? 6.055 -31.312 -6.312 1 79 211 ALA A CA 1
ATOM 1686 C C . ALA A 1 211 ? 5.75 -30.719 -4.941 1 79 211 ALA A C 1
ATOM 1688 O O . ALA A 1 211 ? 4.707 -30.094 -4.746 1 79 211 ALA A O 1
ATOM 1689 N N . SER A 1 212 ? 6.613 -31.125 -3.949 1 81.44 212 SER A N 1
ATOM 1690 C CA . SER A 1 212 ? 6.461 -30.594 -2.6 1 81.44 212 SER A CA 1
ATOM 1691 C C . SER A 1 212 ? 7.812 -30.219 -1.996 1 81.44 212 SER A C 1
ATOM 1693 O O . SER A 1 212 ? 8.828 -30.859 -2.293 1 81.44 212 SER A O 1
ATOM 1695 N N . TYR A 1 213 ? 7.742 -29.203 -1.195 1 80.19 213 TYR A N 1
ATOM 1696 C CA . TYR A 1 213 ? 8.961 -28.828 -0.486 1 80.19 213 TYR A CA 1
ATOM 1697 C C . TYR A 1 213 ? 9.305 -29.859 0.587 1 80.19 213 TYR A C 1
ATOM 1699 O O . TYR A 1 213 ? 8.414 -30.422 1.219 1 80.19 213 TYR A O 1
ATOM 1707 N N . PHE A 1 214 ? 10.602 -29.953 0.692 1 80.56 214 PHE A N 1
ATOM 1708 C CA . PHE A 1 214 ? 11.094 -30.781 1.783 1 80.56 214 PHE A CA 1
ATOM 1709 C C . PHE A 1 214 ? 11.5 -29.938 2.977 1 80.56 214 PHE A C 1
ATOM 1711 O O . PHE A 1 214 ? 12.047 -28.844 2.809 1 80.56 214 PHE A O 1
ATOM 1718 N N . LEU A 1 215 ? 11.258 -30.516 4.113 1 78.62 215 LEU A N 1
ATOM 1719 C CA . LEU A 1 215 ? 11.562 -29.797 5.344 1 78.62 215 LEU A CA 1
ATOM 1720 C C . LEU A 1 215 ? 13.07 -29.594 5.496 1 78.62 215 LEU A C 1
ATOM 1722 O O . LEU A 1 215 ? 13.836 -30.547 5.422 1 78.62 215 LEU A O 1
ATOM 1726 N N . PRO A 1 216 ? 13.359 -28.328 5.621 1 79 216 PRO A N 1
ATOM 1727 C CA . PRO A 1 216 ? 14.781 -28.141 5.938 1 79 216 PRO A CA 1
ATOM 1728 C C . PRO A 1 216 ? 15.148 -28.656 7.328 1 79 216 PRO A C 1
ATOM 1730 O O . PRO A 1 216 ? 14.312 -28.641 8.234 1 79 216 PRO A O 1
ATOM 1733 N N . GLN A 1 217 ? 16.344 -29.125 7.441 1 80.62 217 GLN A N 1
ATOM 1734 C CA . GLN A 1 217 ? 16.781 -29.688 8.719 1 80.62 217 GLN A CA 1
ATOM 1735 C C . GLN A 1 217 ? 17.578 -28.672 9.523 1 80.62 217 GLN A C 1
ATOM 1737 O O . GLN A 1 217 ? 17.734 -28.812 10.734 1 80.62 217 GLN A O 1
ATOM 1742 N N . ASN A 1 218 ? 18.016 -27.641 8.906 1 81.94 218 ASN A N 1
ATOM 1743 C CA . ASN A 1 218 ? 18.812 -26.641 9.586 1 81.94 218 ASN A CA 1
ATOM 1744 C C . ASN A 1 218 ? 17.938 -25.484 10.094 1 81.94 218 ASN A C 1
ATOM 1746 O O . ASN A 1 218 ? 16.984 -25.094 9.438 1 81.94 218 ASN A O 1
ATOM 1750 N N . PRO A 1 219 ? 18.266 -25.078 11.289 1 80.56 219 PRO A N 1
ATOM 1751 C CA . PRO A 1 219 ? 17.547 -23.922 11.797 1 80.56 219 PRO A CA 1
ATOM 1752 C C . PRO A 1 219 ? 17.875 -22.641 11.039 1 80.56 219 PRO A C 1
ATOM 1754 O O . PRO A 1 219 ? 18.906 -22.562 10.359 1 80.56 219 PRO A O 1
ATOM 1757 N N . GLY A 1 220 ? 16.906 -21.609 11.156 1 80.31 220 GLY A N 1
ATOM 1758 C CA . GLY A 1 220 ? 17.125 -20.328 10.516 1 80.31 220 GLY A CA 1
ATOM 1759 C C . GLY A 1 220 ? 16.266 -20.125 9.273 1 80.31 220 GLY A C 1
ATOM 1760 O O . GLY A 1 220 ? 15.359 -20.922 9.008 1 80.31 220 GLY A O 1
ATOM 1761 N N . CYS A 1 221 ? 16.578 -19.094 8.5 1 78.62 221 CYS A N 1
ATOM 1762 C CA . CYS A 1 221 ? 15.773 -18.75 7.332 1 78.62 221 CYS A CA 1
ATOM 1763 C C . CYS A 1 221 ? 16.328 -19.406 6.07 1 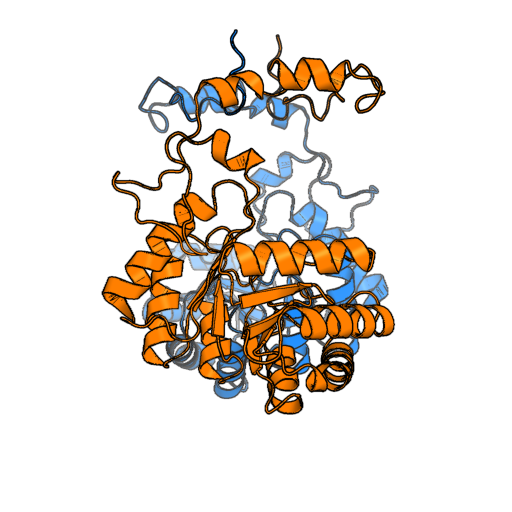78.62 221 CYS A C 1
ATOM 1765 O O . CYS A 1 221 ? 15.672 -19.406 5.027 1 78.62 221 CYS A O 1
ATOM 1767 N N . ASN A 1 222 ? 17.484 -20 6.18 1 79.06 222 ASN A N 1
ATOM 1768 C CA . ASN A 1 222 ? 18.109 -20.75 5.098 1 79.06 222 ASN A CA 1
ATOM 1769 C C . ASN A 1 222 ? 18.312 -19.875 3.859 1 79.06 222 ASN A C 1
ATOM 1771 O O . ASN A 1 222 ? 18.203 -20.359 2.73 1 79.06 222 ASN A O 1
ATOM 1775 N N . THR A 1 223 ? 18.469 -18.516 4.105 1 83.31 223 THR A N 1
ATOM 1776 C CA . THR A 1 223 ? 18.641 -17.609 2.977 1 83.31 223 THR A CA 1
ATOM 1777 C C . THR A 1 223 ? 20.109 -17.188 2.824 1 83.31 223 THR A C 1
ATOM 1779 O O . THR A 1 223 ? 20.422 -16.297 2.037 1 83.31 223 THR A O 1
ATOM 1782 N N . GLU A 1 224 ? 20.891 -17.891 3.578 1 85.38 224 GLU A N 1
ATOM 1783 C CA . GLU A 1 224 ? 22.312 -17.547 3.473 1 85.38 224 GLU A CA 1
ATOM 1784 C C . GLU A 1 224 ? 22.875 -17.906 2.102 1 85.38 224 GLU A C 1
ATOM 1786 O O . GLU A 1 224 ? 22.734 -19.047 1.654 1 85.38 224 GLU A O 1
ATOM 1791 N N . MET A 1 225 ? 23.5 -16.906 1.521 1 86.25 225 MET A N 1
ATOM 1792 C CA . MET A 1 225 ? 24.094 -17.141 0.211 1 86.25 225 MET A CA 1
ATOM 1793 C C . MET A 1 225 ? 25.547 -17.609 0.353 1 86.25 225 MET A C 1
ATOM 1795 O O . MET A 1 225 ? 26.219 -17.266 1.321 1 86.25 225 MET A O 1
ATOM 1799 N N . LYS A 1 226 ? 25.891 -18.297 -0.668 1 88.5 226 LYS A N 1
ATOM 1800 C CA . LYS A 1 226 ? 27.297 -18.719 -0.708 1 88.5 226 LYS A CA 1
ATOM 1801 C C . LYS A 1 226 ? 28.219 -17.531 -0.88 1 88.5 226 LYS A C 1
ATOM 1803 O O . LYS A 1 226 ? 27.953 -16.641 -1.684 1 88.5 226 LYS A O 1
ATOM 1808 N N . SER A 1 227 ? 29.281 -17.609 -0.113 1 88.44 227 SER A N 1
ATOM 1809 C CA . SER A 1 227 ? 30.266 -16.531 -0.188 1 88.44 227 SER A CA 1
ATOM 1810 C C . SER A 1 227 ? 30.828 -16.406 -1.596 1 88.44 227 SER A C 1
ATOM 1812 O O . SER A 1 227 ? 31.062 -15.297 -2.076 1 88.44 227 SER A O 1
ATOM 1814 N N . GLU A 1 228 ? 31.062 -17.469 -2.184 1 87.69 228 GLU A N 1
ATOM 1815 C CA . GLU A 1 228 ? 31.609 -17.484 -3.541 1 87.69 228 GLU A CA 1
ATOM 1816 C C . GLU A 1 228 ? 30.656 -16.766 -4.508 1 87.69 228 GLU A C 1
ATOM 1818 O O . GLU A 1 228 ? 31.109 -16.047 -5.398 1 87.69 228 GLU A O 1
ATOM 1823 N N . SER A 1 229 ? 29.438 -16.984 -4.336 1 86.06 229 SER A N 1
ATOM 1824 C CA . SER A 1 229 ? 28.453 -16.328 -5.191 1 86.06 229 SER A CA 1
ATOM 1825 C C . SER A 1 229 ? 28.469 -14.812 -5 1 86.06 229 SER A C 1
ATOM 1827 O O . SER A 1 229 ? 28.406 -14.062 -5.973 1 86.06 229 SER A O 1
ATOM 1829 N N . LEU A 1 230 ? 28.578 -14.406 -3.805 1 83.38 230 LEU A N 1
ATOM 1830 C CA . LEU A 1 230 ? 28.594 -12.977 -3.496 1 83.38 230 LEU A CA 1
ATOM 1831 C C . LEU A 1 230 ? 29.812 -12.305 -4.125 1 83.38 230 LEU A C 1
ATOM 1833 O O . LEU A 1 230 ? 29.688 -11.219 -4.703 1 83.38 230 LEU A O 1
ATOM 1837 N N . LEU A 1 231 ? 30.844 -12.969 -4.043 1 82.5 231 LEU A N 1
ATOM 1838 C CA . LEU A 1 231 ? 32.094 -12.422 -4.586 1 82.5 231 LEU A CA 1
ATOM 1839 C C . LEU A 1 231 ? 32.031 -12.383 -6.109 1 82.5 231 LEU A C 1
ATOM 1841 O O . LEU A 1 231 ? 32.406 -11.383 -6.723 1 82.5 231 LEU A O 1
ATOM 1845 N N . GLU A 1 232 ? 31.531 -13.359 -6.594 1 84.5 232 GLU A N 1
ATOM 1846 C CA . GLU A 1 232 ? 31.516 -13.492 -8.047 1 84.5 232 GLU A CA 1
ATOM 1847 C C . GLU A 1 232 ? 30.578 -12.477 -8.68 1 84.5 232 GLU A C 1
ATOM 1849 O O . GLU A 1 232 ? 30.828 -11.984 -9.781 1 84.5 232 GLU A O 1
ATOM 1854 N N . TYR A 1 233 ? 29.609 -12.047 -7.91 1 82.25 233 TYR A N 1
ATOM 1855 C CA . TYR A 1 233 ? 28.594 -11.211 -8.531 1 82.25 233 TYR A CA 1
ATOM 1856 C C . TYR A 1 233 ? 28.609 -9.812 -7.93 1 82.25 233 TYR A C 1
ATOM 1858 O O . TYR A 1 233 ? 27.641 -9.055 -8.094 1 82.25 233 TYR A O 1
ATOM 1866 N N . GLU A 1 234 ? 29.641 -9.555 -7.234 1 77.81 234 GLU A N 1
ATOM 1867 C CA . GLU A 1 234 ? 29.766 -8.203 -6.688 1 77.81 234 GLU A CA 1
ATOM 1868 C C . GLU A 1 234 ? 29.906 -7.168 -7.801 1 77.81 234 GLU A C 1
ATOM 1870 O O . GLU A 1 234 ? 30.797 -7.285 -8.648 1 77.81 234 GLU A O 1
ATOM 1875 N N . PHE A 1 235 ? 29.094 -6.223 -7.781 1 73.19 235 PHE A N 1
ATOM 1876 C CA . PHE A 1 235 ? 29.172 -5.172 -8.789 1 73.19 235 PHE A CA 1
ATOM 1877 C C . PHE A 1 235 ? 30.141 -4.078 -8.344 1 73.19 235 PHE A C 1
ATOM 1879 O O . PHE A 1 235 ? 30.094 -3.633 -7.199 1 73.19 235 PHE A O 1
ATOM 1886 N N . PRO A 1 236 ? 30.859 -3.65 -9.242 1 70.62 236 PRO A N 1
ATOM 1887 C CA . PRO A 1 236 ? 31.094 -4.082 -10.625 1 70.62 236 PRO A CA 1
ATOM 1888 C C . PRO A 1 236 ? 32.312 -4.984 -10.758 1 70.62 236 PRO A C 1
ATOM 1890 O O . PRO A 1 236 ? 32.75 -5.293 -11.867 1 70.62 236 PRO A O 1
ATOM 1893 N N . ILE A 1 237 ? 32.844 -5.438 -9.602 1 74.19 237 ILE A N 1
ATOM 1894 C CA . ILE A 1 237 ? 34.188 -5.992 -9.641 1 74.19 237 ILE A CA 1
ATOM 1895 C C . ILE A 1 237 ? 34.125 -7.516 -9.742 1 74.19 237 ILE A C 1
ATOM 1897 O O . ILE A 1 237 ? 35.125 -8.172 -10.07 1 74.19 237 ILE A O 1
ATOM 1901 N N . GLY A 1 238 ? 33 -8.156 -9.484 1 80.75 238 GLY A N 1
ATOM 1902 C CA . GLY A 1 238 ? 32.906 -9.602 -9.562 1 80.75 238 GLY A CA 1
ATOM 1903 C C . GLY A 1 238 ? 33.188 -10.148 -10.953 1 80.75 238 GLY 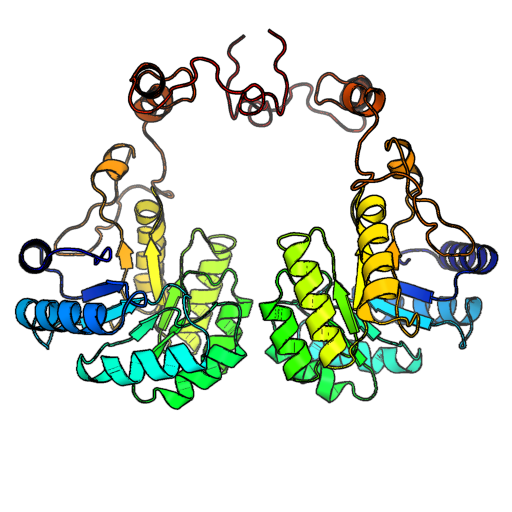A C 1
ATOM 1904 O O . GLY A 1 238 ? 32.875 -9.484 -11.953 1 80.75 238 GLY A O 1
ATOM 1905 N N . GLN A 1 239 ? 33.656 -11.297 -10.836 1 84.12 239 GLN A N 1
ATOM 1906 C CA . GLN A 1 239 ? 34.094 -11.898 -12.094 1 84.12 239 GLN A CA 1
ATOM 1907 C C . GLN A 1 239 ? 32.938 -11.984 -13.086 1 84.12 239 GLN A C 1
ATOM 1909 O O . GLN A 1 239 ? 33.125 -11.75 -14.281 1 84.12 239 GLN A O 1
ATOM 1914 N N . LYS A 1 240 ? 31.844 -12.258 -12.641 1 83.38 240 LYS A N 1
ATOM 1915 C CA . LYS A 1 240 ? 30.703 -12.391 -13.531 1 83.38 240 LYS A CA 1
ATOM 1916 C C . LYS A 1 240 ? 30.312 -11.047 -14.133 1 83.38 240 LYS A C 1
ATOM 1918 O O . LYS A 1 240 ? 29.969 -10.969 -15.312 1 83.38 240 LYS A O 1
ATOM 1923 N N . TRP A 1 241 ? 30.312 -10.07 -13.32 1 77.88 241 TRP A N 1
ATOM 1924 C CA . TRP A 1 241 ? 29.984 -8.742 -13.828 1 77.88 241 TRP A CA 1
ATOM 1925 C C . TRP A 1 241 ? 31.047 -8.266 -14.82 1 77.88 241 TRP A C 1
ATOM 1927 O O . TRP A 1 241 ? 30.703 -7.68 -15.859 1 77.88 241 TRP A O 1
ATOM 1937 N N . GLN A 1 242 ? 32.281 -8.492 -14.477 1 76.5 242 GLN A N 1
ATOM 1938 C CA . GLN A 1 242 ? 33.344 -8.109 -15.383 1 76.5 242 GLN A CA 1
ATOM 1939 C C . GLN A 1 242 ? 33.188 -8.805 -16.734 1 76.5 242 GLN A C 1
ATOM 1941 O O . GLN A 1 242 ? 33.438 -8.195 -17.781 1 76.5 242 GLN A O 1
ATOM 1946 N N . HIS A 1 243 ? 32.781 -9.945 -16.641 1 81.56 243 HIS A N 1
ATOM 1947 C CA . HIS A 1 243 ? 32.531 -10.688 -17.859 1 81.56 243 HIS A CA 1
ATOM 1948 C C . HIS A 1 243 ? 31.359 -10.109 -18.656 1 81.56 243 HIS A C 1
ATOM 1950 O O . HIS A 1 243 ? 31.438 -9.969 -19.875 1 81.56 243 HIS A O 1
ATOM 1956 N N . LEU A 1 244 ? 30.312 -9.75 -18 1 76.31 244 LEU A N 1
ATOM 1957 C CA . LEU A 1 244 ? 29.109 -9.234 -18.656 1 76.31 244 LEU A CA 1
ATOM 1958 C C . LEU A 1 244 ? 29.359 -7.867 -19.266 1 76.31 244 LEU A C 1
ATOM 1960 O O . LEU A 1 244 ? 28.891 -7.586 -20.375 1 76.31 244 LEU A O 1
ATOM 1964 N N . VAL A 1 245 ? 30.047 -7.016 -18.516 1 71.12 245 VAL A N 1
ATOM 1965 C CA . VAL A 1 245 ? 30.328 -5.66 -18.984 1 71.12 245 VAL A CA 1
ATOM 1966 C C . VAL A 1 245 ? 31.25 -5.715 -20.188 1 71.12 245 VAL A C 1
ATOM 1968 O O . VAL A 1 245 ? 31.141 -4.895 -21.109 1 71.12 245 VAL A O 1
ATOM 1971 N N . ARG A 1 246 ? 32.094 -6.625 -20.203 1 70.5 246 ARG A N 1
ATOM 1972 C CA . ARG A 1 246 ? 33.031 -6.746 -21.312 1 70.5 246 ARG A CA 1
ATOM 1973 C C . ARG A 1 246 ? 32.375 -7.426 -22.5 1 70.5 246 ARG A C 1
ATOM 1975 O O . ARG A 1 246 ? 32.906 -7.359 -23.625 1 70.5 246 ARG A O 1
ATOM 1982 N N . SER A 1 247 ? 31.266 -7.945 -22.156 1 69.31 247 SER A N 1
ATOM 1983 C CA . SER A 1 247 ? 30.578 -8.602 -23.25 1 69.31 247 SER A CA 1
ATOM 1984 C C . SER A 1 247 ? 29.891 -7.59 -24.156 1 69.31 247 SER A C 1
ATOM 1986 O O . SER A 1 247 ? 29.25 -6.652 -23.672 1 69.31 247 SER A O 1
ATOM 1988 N N . PRO A 1 248 ? 30.109 -7.508 -25.375 1 66 248 PRO A N 1
ATOM 1989 C CA . PRO A 1 248 ? 29.469 -6.582 -26.312 1 66 248 PRO A CA 1
ATOM 1990 C C . PRO A 1 248 ? 27.938 -6.625 -26.25 1 66 248 PRO A C 1
ATOM 1992 O O . PRO A 1 248 ? 27.266 -5.691 -26.688 1 66 248 PRO A O 1
ATOM 1995 N N . LYS A 1 249 ? 27.438 -7.555 -25.672 1 63.12 249 LYS A N 1
ATOM 1996 C CA . LYS A 1 249 ? 25.984 -7.742 -25.641 1 63.12 249 LYS A CA 1
ATOM 1997 C C . LYS A 1 249 ? 25.344 -6.777 -24.656 1 63.12 249 LYS A C 1
ATOM 1999 O O . LYS A 1 249 ? 24.203 -6.328 -24.875 1 63.12 249 LYS A O 1
ATOM 2004 N N . TYR A 1 250 ? 25.859 -6.566 -23.578 1 60.12 250 TYR A N 1
ATOM 2005 C CA . TYR A 1 250 ? 25.141 -5.863 -22.516 1 60.12 250 TYR A CA 1
ATOM 2006 C C . TYR A 1 250 ? 25.656 -4.438 -22.359 1 60.12 250 TYR A C 1
ATOM 2008 O O . TYR A 1 250 ? 24.953 -3.572 -21.844 1 60.12 250 TYR A O 1
ATOM 2016 N N . TRP A 1 251 ? 26.922 -4.16 -22.328 1 55.59 251 TRP A N 1
ATOM 2017 C CA . TRP A 1 251 ? 27.391 -2.811 -22.016 1 55.59 251 TRP A CA 1
ATOM 2018 C C . TRP A 1 251 ? 28.016 -2.154 -23.234 1 55.59 251 TRP A C 1
ATOM 2020 O O . TRP A 1 251 ? 29.016 -2.648 -23.766 1 55.59 251 TRP A O 1
ATOM 2030 N N . LYS A 1 252 ? 27.234 -1.409 -23.828 1 55.19 252 LYS A N 1
ATOM 2031 C CA . LYS A 1 252 ? 27.844 -0.657 -24.922 1 55.19 252 LYS A CA 1
ATOM 2032 C C . LYS A 1 252 ? 28.766 0.433 -24.406 1 55.19 252 LYS A C 1
ATOM 2034 O O . LYS A 1 252 ? 29.578 0.979 -25.156 1 55.19 252 LYS A O 1
ATOM 2039 N N . SER A 1 253 ? 28.219 1.071 -23.406 1 50.72 253 SER A N 1
ATOM 2040 C CA . SER A 1 253 ? 29.031 2.209 -22.984 1 50.72 253 SER A CA 1
ATOM 2041 C C . SER A 1 253 ? 30.078 1.793 -21.953 1 50.72 253 SER A C 1
ATOM 2043 O O . SER A 1 253 ? 29.812 0.947 -21.094 1 50.72 253 SER A O 1
ATOM 2045 N N . SER A 1 254 ? 31.25 1.827 -22.297 1 50.62 254 SER A N 1
ATOM 2046 C CA . SER A 1 254 ? 32.438 1.484 -21.516 1 50.62 254 SER A CA 1
ATOM 2047 C C . SER A 1 254 ? 32.344 2.082 -20.109 1 50.62 254 SER A C 1
ATOM 2049 O O . SER A 1 254 ? 33.156 1.734 -19.234 1 50.62 254 SER A O 1
ATOM 2051 N N . ARG A 1 255 ? 31.734 3.25 -19.984 1 48.97 255 ARG A N 1
ATOM 2052 C CA . ARG A 1 255 ? 31.828 3.934 -18.703 1 48.97 255 ARG A CA 1
ATOM 2053 C C . ARG A 1 255 ? 30.578 3.701 -17.859 1 48.97 255 ARG A C 1
ATOM 2055 O O . ARG A 1 255 ? 29.469 3.697 -18.391 1 48.97 255 ARG A O 1
ATOM 2062 N N . ILE A 1 256 ? 30.703 3.102 -16.812 1 49.03 256 ILE A N 1
ATOM 2063 C CA . ILE A 1 256 ? 29.625 3.109 -15.828 1 49.03 256 ILE A CA 1
ATOM 2064 C C . ILE A 1 256 ? 29.125 4.535 -15.625 1 49.03 256 ILE A C 1
ATOM 2066 O O . ILE A 1 256 ? 29.906 5.445 -15.352 1 49.03 256 ILE A O 1
ATOM 2070 N N . PRO A 1 257 ? 28.016 4.758 -16.094 1 49.22 257 PRO A N 1
ATOM 2071 C CA . PRO A 1 257 ? 27.547 6.129 -15.852 1 49.22 257 PRO A CA 1
ATOM 2072 C C . PRO A 1 257 ? 27.828 6.602 -14.43 1 49.22 257 PRO A C 1
ATOM 2074 O O . PRO A 1 257 ? 27.766 5.809 -13.484 1 49.22 257 PRO A O 1
ATOM 2077 N N . ASP A 1 258 ? 28.297 7.801 -14.344 1 44.88 258 ASP A N 1
ATOM 2078 C CA . ASP A 1 258 ? 28.703 8.398 -13.078 1 44.88 258 ASP A CA 1
ATOM 2079 C C . ASP A 1 258 ? 27.609 8.25 -12.023 1 44.88 258 ASP A C 1
ATOM 2081 O O . ASP A 1 258 ? 27.891 8.109 -10.836 1 44.88 258 ASP A O 1
ATOM 2085 N N . TRP A 1 259 ? 26.516 8.281 -12.531 1 45.12 259 TRP A N 1
ATOM 2086 C CA . TRP A 1 259 ? 25.422 8.328 -11.57 1 45.12 259 TRP A CA 1
ATOM 2087 C C . TRP A 1 259 ? 25.141 6.941 -11.008 1 45.12 259 TRP A C 1
ATOM 2089 O O . TRP A 1 259 ? 24.438 6.801 -10.008 1 45.12 259 TRP A O 1
ATOM 2099 N N . ILE A 1 260 ? 25.297 6.113 -11.867 1 44.22 260 ILE A N 1
ATOM 2100 C CA . ILE A 1 260 ? 25.188 4.734 -11.398 1 44.22 260 ILE A CA 1
ATOM 2101 C C . ILE A 1 260 ? 26.328 4.422 -10.438 1 44.22 260 ILE A C 1
ATOM 2103 O O . ILE A 1 260 ? 26.203 3.57 -9.555 1 44.22 260 ILE A O 1
ATOM 2107 N N . GLU A 1 261 ? 27.594 4.898 -10.922 1 40.59 261 GLU A N 1
ATOM 2108 C CA . GLU A 1 261 ? 28.625 4.727 -9.898 1 40.59 261 GLU A CA 1
ATOM 2109 C C . GLU A 1 261 ? 28.078 5.059 -8.508 1 40.59 261 GLU A C 1
ATOM 2111 O O . GLU A 1 261 ? 27.266 5.965 -8.359 1 40.59 261 GLU A O 1
ATOM 2116 N N . ASN A 1 262 ? 28.047 4.055 -7.863 1 39.84 262 ASN A N 1
ATOM 2117 C CA . ASN A 1 262 ? 27.438 3.953 -6.535 1 39.84 262 ASN A CA 1
ATOM 2118 C C . ASN A 1 262 ? 27.484 5.285 -5.797 1 39.84 262 ASN A C 1
ATOM 2120 O O . ASN A 1 262 ? 27.422 5.324 -4.566 1 39.84 262 ASN A O 1
ATOM 2124 N N . ARG A 1 263 ? 28.172 6.43 -6.426 1 35.12 263 ARG A N 1
ATOM 2125 C CA . ARG A 1 263 ? 28.547 7.328 -5.34 1 35.12 263 ARG A CA 1
ATOM 2126 C C . ARG A 1 263 ? 27.312 7.898 -4.652 1 35.12 263 ARG A C 1
ATOM 2128 O O . ARG A 1 263 ? 26.875 9 -4.98 1 35.12 263 ARG A O 1
ATOM 2135 N N . CYS A 1 264 ? 26.312 7.363 -4.828 1 35.16 264 CYS A N 1
ATOM 2136 C CA . CYS A 1 264 ? 25.469 8.008 -3.826 1 35.16 264 CYS A CA 1
ATOM 2137 C C . CYS A 1 264 ? 26.312 8.539 -2.67 1 35.16 264 CYS A C 1
ATOM 2139 O O . CYS A 1 264 ? 25.922 9.492 -1.998 1 35.16 264 CYS A O 1
ATOM 2141 N N . PHE A 1 265 ? 27.344 7.656 -2.197 1 32.41 265 PHE A N 1
ATOM 2142 C CA . PHE A 1 265 ? 28.469 8.016 -1.352 1 32.41 265 PHE A CA 1
ATOM 2143 C C . PHE A 1 265 ? 29.75 8.141 -2.178 1 32.41 265 PHE A C 1
ATOM 2145 O O . PHE A 1 265 ? 30.188 7.172 -2.793 1 32.41 265 PHE A O 1
ATOM 2152 N N . PRO A 1 266 ? 29.984 9.211 -2.898 1 28.91 266 PRO A N 1
ATOM 2153 C CA . PRO A 1 266 ? 31.266 9.43 -3.555 1 28.91 266 PRO A CA 1
ATOM 2154 C C . PRO A 1 266 ? 32.438 8.891 -2.744 1 28.91 266 PRO A C 1
ATOM 2156 O O . PRO A 1 266 ? 32.594 9.234 -1.569 1 28.91 266 PRO A O 1
ATOM 2159 N N . VAL A 1 267 ? 32.844 7.637 -2.896 1 27.02 267 VAL A N 1
ATOM 2160 C CA . VAL A 1 267 ? 34.156 7.301 -2.35 1 27.02 267 VAL A CA 1
ATOM 2161 C C . VAL A 1 267 ? 35.25 7.98 -3.174 1 27.02 267 VAL A C 1
ATOM 2163 O O . VAL A 1 267 ? 35.375 7.758 -4.383 1 27.02 267 VAL A O 1
ATOM 2166 N N . THR A 1 268 ? 35.438 9.203 -3.062 1 24.55 268 THR A N 1
ATOM 2167 C CA . THR A 1 268 ? 36.75 9.742 -3.496 1 24.55 268 THR A CA 1
ATOM 2168 C C . THR A 1 268 ? 37.875 8.766 -3.184 1 24.55 268 THR A C 1
ATOM 2170 O O . THR A 1 268 ? 38.062 8.383 -2.029 1 24.55 268 THR A O 1
ATOM 2173 N N . PHE A 1 269 ? 38.188 7.91 -4.215 1 22.42 269 PHE A N 1
ATOM 2174 C CA . PHE A 1 269 ? 39.562 7.434 -4.172 1 22.42 269 PHE A CA 1
ATOM 2175 C C . PHE A 1 269 ? 40.531 8.547 -4.547 1 22.42 269 PHE A C 1
ATOM 2177 O O . PHE A 1 269 ? 40.219 9.391 -5.391 1 22.42 269 PHE A O 1
ATOM 2184 N N . MET B 1 1 ? 0.571 21.719 14.055 1 48.34 1 MET B N 1
ATOM 2185 C CA . MET B 1 1 ? 0.767 22.078 15.453 1 48.34 1 MET B CA 1
ATOM 2186 C C . MET B 1 1 ? 0.369 20.922 16.375 1 48.34 1 MET B C 1
ATOM 2188 O O . MET B 1 1 ? -0.255 19.953 15.93 1 48.34 1 MET B O 1
ATOM 2192 N N . GLY B 1 2 ? 1.157 20.656 17.531 1 54.47 2 GLY B N 1
ATOM 2193 C CA . GLY B 1 2 ? 0.546 19.922 18.609 1 54.47 2 GLY B CA 1
ATOM 2194 C C . GLY B 1 2 ? 1.257 18.609 18.922 1 54.47 2 GLY B C 1
ATOM 2195 O O . GLY B 1 2 ? 0.631 17.547 18.953 1 54.47 2 GLY B O 1
ATOM 2196 N N . VAL B 1 3 ? 2.498 18.875 18.938 1 57.97 3 VAL B N 1
ATOM 2197 C CA . VAL B 1 3 ? 3.184 17.703 19.5 1 57.97 3 VAL B CA 1
ATOM 2198 C C . VAL B 1 3 ? 2.58 17.359 20.859 1 57.97 3 VAL B C 1
ATOM 2200 O O . VAL B 1 3 ? 2.311 18.234 21.672 1 57.97 3 VAL B O 1
ATOM 2203 N N . PRO B 1 4 ? 2.094 16.281 21.062 1 59.97 4 PRO B N 1
ATOM 2204 C CA . PRO B 1 4 ? 1.596 15.852 22.375 1 59.97 4 PRO B CA 1
ATOM 2205 C C . PRO B 1 4 ? 2.482 16.312 23.531 1 59.97 4 PRO B C 1
ATOM 2207 O O . PRO B 1 4 ? 3.686 16.516 23.344 1 59.97 4 PRO B O 1
ATOM 2210 N N . ARG B 1 5 ? 1.951 16.703 24.672 1 61.09 5 ARG B N 1
ATOM 2211 C CA . ARG B 1 5 ? 2.549 16.984 25.984 1 61.09 5 ARG B CA 1
ATOM 2212 C C . ARG B 1 5 ? 3.066 18.422 26.047 1 61.09 5 ARG B C 1
ATOM 2214 O O . ARG B 1 5 ? 3.877 18.75 26.906 1 61.09 5 ARG B O 1
ATOM 2221 N N . MET B 1 6 ? 2.551 19.203 25.062 1 75.56 6 MET B N 1
ATOM 2222 C CA . MET B 1 6 ? 2.896 20.625 25.172 1 75.56 6 MET B CA 1
ATOM 2223 C C . MET B 1 6 ? 2.154 21.281 26.328 1 75.56 6 MET B C 1
ATOM 2225 O O . MET B 1 6 ? 0.981 20.984 26.562 1 75.56 6 MET B O 1
ATOM 2229 N N . CYS B 1 7 ? 2.924 22.016 27.062 1 85.31 7 CYS B N 1
ATOM 2230 C CA . CYS B 1 7 ? 2.27 22.703 28.172 1 85.31 7 CYS B CA 1
ATOM 2231 C C . CYS B 1 7 ? 1.359 23.812 27.656 1 85.31 7 CYS B C 1
ATOM 2233 O O . CYS B 1 7 ? 1.463 24.234 26.5 1 85.31 7 CYS B O 1
ATOM 2235 N N . GLU B 1 8 ? 0.471 24.188 28.531 1 89.62 8 GLU B N 1
ATOM 2236 C CA . GLU B 1 8 ? -0.552 25.172 28.172 1 89.62 8 GLU B CA 1
ATOM 2237 C C . GLU B 1 8 ? 0.076 26.469 27.656 1 89.62 8 GLU B C 1
ATOM 2239 O O . GLU B 1 8 ? -0.361 27.016 26.656 1 89.62 8 GLU B O 1
ATOM 2244 N N . ALA B 1 9 ? 1.009 26.938 28.359 1 92 9 ALA B N 1
ATOM 2245 C CA . ALA B 1 9 ? 1.642 28.203 27.984 1 92 9 ALA B CA 1
ATOM 2246 C C . ALA B 1 9 ? 2.23 28.141 26.578 1 92 9 ALA B C 1
ATOM 2248 O O . ALA B 1 9 ? 2.072 29.078 25.781 1 92 9 ALA B O 1
ATOM 2249 N N . GLN B 1 10 ? 2.879 27.094 26.281 1 90.38 10 GLN B N 1
ATOM 2250 C CA . GLN B 1 10 ? 3.479 26.906 24.969 1 90.38 10 GLN B CA 1
ATOM 2251 C C . GLN B 1 10 ? 2.41 26.844 23.875 1 90.38 10 GLN B C 1
ATOM 2253 O O . GLN B 1 10 ? 2.572 27.453 22.812 1 90.38 10 GLN B O 1
ATOM 2258 N N . LEU B 1 11 ? 1.338 26.188 24.203 1 92 11 LEU B N 1
ATOM 2259 C CA . LEU B 1 11 ? 0.242 26.062 23.234 1 92 11 LEU B CA 1
ATOM 2260 C C . LEU B 1 11 ? -0.365 27.438 22.922 1 92 11 LEU B C 1
ATOM 2262 O O . LEU B 1 11 ? -0.612 27.75 21.766 1 92 11 LEU B O 1
ATOM 2266 N N . ARG B 1 12 ? -0.545 28.188 23.953 1 94.75 12 ARG B N 1
ATOM 2267 C CA . ARG B 1 12 ? -1.136 29.516 23.766 1 94.75 12 ARG B CA 1
ATOM 2268 C C . ARG B 1 12 ? -0.22 30.406 22.953 1 94.75 12 ARG B C 1
ATOM 2270 O O . ARG B 1 12 ? -0.682 31.125 22.062 1 94.75 12 ARG B O 1
ATOM 2277 N N . ILE B 1 13 ? 1.038 30.312 23.219 1 93 13 ILE B N 1
ATOM 2278 C CA . ILE B 1 13 ? 2.016 31.141 22.516 1 93 13 ILE B CA 1
ATOM 2279 C C . ILE B 1 13 ? 2.031 30.766 21.031 1 93 13 ILE B C 1
ATOM 2281 O O . ILE B 1 13 ? 2.006 31.641 20.172 1 93 13 ILE B O 1
ATOM 2285 N N . ILE B 1 14 ? 2.062 29.562 20.719 1 90.06 14 ILE B N 1
ATOM 2286 C CA . ILE B 1 14 ? 2.109 29.078 19.328 1 90.06 14 ILE B CA 1
ATOM 2287 C C . ILE B 1 14 ? 0.862 29.547 18.578 1 90.06 14 ILE B C 1
ATOM 2289 O O . ILE B 1 14 ? 0.948 30 17.438 1 90.06 14 ILE B O 1
ATOM 2293 N N . CYS B 1 15 ? -0.291 29.5 19.266 1 94 15 CYS B N 1
ATOM 2294 C CA . CYS B 1 15 ? -1.544 29.906 18.641 1 94 15 CYS B CA 1
ATOM 2295 C C . CYS B 1 15 ? -1.537 31.406 18.344 1 94 15 CYS B C 1
ATOM 2297 O O . CYS B 1 15 ? -1.884 31.828 17.25 1 94 15 CYS B O 1
ATOM 2299 N N . ARG B 1 16 ? -1.128 32.094 19.312 1 94.69 16 ARG B N 1
ATOM 2300 C CA . ARG B 1 16 ? -1.121 33.562 19.172 1 94.69 16 ARG B CA 1
ATOM 2301 C C . ARG B 1 16 ? -0.138 34 18.094 1 94.69 16 ARG B C 1
ATOM 2303 O O . ARG B 1 16 ? -0.431 34.906 17.312 1 94.69 16 ARG B O 1
ATOM 2310 N N . GLU B 1 17 ? 1.024 33.375 18.047 1 90.06 17 GLU B N 1
ATOM 2311 C CA . GLU B 1 17 ? 2.008 33.656 17.016 1 90.06 17 GLU B CA 1
ATOM 2312 C C . GLU B 1 17 ? 1.468 33.312 15.625 1 90.06 17 GLU B C 1
ATOM 2314 O O . GLU B 1 17 ? 1.674 34.062 14.672 1 90.06 17 GLU B O 1
ATOM 2319 N N . ALA B 1 18 ? 0.816 32.25 15.555 1 89.75 18 ALA B N 1
ATOM 2320 C CA . ALA B 1 18 ? 0.228 31.844 14.281 1 89.75 18 ALA B CA 1
ATOM 2321 C C . ALA B 1 18 ? -0.839 32.844 13.82 1 89.75 18 ALA B C 1
ATOM 2323 O O . ALA B 1 18 ? -0.902 33.188 12.641 1 89.75 18 ALA B O 1
ATOM 2324 N N . LEU B 1 19 ? -1.657 33.281 14.742 1 93.12 19 LEU B N 1
ATOM 2325 C CA . LEU B 1 19 ? -2.688 34.281 14.422 1 93.12 19 LEU B CA 1
ATOM 2326 C C . LEU B 1 19 ? -2.064 35.594 13.953 1 93.12 19 LEU B C 1
ATOM 2328 O O . LEU B 1 19 ? -2.539 36.188 12.992 1 93.12 19 LEU B O 1
ATOM 2332 N N . LYS B 1 20 ? -1.039 35.938 14.688 1 92.88 20 LYS B N 1
ATOM 2333 C CA . LYS B 1 20 ? -0.327 37.156 14.32 1 92.88 20 LYS B CA 1
ATOM 2334 C C . LYS B 1 20 ? 0.23 37.062 12.906 1 92.88 20 LYS B C 1
ATOM 2336 O O . LYS B 1 20 ? 0.258 38.062 12.172 1 92.88 20 LYS B O 1
ATOM 2341 N N . ASP B 1 21 ? 0.644 35.875 12.531 1 87.38 21 ASP B N 1
ATOM 2342 C CA . ASP B 1 21 ? 1.226 35.656 11.219 1 87.38 21 ASP B CA 1
ATOM 2343 C C . ASP B 1 21 ? 0.139 35.5 10.156 1 87.38 21 ASP B C 1
ATOM 2345 O O . ASP B 1 21 ? 0.439 35.344 8.969 1 87.38 21 ASP B O 1
ATOM 2349 N N . GLY B 1 22 ? -1.139 35.438 10.586 1 89.88 22 GLY B N 1
ATOM 2350 C CA . GLY B 1 22 ? -2.238 35.5 9.633 1 89.88 22 GLY B CA 1
ATOM 2351 C C . GLY B 1 22 ? -2.857 34.125 9.367 1 89.88 22 GLY B C 1
ATOM 2352 O O . GLY B 1 22 ? -3.688 34 8.469 1 89.88 22 GLY B O 1
ATOM 2353 N N . PHE B 1 23 ? -2.5 33.156 10.156 1 90.81 23 PHE B N 1
ATOM 2354 C CA . PHE B 1 23 ? -3.049 31.828 9.953 1 90.81 23 PHE B CA 1
ATOM 2355 C C . PHE B 1 23 ? -4.504 31.766 10.406 1 90.81 23 PHE B C 1
ATOM 2357 O O . PHE B 1 23 ? -4.871 32.344 11.422 1 90.81 23 PHE B O 1
ATOM 2364 N N . THR B 1 24 ? -5.289 31.031 9.602 1 92.31 24 THR B N 1
ATOM 2365 C CA . THR B 1 24 ? -6.703 30.875 9.93 1 92.31 24 THR B CA 1
ATOM 2366 C C . THR B 1 24 ? -7.094 29.406 9.961 1 92.31 24 THR B C 1
ATOM 2368 O O . THR B 1 24 ? -8.25 29.062 10.227 1 92.31 24 THR B O 1
ATOM 2371 N N . ARG B 1 25 ? -6.156 28.578 9.695 1 91.5 25 ARG B N 1
ATOM 2372 C CA . ARG B 1 25 ? -6.371 27.141 9.672 1 91.5 25 ARG B CA 1
ATOM 2373 C C . ARG B 1 25 ? -5.352 26.422 10.547 1 91.5 25 ARG B C 1
ATOM 2375 O O . ARG B 1 25 ? -4.148 26.656 10.422 1 91.5 25 ARG B O 1
ATOM 2382 N N . PHE B 1 26 ? -5.812 25.547 11.391 1 91.38 26 PHE B N 1
ATOM 2383 C CA . PHE B 1 26 ? -4.953 24.906 12.383 1 91.38 26 PHE B CA 1
ATOM 2384 C C . PHE B 1 26 ? -5.137 23.391 12.359 1 91.38 26 PHE B C 1
ATOM 2386 O O . PHE B 1 26 ? -6.266 22.891 12.367 1 91.38 26 PHE B O 1
ATOM 2393 N N . LYS B 1 27 ? -4.086 22.688 12.219 1 91.44 27 LYS B N 1
ATOM 2394 C CA . LYS B 1 27 ? -4.094 21.234 12.32 1 91.44 27 LYS B CA 1
ATOM 2395 C C . LYS B 1 27 ? -3.486 20.766 13.641 1 91.44 27 LYS B C 1
ATOM 2397 O O . LYS B 1 27 ? -2.379 21.172 14 1 91.44 27 LYS B O 1
ATOM 2402 N N . VAL B 1 28 ? -4.211 19.922 14.32 1 92.31 28 VAL B N 1
ATOM 2403 C CA . VAL B 1 28 ? -3.773 19.453 15.625 1 92.31 28 VAL B CA 1
ATOM 2404 C C . VAL B 1 28 ? -3.699 17.922 15.633 1 92.31 28 VAL B C 1
ATOM 2406 O O . VAL B 1 28 ? -4.637 17.25 15.203 1 92.31 28 VAL B O 1
ATOM 2409 N N . LYS B 1 29 ? -2.607 17.406 16.109 1 92.19 29 LYS B N 1
ATOM 2410 C CA . LYS B 1 29 ? -2.465 15.969 16.25 1 92.19 29 LYS B CA 1
ATOM 2411 C C . LYS B 1 29 ? -3.17 15.477 17.516 1 92.19 29 LYS B C 1
ATOM 2413 O O . LYS B 1 29 ? -3.023 16.078 18.594 1 92.19 29 LYS B O 1
ATOM 2418 N N . ILE B 1 30 ? -3.934 14.414 17.344 1 94 30 ILE B N 1
ATOM 2419 C CA . ILE B 1 30 ? -4.672 13.844 18.469 1 94 30 ILE B CA 1
ATOM 2420 C C . ILE B 1 30 ? -4.477 12.328 18.484 1 94 30 ILE B C 1
ATOM 2422 O O . ILE B 1 30 ? -3.902 11.758 17.562 1 94 30 ILE B O 1
ATOM 2426 N N . GLY B 1 31 ? -5 11.695 19.656 1 93 31 GLY B N 1
ATOM 2427 C CA . GLY B 1 31 ? -5.129 10.25 19.625 1 93 31 GLY B CA 1
ATOM 2428 C C . GLY B 1 31 ? -4.328 9.547 20.703 1 93 31 GLY B C 1
ATOM 2429 O O . GLY B 1 31 ? -4.473 8.336 20.906 1 93 31 GLY B O 1
ATOM 2430 N N . GLU B 1 32 ? -3.512 10.281 21.453 1 91 32 GLU B N 1
ATOM 2431 C CA . GLU B 1 32 ? -2.701 9.617 22.469 1 91 32 GLU B CA 1
ATOM 2432 C C . GLU B 1 32 ? -3.482 9.438 23.766 1 91 32 GLU B C 1
ATOM 2434 O O . GLU B 1 32 ? -3.568 8.328 24.297 1 91 32 GLU B O 1
ATOM 2439 N N . GLU B 1 33 ? -3.971 10.516 24.25 1 94.06 33 GLU B N 1
ATOM 2440 C CA . GLU B 1 33 ? -4.809 10.516 25.453 1 94.06 33 GLU B CA 1
ATOM 2441 C C . GLU B 1 33 ? -6.02 11.43 25.281 1 94.06 33 GLU B C 1
ATOM 2443 O O . GLU B 1 33 ? -5.867 12.633 25.047 1 94.06 33 GLU B O 1
ATOM 2448 N N . LEU B 1 34 ? -7.195 10.891 25.5 1 96.19 34 LEU B N 1
ATOM 2449 C CA . LEU B 1 34 ? -8.438 11.586 25.188 1 96.19 34 LEU B CA 1
ATOM 2450 C C . LEU B 1 34 ? -8.602 12.836 26.047 1 96.19 34 LEU B C 1
ATOM 2452 O O . LEU B 1 34 ? -8.914 13.914 25.531 1 96.19 34 LEU B O 1
ATOM 2456 N N . GLU B 1 35 ? -8.328 12.68 27.328 1 96.25 35 GLU B N 1
ATOM 2457 C CA . GLU B 1 35 ? -8.516 13.82 28.219 1 96.25 35 GLU B CA 1
ATOM 2458 C C . GLU B 1 35 ? -7.512 14.93 27.906 1 96.25 35 GLU B C 1
ATOM 2460 O O . GLU B 1 35 ? -7.836 16.109 28.016 1 96.25 35 GLU B O 1
ATOM 2465 N N . ASP B 1 36 ? -6.332 14.547 27.562 1 94.62 36 ASP B N 1
ATOM 2466 C CA . ASP B 1 36 ? -5.344 15.547 27.156 1 94.62 36 ASP B CA 1
ATOM 2467 C C . ASP B 1 36 ? -5.75 16.219 25.859 1 94.62 36 ASP B C 1
ATOM 2469 O O . ASP B 1 36 ? -5.531 17.422 25.672 1 94.62 36 ASP B O 1
ATOM 2473 N N . ASP B 1 37 ? -6.285 15.438 24.938 1 96 37 ASP B N 1
ATOM 2474 C CA . ASP B 1 37 ? -6.785 16.016 23.688 1 96 37 ASP B CA 1
ATOM 2475 C C . ASP B 1 37 ? -7.852 17.078 23.969 1 96 37 ASP B C 1
ATOM 2477 O O . ASP B 1 37 ? -7.805 18.188 23.422 1 96 37 ASP B O 1
ATOM 2481 N N . LYS B 1 38 ? -8.766 16.781 24.812 1 97 38 LYS B N 1
ATOM 2482 C CA . LYS B 1 38 ? -9.836 17.719 25.172 1 97 38 LYS B CA 1
ATOM 2483 C C . LYS B 1 38 ? -9.266 19 25.781 1 97 38 LYS B C 1
ATOM 2485 O O . LYS B 1 38 ? -9.648 20.109 25.391 1 97 38 LYS B O 1
ATOM 2490 N N . ARG B 1 39 ? -8.367 18.75 26.703 1 95.94 39 ARG B N 1
ATOM 2491 C CA . ARG B 1 39 ? -7.734 19.891 27.359 1 95.94 39 ARG B CA 1
ATOM 2492 C C . ARG B 1 39 ? -7.039 20.781 26.344 1 95.94 39 ARG B C 1
ATOM 2494 O O . ARG B 1 39 ? -7.227 22 26.359 1 95.94 39 ARG B O 1
ATOM 2501 N N . ARG B 1 40 ? -6.262 20.219 25.5 1 96 40 ARG B N 1
ATOM 2502 C CA . ARG B 1 40 ? -5.516 20.984 24.5 1 96 40 ARG B CA 1
ATOM 2503 C C . ARG B 1 40 ? -6.457 21.688 23.531 1 96 40 ARG B C 1
ATOM 2505 O O . ARG B 1 40 ? -6.254 22.859 23.203 1 96 40 ARG B O 1
ATOM 2512 N N . LEU B 1 41 ? -7.488 21.031 23.156 1 97.19 41 LEU B N 1
ATOM 2513 C CA . LEU B 1 41 ? -8.414 21.609 22.188 1 97.19 41 LEU B CA 1
ATOM 2514 C C . LEU B 1 41 ? -9.211 22.75 22.797 1 97.19 41 LEU B C 1
ATOM 2516 O O . LEU B 1 41 ? -9.555 23.719 22.109 1 97.19 41 LEU B O 1
ATOM 2520 N N . GLU B 1 42 ? -9.484 22.609 24.047 1 97.19 42 GLU B N 1
ATOM 2521 C CA . GLU B 1 42 ? -10.125 23.719 24.75 1 97.19 42 GLU B CA 1
ATOM 2522 C C . GLU B 1 42 ? -9.258 24.969 24.703 1 97.19 42 GLU B C 1
ATOM 2524 O O . GLU B 1 42 ? -9.742 26.047 24.375 1 97.19 42 GLU B O 1
ATOM 2529 N N . ILE B 1 43 ? -8.008 24.766 25.031 1 96.62 43 ILE B N 1
ATOM 2530 C CA . ILE B 1 43 ? -7.051 25.875 25.031 1 96.62 43 ILE B CA 1
ATOM 2531 C C . ILE B 1 43 ? -6.938 26.453 23.625 1 96.62 43 ILE B C 1
ATOM 2533 O O . ILE B 1 43 ? -6.957 27.672 23.453 1 96.62 43 ILE B O 1
ATOM 2537 N N . ILE B 1 44 ? -6.84 25.625 22.656 1 96.81 44 ILE B N 1
ATOM 2538 C CA . ILE B 1 44 ? -6.668 26.047 21.266 1 96.81 44 ILE B CA 1
ATOM 2539 C C . ILE B 1 44 ? -7.891 26.859 20.812 1 96.81 44 ILE B C 1
ATOM 2541 O O . ILE B 1 44 ? -7.754 27.938 20.25 1 96.81 44 ILE B O 1
ATOM 2545 N N . ARG B 1 45 ? -9.055 26.422 21.109 1 97.62 45 ARG B N 1
ATOM 2546 C CA . ARG B 1 45 ? -10.266 27.125 20.734 1 97.62 45 ARG B CA 1
ATOM 2547 C C . ARG B 1 45 ? -10.367 28.484 21.438 1 97.62 45 ARG B C 1
ATOM 2549 O O . ARG B 1 45 ? -10.805 29.469 20.844 1 97.62 45 ARG B O 1
ATOM 2556 N N . GLU B 1 46 ? -10 28.469 22.641 1 97.62 46 GLU B N 1
ATOM 2557 C CA . GLU B 1 46 ? -9.977 29.734 23.375 1 97.62 46 GLU B CA 1
ATOM 2558 C C . GLU B 1 46 ? -9.094 30.766 22.672 1 97.62 46 GLU B C 1
ATOM 2560 O O . GLU B 1 46 ? -9.414 31.953 22.672 1 97.62 46 GLU B O 1
ATOM 2565 N N . GLU B 1 47 ? -8.039 30.297 22.172 1 97.12 47 GLU B N 1
ATOM 2566 C CA . GLU B 1 47 ? -7.066 31.203 21.562 1 97.12 47 GLU B CA 1
ATOM 2567 C C . GLU B 1 47 ? -7.449 31.531 20.125 1 97.12 47 GLU B C 1
ATOM 2569 O O . GLU B 1 47 ? -7.492 32.688 19.734 1 97.12 47 GLU B O 1
ATOM 2574 N N . ILE B 1 48 ? -7.789 30.531 19.312 1 96.75 48 ILE B N 1
ATOM 2575 C CA . ILE B 1 48 ? -7.906 30.75 17.875 1 96.75 48 ILE B CA 1
ATOM 2576 C C . ILE B 1 48 ? -9.344 31.125 17.531 1 96.75 48 ILE B C 1
ATOM 2578 O O . ILE B 1 48 ? -9.625 31.562 16.406 1 96.75 48 ILE B O 1
ATOM 2582 N N . GLY B 1 49 ? -10.219 30.969 18.5 1 97.44 49 GLY B N 1
ATOM 2583 C CA . GLY B 1 49 ? -11.617 31.281 18.25 1 97.44 49 GLY B CA 1
ATOM 2584 C C . GLY B 1 49 ? -12.344 30.188 17.5 1 97.44 49 GLY B C 1
ATOM 2585 O O . GLY B 1 49 ? -11.758 29.156 17.172 1 97.44 49 GLY B O 1
ATOM 2586 N N . TRP B 1 50 ? -13.633 30.484 17.219 1 97.38 50 TRP B N 1
ATOM 2587 C CA . TRP B 1 50 ? -14.492 29.469 16.641 1 97.38 50 TRP B CA 1
ATOM 2588 C C . TRP B 1 50 ? -14.695 29.719 15.141 1 97.38 50 TRP B C 1
ATOM 2590 O O . TRP B 1 50 ? -15.266 28.891 14.438 1 97.38 50 TRP B O 1
ATOM 2600 N N . GLU B 1 51 ? -14.141 30.812 14.656 1 96.31 51 GLU B N 1
ATOM 2601 C CA . GLU B 1 51 ? -14.25 31.141 13.242 1 96.31 51 GLU B CA 1
ATOM 2602 C C . GLU B 1 51 ? -13.109 30.531 12.438 1 96.31 51 GLU B C 1
ATOM 2604 O O . GLU B 1 51 ? -13.266 30.234 11.25 1 96.31 51 GLU B O 1
ATOM 2609 N N . ASN B 1 52 ? -11.938 30.375 13.109 1 95.88 52 ASN B N 1
ATOM 2610 C CA . ASN B 1 52 ? -10.805 29.734 12.445 1 95.88 52 ASN B CA 1
ATOM 2611 C C . ASN B 1 52 ? -11.023 28.234 12.312 1 95.88 52 ASN B C 1
ATOM 2613 O O . ASN B 1 52 ? -11.664 27.609 13.164 1 95.88 52 ASN B O 1
ATOM 2617 N N . LEU B 1 53 ? -10.539 27.734 11.258 1 93.75 53 LEU B N 1
ATOM 2618 C CA . LEU B 1 53 ? -10.766 26.328 10.945 1 93.75 53 LEU B CA 1
ATOM 2619 C C . LEU B 1 53 ? -9.836 25.438 11.766 1 93.75 53 LEU B C 1
ATOM 2621 O O . LEU B 1 53 ? -8.664 25.766 11.961 1 93.75 53 LEU B O 1
ATOM 2625 N N . LEU B 1 54 ? -10.414 24.297 12.211 1 94.69 54 LEU B N 1
ATOM 2626 C CA . LEU B 1 54 ? -9.688 23.312 12.992 1 94.69 54 LEU B CA 1
ATOM 2627 C C . LEU B 1 54 ? -9.75 21.938 12.328 1 94.69 54 LEU B C 1
ATOM 2629 O O . LEU B 1 54 ? -10.82 21.469 11.953 1 94.69 54 LEU B O 1
ATOM 2633 N N . VAL B 1 55 ? -8.602 21.344 12.086 1 93.31 55 VAL B N 1
ATOM 2634 C CA . VAL B 1 55 ? -8.5 19.984 11.555 1 93.31 55 VAL B CA 1
ATOM 2635 C C . VAL B 1 55 ? -7.781 19.094 12.555 1 93.31 55 VAL B C 1
ATOM 2637 O O . VAL B 1 55 ? -6.746 19.469 13.109 1 93.31 55 VAL B O 1
ATOM 2640 N N . LEU B 1 56 ? -8.352 17.969 12.812 1 94.19 56 LEU B N 1
ATOM 2641 C CA . LEU B 1 56 ? -7.742 17.016 13.734 1 94.19 56 LEU B CA 1
ATOM 2642 C C . LEU B 1 56 ? -7.074 15.867 12.977 1 94.19 56 LEU B C 1
ATOM 2644 O O . LEU B 1 56 ? -7.652 15.32 12.039 1 94.19 56 LEU B O 1
ATOM 2648 N N . ASP B 1 57 ? -5.895 15.555 13.438 1 93.12 57 ASP B N 1
ATOM 2649 C CA . ASP B 1 57 ? -5.125 14.492 12.805 1 93.12 57 ASP B CA 1
ATOM 2650 C C . ASP B 1 57 ? -4.848 13.352 13.781 1 93.12 57 ASP B C 1
ATOM 2652 O O . ASP B 1 57 ? -4.07 13.516 14.727 1 93.12 57 ASP B O 1
ATOM 2656 N N . ALA B 1 58 ? -5.383 12.18 13.43 1 93.38 58 ALA B N 1
ATOM 2657 C CA . ALA B 1 58 ? -5.23 11.039 14.328 1 93.38 58 ALA B CA 1
ATOM 2658 C C . ALA B 1 58 ? -4.047 10.172 13.914 1 93.38 58 ALA B C 1
ATOM 2660 O O . ALA B 1 58 ? -3.701 9.211 14.609 1 93.38 58 ALA B O 1
ATOM 2661 N N . SER B 1 59 ? -3.453 10.422 12.82 1 89.94 59 SER B N 1
ATOM 2662 C CA . SER B 1 59 ? -2.252 9.758 12.32 1 89.94 59 SER B CA 1
ATOM 2663 C C . SER B 1 59 ? -2.428 8.242 12.289 1 89.94 59 SER B C 1
ATOM 2665 O O . SER B 1 59 ? -1.517 7.496 12.664 1 89.94 59 SER B O 1
ATOM 2667 N N . ALA B 1 60 ? -3.588 7.828 11.977 1 90.62 60 ALA B N 1
ATOM 2668 C CA . ALA B 1 60 ? -3.898 6.418 11.758 1 90.62 60 ALA B CA 1
ATOM 2669 C C . ALA B 1 60 ? -3.672 5.598 13.023 1 90.62 60 ALA B C 1
ATOM 2671 O O . ALA B 1 60 ? -3.234 4.449 12.961 1 90.62 60 ALA B O 1
ATOM 2672 N N . GLY B 1 61 ? -3.988 6.18 14.141 1 87.94 61 GLY B N 1
ATOM 2673 C CA . GLY B 1 61 ? -3.631 5.543 15.398 1 87.94 61 GLY B CA 1
ATOM 2674 C C . GLY B 1 61 ? -4.738 4.676 15.961 1 87.94 61 GLY B C 1
ATOM 2675 O O . GLY B 1 61 ? -4.52 3.926 16.922 1 87.94 61 GLY B O 1
ATOM 2676 N N . TRP B 1 62 ? -5.848 4.727 15.359 1 94.19 62 TRP B N 1
ATOM 2677 C CA . TRP B 1 62 ? -6.988 4.082 16 1 94.19 62 TRP B CA 1
ATOM 2678 C C . TRP B 1 62 ? -7.523 2.943 15.141 1 94.19 62 TRP B C 1
ATOM 2680 O O . TRP B 1 62 ? -7.246 2.881 13.938 1 94.19 62 TRP B O 1
ATOM 2690 N N . ASP B 1 63 ? -8.234 2.031 15.828 1 94.19 63 ASP B N 1
ATOM 2691 C CA . ASP B 1 63 ? -9.125 1.139 15.086 1 94.19 63 ASP B CA 1
ATOM 2692 C C . ASP B 1 63 ? -10.5 1.769 14.891 1 94.19 63 ASP B C 1
ATOM 2694 O O . ASP B 1 63 ? -10.742 2.896 15.328 1 94.19 63 ASP B O 1
ATOM 2698 N N . GLN B 1 64 ? -11.359 1.127 14.242 1 95.38 64 GLN B N 1
ATOM 2699 C CA . GLN B 1 64 ? -12.648 1.658 13.812 1 95.38 64 GLN B CA 1
ATOM 2700 C C . GLN B 1 64 ? -13.461 2.154 15.008 1 95.38 64 GLN B C 1
ATOM 2702 O O . GLN B 1 64 ? -13.875 3.316 15.047 1 95.38 64 GLN B O 1
ATOM 2707 N N . ASN B 1 65 ? -13.672 1.319 16.016 1 97.31 65 ASN B N 1
ATOM 2708 C CA . ASN B 1 65 ? -14.523 1.672 17.141 1 97.31 65 ASN B CA 1
ATOM 2709 C C . ASN B 1 65 ? -13.891 2.758 18 1 97.31 65 ASN B C 1
ATOM 2711 O O . ASN B 1 65 ? -14.578 3.654 18.5 1 97.31 65 ASN B O 1
ATOM 2715 N N . GLU B 1 66 ? -12.633 2.637 18.125 1 97.25 66 GLU B N 1
ATOM 2716 C CA . GLU B 1 66 ? -11.898 3.656 18.875 1 97.25 66 GLU B CA 1
ATOM 2717 C C . GLU B 1 66 ? -11.992 5.016 18.188 1 97.25 66 GLU B C 1
ATOM 2719 O O . GLU B 1 66 ? -12.172 6.039 18.844 1 97.25 66 GLU B O 1
ATOM 2724 N N . ALA B 1 67 ? -11.836 4.992 16.953 1 96.75 67 ALA B N 1
ATOM 2725 C CA . ALA B 1 67 ? -11.938 6.223 16.172 1 96.75 67 ALA B CA 1
ATOM 2726 C C . ALA B 1 67 ? -13.297 6.887 16.375 1 96.75 67 ALA B C 1
ATOM 2728 O O . ALA B 1 67 ? -13.375 8.094 16.609 1 96.75 67 ALA B O 1
ATOM 2729 N N . ILE B 1 68 ? -14.344 6.105 16.281 1 97.25 68 ILE B N 1
ATOM 2730 C CA . ILE B 1 68 ? -15.703 6.605 16.422 1 97.25 68 ILE B CA 1
ATOM 2731 C C . ILE B 1 68 ? -15.914 7.176 17.828 1 97.25 68 ILE B C 1
ATOM 2733 O O . ILE B 1 68 ? -16.391 8.297 17.984 1 97.25 68 ILE B O 1
ATOM 2737 N N . HIS B 1 69 ? -15.469 6.434 18.766 1 97.62 69 HIS B N 1
ATOM 2738 C CA . HIS B 1 69 ? -15.617 6.871 20.156 1 97.62 69 HIS B CA 1
ATOM 2739 C C . HIS B 1 69 ? -14.867 8.172 20.391 1 97.62 69 HIS B C 1
ATOM 2741 O O . HIS B 1 69 ? -15.438 9.133 20.922 1 97.62 69 HIS B O 1
ATOM 2747 N N . TRP B 1 70 ? -13.586 8.18 20.016 1 97.69 70 TRP B N 1
ATOM 2748 C CA . TRP B 1 70 ? -12.719 9.336 20.234 1 97.69 70 TRP B CA 1
ATOM 2749 C C . TRP B 1 70 ? -13.297 10.586 19.594 1 97.69 70 TRP B C 1
ATOM 2751 O O . TRP B 1 70 ? -13.391 11.633 20.219 1 97.69 70 TRP B O 1
ATOM 2761 N N . MET B 1 71 ? -13.805 10.445 18.406 1 96.81 71 MET B N 1
ATOM 2762 C CA . MET B 1 71 ? -14.219 11.625 17.641 1 96.81 71 MET B CA 1
ATOM 2763 C C . MET B 1 71 ? -15.594 12.109 18.094 1 96.81 71 MET B C 1
ATOM 2765 O O . MET B 1 71 ? -15.898 13.297 18.016 1 96.81 71 MET B O 1
ATOM 2769 N N . LYS B 1 72 ? -16.422 11.227 18.547 1 97.25 72 LYS B N 1
ATOM 2770 C CA . LYS B 1 72 ? -17.672 11.68 19.156 1 97.25 72 LYS B CA 1
ATOM 2771 C C . LYS B 1 72 ? -17.406 12.562 20.375 1 97.25 72 LYS B C 1
ATOM 2773 O O . LYS B 1 72 ? -18.109 13.547 20.578 1 97.25 72 LYS B O 1
ATOM 2778 N N . GLU B 1 73 ? -16.359 12.203 21.094 1 97.62 73 GLU B N 1
ATOM 2779 C CA . GLU B 1 73 ? -15.984 12.984 22.266 1 97.62 73 GLU B CA 1
ATOM 2780 C C . GLU B 1 73 ? -15.414 14.344 21.875 1 97.62 73 GLU B C 1
ATOM 2782 O O . GLU B 1 73 ? -15.516 15.312 22.625 1 97.62 73 GLU B O 1
ATOM 2787 N N . LEU B 1 74 ? -14.859 14.438 20.703 1 97.88 74 LEU B N 1
ATOM 2788 C CA . LEU B 1 74 ? -14.164 15.664 20.312 1 97.88 74 LEU B CA 1
ATOM 2789 C C . LEU B 1 74 ? -15.008 16.484 19.344 1 97.88 74 LEU B C 1
ATOM 2791 O O . LEU B 1 74 ? -14.609 17.578 18.938 1 97.88 74 LEU B O 1
ATOM 2795 N N . ALA B 1 75 ? -16.172 16.016 19.031 1 96.62 75 ALA B N 1
ATOM 2796 C CA . ALA B 1 75 ? -17.031 16.656 18.031 1 96.62 75 ALA B CA 1
ATOM 2797 C C . ALA B 1 75 ? -17.422 18.062 18.453 1 96.62 75 ALA B C 1
ATOM 2799 O O . ALA B 1 75 ? -17.594 18.953 17.609 1 96.62 75 ALA B O 1
ATOM 2800 N N . GLY B 1 76 ? -17.5 18.297 19.703 1 96.44 76 GLY B N 1
ATOM 2801 C CA . GLY B 1 76 ? -17.922 19.578 20.234 1 96.44 76 GLY B CA 1
ATOM 2802 C C . GLY B 1 76 ? -16.969 20.703 19.922 1 96.44 76 GLY B C 1
ATOM 2803 O O . GLY B 1 76 ? -17.328 21.875 20.016 1 96.44 76 GLY B O 1
ATOM 2804 N N . PHE B 1 77 ? -15.734 20.359 19.578 1 97.88 77 PHE B N 1
ATOM 2805 C CA . PHE B 1 77 ? -14.742 21.391 19.266 1 97.88 77 PHE B CA 1
ATOM 2806 C C . PHE B 1 77 ? -14.867 21.828 17.812 1 97.88 77 PHE B C 1
ATOM 2808 O O . PHE B 1 77 ? -14.047 22.609 17.312 1 97.88 77 PHE B O 1
ATOM 2815 N N . ARG B 1 78 ? -15.812 21.297 17.094 1 96.38 78 ARG B N 1
ATOM 2816 C CA . ARG B 1 78 ? -16.234 21.672 15.75 1 96.38 78 ARG B CA 1
ATOM 2817 C C . ARG B 1 78 ? -15.07 21.578 14.766 1 96.38 78 ARG B C 1
ATOM 2819 O O . ARG B 1 78 ? -14.789 22.531 14.031 1 96.38 78 ARG B O 1
ATOM 2826 N N . PRO B 1 79 ? -14.422 20.406 14.703 1 96.12 79 PRO B N 1
ATOM 2827 C CA . PRO B 1 79 ? -13.414 20.25 13.656 1 96.12 79 PRO B CA 1
ATOM 2828 C C . PRO B 1 79 ? -14.016 20.172 12.258 1 96.12 79 PRO B C 1
ATOM 2830 O O . PRO B 1 79 ? -15.109 19.641 12.078 1 96.12 79 PRO B O 1
ATOM 2833 N N . LEU B 1 80 ? -13.312 20.734 11.359 1 92.69 80 LEU B N 1
ATOM 2834 C CA . LEU B 1 80 ? -13.734 20.641 9.969 1 92.69 80 LEU B CA 1
ATOM 2835 C C . LEU B 1 80 ? -13.602 19.219 9.453 1 92.69 80 LEU B C 1
ATOM 2837 O O . LEU B 1 80 ? -14.492 18.703 8.773 1 92.69 80 LEU B O 1
ATOM 2841 N N . TRP B 1 81 ? -12.391 18.594 9.844 1 92.81 81 TRP B N 1
ATOM 2842 C CA . TRP B 1 81 ? -12.094 17.234 9.43 1 92.81 81 TRP B CA 1
ATOM 2843 C C . TRP B 1 81 ? -11.359 16.469 10.531 1 92.81 81 TRP B C 1
ATOM 2845 O O . TRP B 1 81 ? -10.656 17.078 11.344 1 92.81 81 TRP B O 1
ATOM 2855 N N . VAL B 1 82 ? -11.586 15.188 10.531 1 94.06 82 VAL B N 1
ATOM 2856 C CA . VAL B 1 82 ? -10.633 14.289 11.172 1 94.06 82 VAL B CA 1
ATOM 2857 C C . VAL B 1 82 ? -9.836 13.539 10.109 1 94.06 82 VAL B C 1
ATOM 2859 O O . VAL B 1 82 ? -10.414 12.906 9.219 1 94.06 82 VAL B O 1
ATOM 2862 N N . LEU B 1 83 ? -8.578 13.68 10.234 1 92.56 83 LEU B N 1
ATOM 2863 C CA . LEU B 1 83 ? -7.699 13.039 9.258 1 92.56 83 LEU B CA 1
ATOM 2864 C C . LEU B 1 83 ? -7.188 11.703 9.773 1 92.56 83 LEU B C 1
ATOM 2866 O O . LEU B 1 83 ? -6.801 11.586 10.945 1 92.56 83 LEU B O 1
ATOM 2870 N N . GLU B 1 84 ? -7.254 10.688 8.914 1 91.44 84 GLU B N 1
ATOM 2871 C CA . GLU B 1 84 ? -6.68 9.359 9.125 1 91.44 84 GLU B CA 1
ATOM 2872 C C . GLU B 1 84 ? -7.074 8.789 10.484 1 91.44 84 GLU B C 1
ATOM 2874 O O . GLU B 1 84 ? -6.207 8.398 11.273 1 91.44 84 GLU B O 1
ATOM 2879 N N . PRO B 1 85 ? -8.344 8.68 10.75 1 94.19 85 PRO B N 1
ATOM 2880 C CA . PRO B 1 85 ? -8.766 8.086 12.023 1 94.19 85 PRO B CA 1
ATOM 2881 C C . PRO B 1 85 ? -8.258 6.66 12.211 1 94.19 85 PRO B C 1
ATOM 2883 O O . PRO B 1 85 ? -8.133 6.191 13.344 1 94.19 85 PRO B O 1
ATOM 2886 N N . THR B 1 86 ? -8.016 6.027 11.117 1 94.25 86 THR B N 1
ATOM 2887 C CA . THR B 1 86 ? -7.441 4.688 11.117 1 94.25 86 THR B CA 1
ATOM 2888 C C . THR B 1 86 ? -6.504 4.504 9.93 1 94.25 86 THR B C 1
ATOM 2890 O O . THR B 1 86 ? -6.203 5.465 9.219 1 94.25 86 THR B O 1
ATOM 2893 N N . SER B 1 87 ? -5.992 3.307 9.758 1 93.5 87 SER B N 1
ATOM 2894 C CA . SER B 1 87 ? -5.062 3.062 8.664 1 93.5 87 SER B CA 1
ATOM 2895 C C . SER B 1 87 ? -5.684 3.445 7.32 1 93.5 87 SER B C 1
ATOM 2897 O O . SER B 1 87 ? -6.82 3.068 7.027 1 93.5 87 SER B O 1
ATOM 2899 N N . SER B 1 88 ? -4.938 4.156 6.52 1 92.25 88 SER B N 1
ATOM 2900 C CA . SER B 1 88 ? -5.426 4.578 5.207 1 92.25 88 SER B CA 1
ATOM 2901 C C . SER B 1 88 ? -5.719 3.375 4.316 1 92.25 88 SER B C 1
ATOM 2903 O O . SER B 1 88 ? -6.465 3.486 3.34 1 92.25 88 SER B O 1
ATOM 2905 N N . ASP B 1 89 ? -5.172 2.229 4.676 1 92.69 89 ASP B N 1
ATOM 2906 C CA . ASP B 1 89 ? -5.395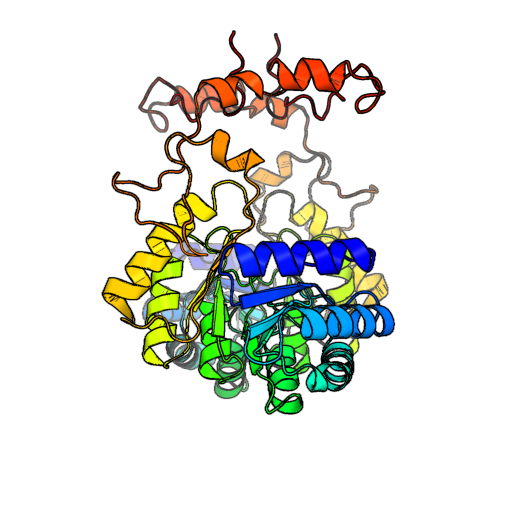 1.017 3.891 1 92.69 89 ASP B CA 1
ATOM 2907 C C . ASP B 1 89 ? -6.762 0.407 4.195 1 92.69 89 ASP B C 1
ATOM 2909 O O . ASP B 1 89 ? -7.227 -0.48 3.479 1 92.69 89 ASP B O 1
ATOM 2913 N N . ASP B 1 90 ? -7.34 0.827 5.246 1 94.5 90 ASP B N 1
ATOM 2914 C CA . ASP B 1 90 ? -8.609 0.239 5.672 1 94.5 90 ASP B CA 1
ATOM 2915 C C . ASP B 1 90 ? -9.789 1.027 5.121 1 94.5 90 ASP B C 1
ATOM 2917 O O . ASP B 1 90 ? -10.422 1.8 5.844 1 94.5 90 ASP B O 1
ATOM 2921 N N . ILE B 1 91 ? -10.109 0.735 3.92 1 94.38 91 ILE B N 1
ATOM 2922 C CA . ILE B 1 91 ? -11.164 1.443 3.205 1 94.38 91 ILE B CA 1
ATOM 2923 C C . ILE B 1 91 ? -12.508 1.207 3.895 1 94.38 91 ILE B C 1
ATOM 2925 O O . ILE B 1 91 ? -13.258 2.152 4.148 1 94.38 91 ILE B O 1
ATOM 2929 N N . LEU B 1 92 ? -12.758 0.038 4.289 1 95.5 92 LEU B N 1
ATOM 2930 C CA . LEU B 1 92 ? -14.047 -0.335 4.871 1 95.5 92 LEU B CA 1
ATOM 2931 C C . LEU B 1 92 ? -14.242 0.337 6.223 1 95.5 92 LEU B C 1
ATOM 2933 O O . LEU B 1 92 ? -15.336 0.821 6.527 1 95.5 92 LEU B O 1
ATOM 2937 N N . ALA B 1 93 ? -13.188 0.379 6.996 1 95.38 93 ALA B N 1
ATOM 2938 C CA . ALA B 1 93 ? -13.297 1.04 8.297 1 95.38 93 ALA B CA 1
ATOM 2939 C C . ALA B 1 93 ? -13.562 2.533 8.125 1 95.38 93 ALA B C 1
ATOM 2941 O O . ALA B 1 93 ? -14.344 3.119 8.883 1 95.38 93 ALA B O 1
ATOM 2942 N N . HIS B 1 94 ? -12.922 3.131 7.191 1 94.75 94 HIS B N 1
ATOM 2943 C CA . HIS B 1 94 ? -13.148 4.551 6.961 1 94.75 94 HIS B CA 1
ATOM 2944 C C . HIS B 1 94 ? -14.594 4.824 6.562 1 94.75 94 HIS B C 1
ATOM 2946 O O . HIS B 1 94 ? -15.18 5.824 6.977 1 94.75 94 HIS B O 1
ATOM 2952 N N . MET B 1 95 ? -15.125 3.928 5.789 1 94.44 95 MET B N 1
ATOM 2953 C CA . MET B 1 95 ? -16.531 4.066 5.395 1 94.44 95 MET B CA 1
ATOM 2954 C C . MET B 1 95 ? -17.438 4.031 6.613 1 94.44 95 MET B C 1
ATOM 2956 O O . MET B 1 95 ? -18.328 4.871 6.754 1 94.44 95 MET B O 1
ATOM 2960 N N . ALA B 1 96 ? -17.188 3.102 7.441 1 95.38 96 ALA B N 1
ATOM 2961 C CA . ALA B 1 96 ? -18 2.963 8.656 1 95.38 96 ALA B CA 1
ATOM 2962 C C . ALA B 1 96 ? -17.844 4.184 9.555 1 95.38 96 ALA B C 1
ATOM 2964 O O . ALA B 1 96 ? -18.828 4.703 10.078 1 95.38 96 ALA B O 1
ATOM 2965 N N . ILE B 1 97 ? -16.641 4.621 9.719 1 95.62 97 ILE B N 1
ATOM 2966 C CA . ILE B 1 97 ? -16.344 5.77 10.562 1 95.62 97 ILE B CA 1
ATOM 2967 C C . ILE B 1 97 ? -17.031 7.016 10.008 1 95.62 97 ILE B C 1
ATOM 2969 O O . ILE B 1 97 ? -17.672 7.77 10.75 1 95.62 97 ILE B O 1
ATOM 2973 N N . ALA B 1 98 ? -16.875 7.195 8.742 1 94.38 98 ALA B N 1
ATOM 2974 C CA . ALA B 1 98 ? -17.484 8.359 8.102 1 94.38 98 ALA B CA 1
ATOM 2975 C C . ALA B 1 98 ? -19 8.383 8.312 1 94.38 98 ALA B C 1
ATOM 2977 O O . ALA B 1 98 ? -19.578 9.438 8.578 1 94.38 98 ALA B O 1
ATOM 2978 N N . GLU B 1 99 ? -19.625 7.281 8.227 1 94.5 99 GLU B N 1
ATOM 2979 C CA . GLU B 1 99 ? -21.078 7.18 8.406 1 94.5 99 GLU B CA 1
ATOM 2980 C C . GLU B 1 99 ? -21.469 7.496 9.844 1 94.5 99 GLU B C 1
ATOM 2982 O O . GLU B 1 99 ? -22.422 8.25 10.078 1 94.5 99 GLU B O 1
ATOM 2987 N N . GLU B 1 100 ? -20.719 6.988 10.711 1 95.31 100 GLU B N 1
ATOM 2988 C CA . GLU B 1 100 ? -21.062 7.121 12.125 1 95.31 100 GLU B CA 1
ATOM 2989 C C . GLU B 1 100 ? -20.797 8.539 12.625 1 95.31 100 GLU B C 1
ATOM 2991 O O . GLU B 1 100 ? -21.422 8.992 13.586 1 95.31 100 GLU B O 1
ATOM 2996 N N . LEU B 1 101 ? -19.891 9.219 12.016 1 93.81 101 LEU B N 1
ATOM 2997 C CA . LEU B 1 101 ? -19.438 10.5 12.547 1 93.81 101 LEU B CA 1
ATOM 2998 C C . LEU B 1 101 ? -20.219 11.648 11.914 1 93.81 101 LEU B C 1
ATOM 3000 O O . LEU B 1 101 ? -20.078 12.805 12.336 1 93.81 101 LEU B O 1
ATOM 3004 N N . ARG B 1 102 ? -21.078 11.32 11.047 1 90 102 ARG B N 1
ATOM 3005 C CA . ARG B 1 102 ? -21.859 12.414 10.469 1 90 102 ARG B CA 1
ATOM 3006 C C . ARG B 1 102 ? -22.531 13.234 11.555 1 90 102 ARG B C 1
ATOM 3008 O O . ARG B 1 102 ? -23.062 12.688 12.523 1 90 102 ARG B O 1
ATOM 3015 N N . PRO B 1 103 ? -22.344 14.57 11.398 1 89.12 103 PRO B N 1
ATOM 3016 C CA . PRO B 1 103 ? -21.984 15.344 10.203 1 89.12 103 PRO B CA 1
ATOM 3017 C C . PRO B 1 103 ? -20.5 15.688 10.133 1 89.12 103 PRO B C 1
ATOM 3019 O O . PRO B 1 103 ? -20.062 16.391 9.219 1 89.12 103 PRO B O 1
ATOM 3022 N N . LEU B 1 104 ? -19.734 15.234 11.117 1 89.12 104 LEU B N 1
ATOM 3023 C CA . LEU B 1 104 ? -18.281 15.422 11.016 1 89.12 104 LEU B CA 1
ATOM 3024 C C . LEU B 1 104 ? -17.734 14.734 9.766 1 89.12 104 LEU B C 1
ATOM 3026 O O . LEU B 1 104 ? -18.188 13.648 9.406 1 89.12 104 LEU B O 1
ATOM 3030 N N . HIS B 1 105 ? -16.781 15.398 9.211 1 88.38 105 HIS B N 1
ATOM 3031 C CA . HIS B 1 105 ? -16.25 14.859 7.965 1 88.38 105 HIS B CA 1
ATOM 3032 C C . HIS B 1 105 ? -14.883 14.219 8.18 1 88.38 105 HIS B C 1
ATOM 3034 O O . HIS B 1 105 ? -14.125 14.648 9.055 1 88.38 105 HIS B O 1
ATOM 3040 N N . VAL B 1 106 ? -14.711 13.219 7.426 1 89 106 VAL B N 1
ATOM 3041 C CA . VAL B 1 106 ? -13.43 12.516 7.445 1 89 106 VAL B CA 1
ATOM 3042 C C . VAL B 1 106 ? -12.594 12.945 6.242 1 89 106 VAL B C 1
ATOM 3044 O O . VAL B 1 106 ? -13.117 13.141 5.145 1 89 106 VAL B O 1
ATOM 3047 N N . GLY B 1 107 ? -11.422 13.273 6.492 1 82.31 107 GLY B N 1
ATOM 3048 C CA . GLY B 1 107 ? -10.469 13.477 5.414 1 82.31 107 GLY B CA 1
ATOM 3049 C C . GLY B 1 107 ? -9.531 12.305 5.219 1 82.31 107 GLY B C 1
ATOM 3050 O O . GLY B 1 107 ? -9.164 11.625 6.184 1 82.31 107 GLY B O 1
ATOM 3051 N N . VAL B 1 108 ? -9.523 11.953 3.799 1 72 108 VAL B N 1
ATOM 3052 C CA . VAL B 1 108 ? -8.641 10.82 3.551 1 72 108 VAL B CA 1
ATOM 3053 C C . VAL B 1 108 ? -7.188 11.281 3.586 1 72 108 VAL B C 1
ATOM 3055 O O . VAL B 1 108 ? -6.891 12.445 3.318 1 72 108 VAL B O 1
ATOM 3058 N N . ALA B 1 109 ? -6.25 10.18 3.818 1 67.06 109 ALA B N 1
ATOM 3059 C CA . ALA B 1 109 ? -5.082 10.047 4.688 1 67.06 109 ALA B CA 1
ATOM 3060 C C . ALA B 1 109 ? -3.797 10.367 3.93 1 67.06 109 ALA B C 1
ATOM 3062 O O . ALA B 1 109 ? -3.656 10.008 2.758 1 67.06 109 ALA B O 1
ATOM 3063 N N . VAL B 1 110 ? -3.051 11.117 4.34 1 76.69 110 VAL B N 1
ATOM 3064 C CA . VAL B 1 110 ? -1.674 11.508 4.047 1 76.69 110 VAL B CA 1
ATOM 3065 C C . VAL B 1 110 ? -0.853 10.266 3.693 1 76.69 110 VAL B C 1
ATOM 3067 O O . VAL B 1 110 ? 0.108 10.352 2.924 1 76.69 110 VAL B O 1
ATOM 3070 N N . ASN B 1 111 ? -1.5 9.156 4.008 1 86.38 111 ASN B N 1
ATOM 3071 C CA . ASN B 1 111 ? -0.701 7.953 3.807 1 86.38 111 ASN B CA 1
ATOM 3072 C C . ASN B 1 111 ? -1.213 7.129 2.629 1 86.38 111 ASN B C 1
ATOM 3074 O O . ASN B 1 111 ? -0.668 6.066 2.326 1 86.38 111 ASN B O 1
ATOM 3078 N N . CYS B 1 112 ? -2.242 7.594 1.984 1 90.81 112 CYS B N 1
ATOM 3079 C CA . CYS B 1 112 ? -2.637 6.965 0.729 1 90.81 112 CYS B CA 1
ATOM 3080 C C . CYS B 1 112 ? -1.534 7.098 -0.316 1 90.81 112 CYS B C 1
ATOM 3082 O O . CYS B 1 112 ? -0.968 8.172 -0.496 1 90.81 112 CYS B O 1
ATOM 3084 N N . HIS B 1 113 ? -1.333 6.023 -1.042 1 90.5 113 HIS B N 1
ATOM 3085 C CA . HIS B 1 113 ? -0.091 6.07 -1.805 1 90.5 113 HIS B CA 1
ATOM 3086 C C . HIS B 1 113 ? -0.358 5.945 -3.301 1 90.5 113 HIS B C 1
ATOM 3088 O O . HIS B 1 113 ? 0.579 5.887 -4.102 1 90.5 113 HIS B O 1
ATOM 3094 N N . ASN B 1 114 ? -1.641 5.902 -3.688 1 92.94 114 ASN B N 1
ATOM 3095 C CA . ASN B 1 114 ? -1.915 5.887 -5.121 1 92.94 114 ASN B CA 1
ATOM 3096 C C . ASN B 1 114 ? -3.359 6.277 -5.418 1 92.94 114 ASN B C 1
ATOM 3098 O O . ASN B 1 114 ? -4.176 6.395 -4.504 1 92.94 114 ASN B O 1
ATOM 3102 N N . LYS B 1 115 ? -3.623 6.48 -6.672 1 94.44 115 LYS B N 1
ATOM 3103 C CA . LYS B 1 115 ? -4.918 6.984 -7.117 1 94.44 115 LYS B CA 1
ATOM 3104 C C . LYS B 1 115 ? -6.023 5.965 -6.855 1 94.44 115 LYS B C 1
ATOM 3106 O O . LYS B 1 115 ? -7.188 6.336 -6.676 1 94.44 115 LYS B O 1
ATOM 3111 N N . ILE B 1 116 ? -5.684 4.699 -6.828 1 94.44 116 ILE B N 1
ATOM 3112 C CA . ILE B 1 116 ? -6.676 3.646 -6.652 1 94.44 116 ILE B CA 1
ATOM 3113 C C . ILE B 1 116 ? -7.305 3.754 -5.266 1 94.44 116 ILE B C 1
ATOM 3115 O O . ILE B 1 116 ? -8.516 3.576 -5.109 1 94.44 116 ILE B O 1
ATOM 3119 N N . MET B 1 117 ? -6.508 4.035 -4.305 1 93.88 117 MET B N 1
ATOM 3120 C CA . MET B 1 117 ? -7.012 4.223 -2.945 1 93.88 117 MET B CA 1
ATOM 3121 C C . MET B 1 117 ? -7.945 5.426 -2.871 1 93.88 117 MET B C 1
ATOM 3123 O O . MET B 1 117 ? -9.062 5.32 -2.352 1 93.88 117 MET B O 1
ATOM 3127 N N . PHE B 1 118 ? -7.531 6.523 -3.438 1 95 118 PHE B N 1
ATOM 3128 C CA . PHE B 1 118 ? -8.344 7.73 -3.428 1 95 118 PHE B CA 1
ATOM 3129 C C . PHE B 1 118 ? -9.648 7.516 -4.188 1 95 118 PHE B C 1
ATOM 3131 O O . PHE B 1 118 ? -10.695 8.031 -3.789 1 95 118 PHE B O 1
ATOM 3138 N N . LYS B 1 119 ? -9.578 6.785 -5.266 1 95.25 119 LYS B N 1
ATOM 3139 C CA . LYS B 1 119 ? -10.766 6.473 -6.051 1 95.25 119 LYS B CA 1
ATOM 3140 C C . LYS B 1 119 ? -11.852 5.848 -5.18 1 95.25 119 LYS B C 1
ATOM 3142 O O . LYS B 1 119 ? -13.016 6.234 -5.262 1 95.25 119 LYS B O 1
ATOM 3147 N N . GLN B 1 120 ? -11.492 4.984 -4.371 1 95.38 120 GLN B N 1
ATOM 3148 C CA . GLN B 1 120 ? -12.453 4.273 -3.533 1 95.38 120 GLN B CA 1
ATOM 3149 C C . GLN B 1 120 ? -13.086 5.207 -2.506 1 95.38 120 GLN B C 1
ATOM 3151 O O . GLN B 1 120 ? -14.297 5.18 -2.291 1 95.38 120 GLN B O 1
ATOM 3156 N N . TYR B 1 121 ? -12.281 6.031 -1.899 1 94.38 121 TYR B N 1
ATOM 3157 C CA . TYR B 1 121 ? -12.781 6.98 -0.913 1 94.38 121 TYR B CA 1
ATOM 3158 C C . TYR B 1 121 ? -13.75 7.969 -1.551 1 94.38 121 TYR B C 1
ATOM 3160 O O . TYR B 1 121 ? -14.789 8.289 -0.969 1 94.38 121 TYR B O 1
ATOM 3168 N N . ILE B 1 122 ? -13.375 8.43 -2.717 1 93.44 122 ILE B N 1
ATOM 3169 C CA . ILE B 1 122 ? -14.195 9.414 -3.426 1 93.44 122 ILE B CA 1
ATOM 3170 C C . ILE B 1 122 ? -15.484 8.758 -3.908 1 93.44 122 ILE B C 1
ATOM 3172 O O . ILE B 1 122 ? -16.578 9.312 -3.734 1 93.44 122 ILE B O 1
ATOM 3176 N N . GLN B 1 123 ? -15.344 7.551 -4.414 1 92.56 123 GLN B N 1
ATOM 3177 C CA . GLN B 1 123 ? -16.469 6.816 -4.977 1 92.56 123 GLN B CA 1
ATOM 3178 C C . GLN B 1 123 ? -17.547 6.551 -3.92 1 92.56 123 GLN B C 1
ATOM 3180 O O . GLN B 1 123 ? -18.734 6.609 -4.207 1 92.56 123 GLN B O 1
ATOM 3185 N N . LYS B 1 124 ? -17.125 6.348 -2.725 1 93.19 124 LYS B N 1
ATOM 3186 C CA . LYS B 1 124 ? -18.062 5.996 -1.656 1 93.19 124 LYS B CA 1
ATOM 3187 C C . LYS B 1 124 ? -18.406 7.215 -0.81 1 93.19 124 LYS B C 1
ATOM 3189 O O . LYS B 1 124 ? -19.062 7.09 0.228 1 93.19 124 LYS B O 1
ATOM 3194 N N . LYS B 1 125 ? -17.922 8.375 -1.184 1 90.81 125 LYS B N 1
ATOM 3195 C CA . LYS B 1 125 ? -18.203 9.641 -0.514 1 90.81 125 LYS B CA 1
ATOM 3196 C C . LYS B 1 125 ? -17.812 9.578 0.963 1 90.81 125 LYS B C 1
ATOM 3198 O O . LYS B 1 125 ? -18.562 10.055 1.82 1 90.81 125 LYS B O 1
ATOM 3203 N N . THR B 1 126 ? -16.75 8.836 1.171 1 89.94 126 THR B N 1
ATOM 3204 C CA . THR B 1 126 ? -16.25 8.617 2.527 1 89.94 126 THR B CA 1
ATOM 3205 C C . THR B 1 126 ? -15.492 9.836 3.033 1 89.94 126 THR B C 1
ATOM 3207 O O . THR B 1 126 ? -15.422 10.078 4.242 1 89.94 126 THR B O 1
ATOM 3210 N N . VAL B 1 127 ? -15.016 10.609 2.045 1 88 127 VAL B N 1
ATOM 3211 C CA . VAL B 1 127 ? -14.148 11.711 2.445 1 88 127 VAL B CA 1
ATOM 3212 C C . VAL B 1 127 ? -14.695 13.031 1.902 1 88 127 VAL B C 1
ATOM 3214 O O . VAL B 1 127 ? -15.289 13.062 0.821 1 88 127 VAL B O 1
ATOM 3217 N N . SER B 1 128 ? -14.391 14.023 2.695 1 90.06 128 SER B N 1
ATOM 3218 C CA . SER B 1 128 ? -14.82 15.352 2.279 1 90.06 128 SER B CA 1
ATOM 3219 C C . SER B 1 128 ? -13.641 16.188 1.781 1 90.06 128 SER B C 1
ATOM 3221 O O . SER B 1 128 ? -13.82 17.297 1.294 1 90.06 128 SER B O 1
ATOM 3223 N N . CYS B 1 129 ? -12.531 15.617 1.91 1 92.06 129 CYS B N 1
ATOM 3224 C CA . CYS B 1 129 ? -11.312 16.219 1.38 1 92.06 129 CYS B CA 1
ATOM 3225 C C . CYS B 1 129 ? -10.258 15.148 1.118 1 92.06 129 CYS B C 1
ATOM 3227 O O . CYS B 1 129 ? -10.203 14.133 1.813 1 92.06 129 CYS B O 1
ATOM 3229 N N . CYS B 1 130 ? -9.492 15.367 0.117 1 91.75 130 CYS B N 1
ATOM 3230 C CA . CYS B 1 130 ? -8.32 14.539 -0.136 1 91.75 130 CYS B CA 1
ATOM 3231 C C . CYS B 1 130 ? -7.043 15.234 0.321 1 91.75 130 CYS B C 1
ATOM 3233 O O . CYS B 1 130 ? -6.641 16.25 -0.262 1 91.75 130 CYS B O 1
ATOM 3235 N N . PHE B 1 131 ? -6.512 14.727 1.354 1 90.19 131 PHE B N 1
ATOM 3236 C CA . PHE B 1 131 ? -5.227 15.219 1.834 1 90.19 131 PHE B CA 1
ATOM 3237 C C . PHE B 1 131 ? -4.082 14.383 1.273 1 90.19 131 PHE B C 1
ATOM 3239 O O . PHE B 1 131 ? -3.875 13.242 1.697 1 90.19 131 PHE B O 1
ATOM 3246 N N . LEU B 1 132 ? -3.389 14.922 0.385 1 88.12 132 LEU B N 1
ATOM 3247 C CA . LEU B 1 132 ? -2.371 14.102 -0.259 1 88.12 132 LEU B CA 1
ATOM 3248 C C . LEU B 1 132 ? -0.971 14.555 0.137 1 88.12 132 LEU B C 1
ATOM 3250 O O . LEU B 1 132 ? -0.757 15.734 0.431 1 88.12 132 LEU B O 1
ATOM 3254 N N . ASP B 1 133 ? -0.069 13.648 0.255 1 87.81 133 ASP B N 1
ATOM 3255 C CA . ASP B 1 133 ? 1.371 13.859 0.363 1 87.81 133 ASP B CA 1
ATOM 3256 C C . ASP B 1 133 ? 2.088 13.422 -0.912 1 87.81 133 ASP B C 1
ATOM 3258 O O . ASP B 1 133 ? 2.23 12.227 -1.171 1 87.81 133 ASP B O 1
ATOM 3262 N N . PRO B 1 134 ? 2.533 14.406 -1.609 1 84.69 134 PRO B N 1
ATOM 3263 C CA . PRO B 1 134 ? 3.125 14.062 -2.904 1 84.69 134 PRO B CA 1
ATOM 3264 C C . PRO B 1 134 ? 4.328 13.133 -2.777 1 84.69 134 PRO B C 1
ATOM 3266 O O . PRO B 1 134 ? 4.664 12.422 -3.725 1 84.69 134 PRO B O 1
ATOM 3269 N N . PHE B 1 135 ? 4.953 13.086 -1.667 1 83.88 135 PHE B N 1
ATOM 3270 C CA . PHE B 1 135 ? 6.145 12.266 -1.498 1 83.88 135 PHE B CA 1
ATOM 3271 C C . PHE B 1 135 ? 5.77 10.82 -1.18 1 83.88 135 PHE B C 1
ATOM 3273 O O . PHE B 1 135 ? 6.621 9.93 -1.214 1 83.88 135 PHE B O 1
ATOM 3280 N N . ARG B 1 136 ? 4.57 10.68 -0.932 1 86.81 136 ARG B N 1
ATOM 3281 C CA . ARG B 1 136 ? 4.105 9.328 -0.663 1 86.81 136 ARG B CA 1
ATOM 3282 C C . ARG B 1 136 ? 3.391 8.742 -1.877 1 86.81 136 ARG B C 1
ATOM 3284 O O . ARG B 1 136 ? 3.104 7.543 -1.917 1 86.81 136 ARG B O 1
ATOM 3291 N N . ILE B 1 137 ? 3.131 9.672 -2.738 1 88.62 137 ILE B N 1
ATOM 3292 C CA . ILE B 1 137 ? 2.367 9.273 -3.918 1 88.62 137 ILE B CA 1
ATOM 3293 C C . ILE B 1 137 ? 3.312 9.047 -5.094 1 88.62 137 ILE B C 1
ATOM 3295 O O . ILE B 1 137 ? 4.328 9.734 -5.223 1 88.62 137 ILE B O 1
ATOM 3299 N N . GLY B 1 138 ? 3.229 8.008 -5.898 1 78.56 138 GLY B N 1
ATOM 3300 C CA . GLY B 1 138 ? 4.031 7.457 -6.98 1 78.56 138 GLY B CA 1
ATOM 3301 C C . GLY B 1 138 ? 4.449 8.5 -8 1 78.56 138 GLY B C 1
ATOM 3302 O O . GLY B 1 138 ? 4.66 8.18 -9.172 1 78.56 138 GLY B O 1
ATOM 3303 N N . GLY B 1 139 ? 4.473 9.867 -7.711 1 83.19 139 GLY B N 1
ATOM 3304 C CA . GLY B 1 139 ? 4.973 10.859 -8.648 1 83.19 139 GLY B CA 1
ATOM 3305 C C . GLY B 1 139 ? 3.941 11.914 -9.008 1 83.19 139 GLY B C 1
ATOM 3306 O O . GLY B 1 139 ? 2.783 11.828 -8.594 1 83.19 139 GLY B O 1
ATOM 3307 N N . VAL B 1 140 ? 4.371 12.891 -9.766 1 88.69 140 VAL B N 1
ATOM 3308 C CA . VAL B 1 140 ? 3.561 14.039 -10.148 1 88.69 140 VAL B CA 1
ATOM 3309 C C . VAL B 1 140 ? 2.361 13.578 -10.969 1 88.69 140 VAL B C 1
ATOM 3311 O O . VAL B 1 140 ? 1.246 14.078 -10.789 1 88.69 140 VAL B O 1
ATOM 3314 N N . ASN B 1 141 ? 2.576 12.594 -11.797 1 92.44 141 ASN B N 1
ATOM 3315 C CA . ASN B 1 141 ? 1.491 12.102 -12.641 1 92.44 141 ASN B CA 1
ATOM 3316 C C . ASN B 1 141 ? 0.345 11.539 -11.812 1 92.44 141 ASN B C 1
ATOM 3318 O O . ASN B 1 141 ? -0.825 11.773 -12.117 1 92.44 141 ASN B O 1
ATOM 3322 N N . GLU B 1 142 ? 0.737 10.867 -10.789 1 93.56 142 GLU B N 1
ATOM 3323 C CA . GLU B 1 142 ? -0.277 10.305 -9.906 1 93.56 142 GLU B CA 1
ATOM 3324 C C . GLU B 1 142 ? -1.041 11.398 -9.172 1 93.56 142 GLU B C 1
ATOM 3326 O O . GLU B 1 142 ? -2.264 11.32 -9.023 1 93.56 142 GLU B O 1
ATOM 3331 N N . VAL B 1 143 ? -0.334 12.383 -8.805 1 92.56 143 VAL B N 1
ATOM 3332 C CA . VAL B 1 143 ? -0.946 13.5 -8.094 1 92.56 143 VAL B CA 1
ATOM 3333 C C . VAL B 1 143 ? -1.945 14.203 -9.008 1 92.56 143 VAL B C 1
ATOM 3335 O O . VAL B 1 143 ? -3.061 14.523 -8.594 1 92.56 143 VAL B O 1
ATOM 3338 N N . LEU B 1 144 ? -1.551 14.398 -10.242 1 95.06 144 LEU B N 1
ATOM 3339 C CA . LEU B 1 144 ? -2.432 15.062 -11.195 1 95.06 144 LEU B CA 1
ATOM 3340 C C . LEU B 1 144 ? -3.711 14.266 -11.406 1 95.06 144 LEU B C 1
ATOM 3342 O O . LEU B 1 144 ? -4.805 14.828 -11.43 1 95.06 144 LEU B O 1
ATOM 3346 N N . ALA B 1 145 ? -3.562 12.977 -11.5 1 96 145 ALA B N 1
ATOM 3347 C CA . ALA B 1 145 ? -4.723 12.109 -11.688 1 96 145 ALA B CA 1
ATOM 3348 C C . ALA B 1 145 ? -5.68 12.211 -10.5 1 96 145 ALA B C 1
ATOM 3350 O O . ALA B 1 145 ? -6.898 12.281 -10.688 1 96 145 ALA B O 1
ATOM 3351 N N . ILE B 1 146 ? -5.141 12.234 -9.336 1 95.19 146 ILE B N 1
ATOM 3352 C CA . ILE B 1 146 ? -5.953 12.312 -8.125 1 95.19 146 ILE B CA 1
ATOM 3353 C C . ILE B 1 146 ? -6.684 13.656 -8.086 1 95.19 146 ILE B C 1
ATOM 3355 O O . ILE B 1 146 ? -7.879 13.711 -7.789 1 95.19 146 ILE B O 1
ATOM 3359 N N . CYS B 1 147 ? -5.965 14.727 -8.43 1 95.06 147 CYS B N 1
ATOM 3360 C CA . CYS B 1 147 ? -6.57 16.047 -8.438 1 95.06 147 CYS B CA 1
ATOM 3361 C C . CYS B 1 147 ? -7.723 16.125 -9.43 1 95.06 147 CYS B C 1
ATOM 3363 O O . CYS B 1 147 ? -8.781 16.672 -9.117 1 95.06 147 CYS B O 1
ATOM 3365 N N . LEU B 1 148 ? -7.527 15.602 -10.578 1 97.06 148 LEU B N 1
ATOM 3366 C CA . LEU B 1 148 ? -8.562 15.625 -11.609 1 97.06 148 LEU B CA 1
ATOM 3367 C C . LEU B 1 148 ? -9.766 14.789 -11.195 1 97.06 148 LEU B C 1
ATOM 3369 O O . LEU B 1 148 ? -10.906 15.188 -11.391 1 97.06 148 LEU B O 1
ATOM 3373 N N . MET B 1 149 ? -9.492 13.688 -10.641 1 96.06 149 MET B N 1
ATOM 3374 C CA . MET B 1 149 ? -10.57 12.836 -10.141 1 96.06 149 MET B CA 1
ATOM 3375 C C . MET B 1 149 ? -11.352 13.547 -9.039 1 96.06 149 MET B C 1
ATOM 3377 O O . MET B 1 149 ? -12.586 13.562 -9.062 1 96.06 149 MET B O 1
ATOM 3381 N N . ALA B 1 150 ? -10.641 14.078 -8.109 1 95.12 150 ALA B N 1
ATOM 3382 C CA . ALA B 1 150 ? -11.281 14.805 -7.016 1 95.12 150 ALA B CA 1
ATOM 3383 C C . ALA B 1 150 ? -12.133 15.961 -7.543 1 95.12 150 ALA B C 1
ATOM 3385 O O . ALA B 1 150 ? -13.242 16.188 -7.07 1 95.12 150 ALA B O 1
ATOM 3386 N N . ALA B 1 151 ? -11.617 16.656 -8.516 1 95.38 151 ALA B N 1
ATOM 3387 C CA . ALA B 1 151 ? -12.344 17.766 -9.117 1 95.38 151 ALA B CA 1
ATOM 3388 C C . ALA B 1 151 ? -13.641 17.312 -9.758 1 95.38 151 ALA B C 1
ATOM 3390 O O . ALA B 1 151 ? -14.68 17.953 -9.609 1 95.38 151 ALA B O 1
ATOM 3391 N N . LYS B 1 152 ? -13.562 16.234 -10.445 1 95.62 152 LYS B N 1
ATOM 3392 C CA . LYS B 1 152 ? -14.742 15.688 -11.102 1 95.62 152 LYS B CA 1
ATOM 3393 C C . LYS B 1 152 ? -15.859 15.422 -10.102 1 95.62 152 LYS B C 1
ATOM 3395 O O . LYS B 1 152 ? -17.047 15.609 -10.414 1 95.62 152 LYS B O 1
ATOM 3400 N N . PHE B 1 153 ? -15.523 15.086 -8.914 1 95.31 153 PHE B N 1
ATOM 3401 C CA . PHE B 1 153 ? -16.516 14.727 -7.91 1 95.31 153 PHE B CA 1
ATOM 3402 C C . PHE B 1 153 ? -16.656 15.836 -6.875 1 95.31 153 PHE B C 1
ATOM 3404 O O . PHE B 1 153 ? -17.297 15.641 -5.836 1 95.31 153 PHE B O 1
ATOM 3411 N N . LYS B 1 154 ? -15.969 16.891 -7.078 1 93.88 154 LYS B N 1
ATOM 3412 C CA . LYS B 1 154 ? -16.094 18.109 -6.289 1 93.88 154 LYS B CA 1
ATOM 3413 C C . LYS B 1 154 ? -15.602 17.891 -4.863 1 93.88 154 LYS B C 1
ATOM 3415 O O . LYS B 1 154 ? -16.25 18.312 -3.902 1 93.88 154 LYS B O 1
ATOM 3420 N N . VAL B 1 155 ? -14.57 17.188 -4.742 1 93.69 155 VAL B N 1
ATOM 3421 C CA . VAL B 1 155 ? -13.875 17 -3.471 1 93.69 155 VAL B CA 1
ATOM 3422 C C . VAL B 1 155 ? -12.609 17.844 -3.445 1 93.69 155 VAL B C 1
ATOM 3424 O O . VAL B 1 155 ? -11.766 17.75 -4.344 1 93.69 155 VAL B O 1
ATOM 3427 N N . PRO B 1 156 ? -12.492 18.703 -2.51 1 93.38 156 PRO B N 1
ATOM 3428 C CA . PRO B 1 156 ? -11.289 19.531 -2.457 1 93.38 156 PRO B CA 1
ATOM 3429 C C . PRO B 1 156 ? -10.023 18.719 -2.17 1 93.38 156 PRO B C 1
ATOM 3431 O O . PRO B 1 156 ? -10.086 17.703 -1.476 1 93.38 156 PRO B O 1
ATOM 3434 N N . VAL B 1 157 ? -8.914 19.25 -2.699 1 93.06 157 VAL B N 1
ATOM 3435 C CA . VAL B 1 157 ? -7.629 18.594 -2.488 1 93.06 157 VAL B CA 1
ATOM 3436 C C . VAL B 1 157 ? -6.727 19.5 -1.646 1 93.06 157 VAL B C 1
ATOM 3438 O O . VAL B 1 157 ? -6.613 20.688 -1.911 1 93.06 157 VAL B O 1
ATOM 3441 N N . CYS B 1 158 ? -6.207 18.875 -0.596 1 91.38 158 CYS B N 1
ATOM 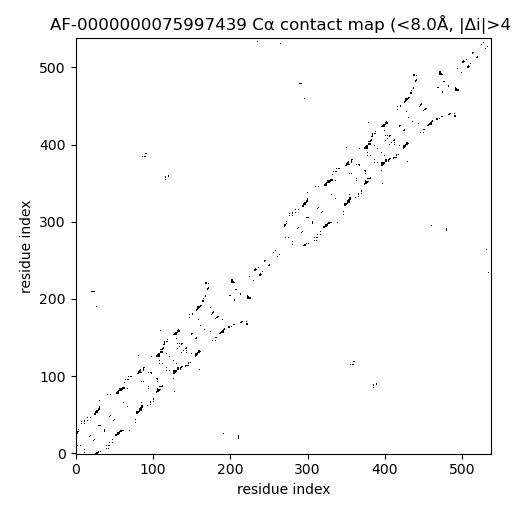3442 C CA . CYS B 1 158 ? -5.195 19.516 0.239 1 91.38 158 CYS B CA 1
ATOM 3443 C C . CYS B 1 158 ? -3.863 18.781 0.143 1 91.38 158 CYS B C 1
ATOM 3445 O O . CYS B 1 158 ? -3.826 17.594 -0.196 1 91.38 158 CYS B O 1
ATOM 3447 N N . ILE B 1 159 ? -2.824 19.484 0.365 1 87.94 159 ILE B N 1
ATOM 3448 C CA . ILE B 1 159 ? -1.508 18.875 0.254 1 87.94 159 ILE B CA 1
ATOM 3449 C C . ILE B 1 159 ? -0.77 18.984 1.586 1 87.94 159 ILE B C 1
ATOM 3451 O O . ILE B 1 159 ? -0.816 20.031 2.24 1 87.94 159 ILE B O 1
ATOM 3455 N N . GLU B 1 160 ? -0.189 17.891 1.951 1 85.06 160 GLU B N 1
ATOM 3456 C CA . GLU B 1 160 ? 0.673 17.859 3.129 1 85.06 160 GLU B CA 1
ATOM 3457 C C . GLU B 1 160 ? 2.146 17.797 2.734 1 85.06 160 GLU B C 1
ATOM 3459 O O . GLU B 1 160 ? 2.553 16.906 1.977 1 85.06 160 GLU B O 1
ATOM 3464 N N . ALA B 1 161 ? 2.84 18.719 3.156 1 80.19 161 ALA B N 1
ATOM 3465 C CA . ALA B 1 161 ? 4.285 18.766 2.939 1 80.19 161 ALA B CA 1
ATOM 3466 C C . ALA B 1 161 ? 5.039 18.531 4.242 1 80.19 161 ALA B C 1
ATOM 3468 O O . ALA B 1 161 ? 5.387 19.484 4.949 1 80.19 161 ALA B O 1
ATOM 3469 N N . ARG B 1 162 ? 5.398 17.234 4.465 1 71.19 162 ARG B N 1
ATOM 3470 C CA . ARG B 1 162 ? 5.895 16.859 5.785 1 71.19 162 ARG B CA 1
ATOM 3471 C C . ARG B 1 162 ? 7.41 16.703 5.777 1 71.19 162 ARG B C 1
ATOM 3473 O O . ARG B 1 162 ? 8.047 16.734 6.832 1 71.19 162 ARG B O 1
ATOM 3480 N N . VAL B 1 163 ? 7.953 16.562 4.652 1 73.38 163 VAL B N 1
ATOM 3481 C CA . VAL B 1 163 ? 9.383 16.266 4.625 1 73.38 163 VAL B CA 1
ATOM 3482 C C . VAL B 1 163 ? 10.148 17.453 4.051 1 73.38 163 VAL B C 1
ATOM 3484 O O . VAL B 1 163 ? 9.578 18.297 3.359 1 73.38 163 VAL B O 1
ATOM 3487 N N . PRO B 1 164 ? 11.43 17.484 4.453 1 69.56 164 PRO B N 1
ATOM 3488 C CA . PRO B 1 164 ? 12.25 18.531 3.854 1 69.56 164 PRO B CA 1
ATOM 3489 C C . PRO B 1 164 ? 12.164 18.547 2.328 1 69.56 164 PRO B C 1
ATOM 3491 O O . PRO B 1 164 ? 12.258 17.5 1.692 1 69.56 164 PRO B O 1
ATOM 3494 N N . GLY B 1 165 ? 11.922 19.75 1.819 1 75.25 165 GLY B N 1
ATOM 3495 C CA . GLY B 1 165 ? 11.836 19.859 0.373 1 75.25 165 GLY B CA 1
ATOM 3496 C C . GLY B 1 165 ? 10.43 19.672 -0.156 1 75.25 165 GLY B C 1
ATOM 3497 O O . GLY B 1 165 ? 10.133 20.031 -1.298 1 75.25 165 GLY B O 1
ATOM 3498 N N . ALA B 1 166 ? 9.633 19.188 0.743 1 79.38 166 ALA B N 1
ATOM 3499 C CA . ALA B 1 166 ? 8.266 18.906 0.311 1 79.38 166 ALA B CA 1
ATOM 3500 C C . ALA B 1 166 ? 7.5 20.188 0.012 1 79.38 166 ALA B C 1
ATOM 3502 O O . ALA B 1 166 ? 6.715 20.25 -0.937 1 79.38 166 ALA B O 1
ATOM 3503 N N . ALA B 1 167 ? 7.789 21.172 0.785 1 81.75 167 ALA B N 1
ATOM 3504 C CA . ALA B 1 167 ? 7.109 22.438 0.558 1 81.75 167 ALA B CA 1
ATOM 3505 C C . ALA B 1 167 ? 7.48 23.031 -0.8 1 81.75 167 ALA B C 1
ATOM 3507 O O . ALA B 1 167 ? 6.629 23.594 -1.496 1 81.75 167 ALA B O 1
ATOM 3508 N N . GLU B 1 168 ? 8.734 22.922 -1.146 1 81.88 168 GLU B N 1
ATOM 3509 C CA . GLU B 1 168 ? 9.219 23.438 -2.428 1 81.88 168 GLU B CA 1
ATOM 3510 C C . GLU B 1 168 ? 8.508 22.75 -3.592 1 81.88 168 GLU B C 1
ATOM 3512 O O . GLU B 1 168 ? 8.133 23.406 -4.566 1 81.88 168 GLU B O 1
ATOM 3517 N N . LEU B 1 169 ? 8.289 21.516 -3.432 1 81.12 169 LEU B N 1
ATOM 3518 C CA . LEU B 1 169 ? 7.609 20.766 -4.484 1 81.12 169 LEU B CA 1
ATOM 3519 C C . LEU B 1 169 ? 6.102 20.969 -4.414 1 81.12 169 LEU B C 1
ATOM 3521 O O . LEU B 1 169 ? 5.449 21.188 -5.441 1 81.12 169 LEU B O 1
ATOM 3525 N N . ALA B 1 170 ? 5.547 20.953 -3.264 1 83.62 170 ALA B N 1
ATOM 3526 C CA . ALA B 1 170 ? 4.105 21 -3.035 1 83.62 170 ALA B CA 1
ATOM 3527 C C . ALA B 1 170 ? 3.506 22.297 -3.562 1 83.62 170 ALA B C 1
ATOM 3529 O O . ALA B 1 170 ? 2.387 22.312 -4.078 1 83.62 170 ALA B O 1
ATOM 3530 N N . GLN B 1 171 ? 4.273 23.344 -3.432 1 85.12 171 GLN B N 1
ATOM 3531 C CA . GLN B 1 171 ? 3.744 24.641 -3.855 1 85.12 171 GLN B CA 1
ATOM 3532 C C . GLN B 1 171 ? 3.402 24.625 -5.344 1 85.12 171 GLN B C 1
ATOM 3534 O O . GLN B 1 171 ? 2.393 25.203 -5.754 1 85.12 171 GLN B O 1
ATOM 3539 N N . HIS B 1 172 ? 4.156 23.984 -6.152 1 87 172 HIS B N 1
ATOM 3540 C CA . HIS B 1 172 ? 3.889 23.922 -7.586 1 87 172 HIS B CA 1
ATOM 3541 C C . HIS B 1 172 ? 2.605 23.156 -7.871 1 87 172 HIS B C 1
ATOM 3543 O O . HIS B 1 172 ? 1.823 23.531 -8.742 1 87 172 HIS B O 1
ATOM 3549 N N . LEU B 1 173 ? 2.449 22.156 -7.152 1 88.75 173 LEU B N 1
ATOM 3550 C CA . LEU B 1 173 ? 1.254 21.344 -7.332 1 88.75 173 LEU B CA 1
ATOM 3551 C C . LEU B 1 173 ? 0.008 22.109 -6.887 1 88.75 173 LEU B C 1
ATOM 3553 O O . LEU B 1 173 ? -1.038 22.016 -7.531 1 88.75 173 LEU B O 1
ATOM 3557 N N . LEU B 1 174 ? 0.162 22.812 -5.848 1 88 174 LEU B N 1
ATOM 3558 C CA . LEU B 1 174 ? -0.948 23.609 -5.332 1 88 174 LEU B CA 1
ATOM 3559 C C . LEU B 1 174 ? -1.362 24.672 -6.336 1 88 174 LEU B C 1
ATOM 3561 O O . LEU B 1 174 ? -2.553 24.859 -6.598 1 88 174 LEU B O 1
ATOM 3565 N N . PHE B 1 175 ? -0.406 25.328 -6.859 1 89.19 175 PHE B N 1
ATOM 3566 C CA . PHE B 1 175 ? -0.705 26.391 -7.82 1 89.19 175 PHE B CA 1
ATOM 3567 C C . PHE B 1 175 ? -1.3 25.797 -9.094 1 89.19 175 PHE B C 1
ATOM 3569 O O . PHE B 1 175 ? -2.223 26.375 -9.68 1 89.19 175 PHE B O 1
ATOM 3576 N N . TRP B 1 176 ? -0.765 24.766 -9.484 1 91.12 176 TRP B N 1
ATOM 3577 C CA . TRP B 1 176 ? -1.344 24.109 -10.656 1 91.12 176 TRP B CA 1
ATOM 3578 C C . TRP B 1 176 ? -2.805 23.75 -10.414 1 91.12 176 TRP B C 1
ATOM 3580 O O . TRP B 1 176 ? -3.664 24 -11.266 1 91.12 176 TRP B O 1
ATOM 3590 N N . GLU B 1 177 ? -3.02 23.078 -9.305 1 92.31 177 GLU B N 1
ATOM 3591 C CA . GLU B 1 177 ? -4.379 22.688 -8.953 1 92.31 177 GLU B CA 1
ATOM 3592 C C . GLU B 1 177 ? -5.32 23.891 -8.953 1 92.31 177 GLU B C 1
ATOM 3594 O O . GLU B 1 177 ? -6.43 23.812 -9.492 1 92.31 177 GLU B O 1
ATOM 3599 N N . TYR B 1 178 ? -4.953 25.016 -8.445 1 91.69 178 TYR B N 1
ATOM 3600 C CA . TYR B 1 178 ? -5.758 26.219 -8.359 1 91.69 178 TYR B CA 1
ATOM 3601 C C . TYR B 1 178 ? -5.98 26.828 -9.742 1 91.69 178 TYR B C 1
ATOM 3603 O O . TYR B 1 178 ? -7.113 27.156 -10.109 1 91.69 178 TYR B O 1
ATOM 3611 N N . ILE B 1 179 ? -4.941 26.891 -10.508 1 92.88 179 ILE B N 1
ATOM 3612 C CA . ILE B 1 179 ? -4.992 27.625 -11.773 1 92.88 179 ILE B CA 1
ATOM 3613 C C . ILE B 1 179 ? -5.668 26.766 -12.836 1 92.88 179 ILE B C 1
ATOM 3615 O O . ILE B 1 179 ? -6.496 27.25 -13.602 1 92.88 179 ILE B O 1
ATOM 3619 N N . SER B 1 180 ? -5.344 25.5 -12.859 1 94.81 180 SER B N 1
ATOM 3620 C CA . SER B 1 180 ? -5.699 24.672 -14.008 1 94.81 180 SER B CA 1
ATOM 3621 C C . SER B 1 180 ? -6.895 23.766 -13.695 1 94.81 180 SER B C 1
ATOM 3623 O O . SER B 1 180 ? -7.531 23.234 -14.602 1 94.81 180 SER B O 1
ATOM 3625 N N . VAL B 1 181 ? -7.227 23.609 -12.383 1 95 181 VAL B N 1
ATOM 3626 C CA . VAL B 1 181 ? -8.211 22.562 -12.086 1 95 181 VAL B CA 1
ATOM 3627 C C . VAL B 1 181 ? -9.422 23.188 -11.406 1 95 181 VAL B C 1
ATOM 3629 O O . VAL B 1 181 ? -10.5 23.281 -12.008 1 95 181 VAL B O 1
ATOM 3632 N N . SER B 1 182 ? -9.219 23.766 -10.258 1 91.81 182 SER B N 1
ATOM 3633 C CA . SER B 1 182 ? -10.391 24.062 -9.438 1 91.81 182 SER B CA 1
ATOM 3634 C C . SER B 1 182 ? -10.734 25.547 -9.508 1 91.81 182 SER B C 1
ATOM 3636 O O . SER B 1 182 ? -11.906 25.922 -9.5 1 91.81 182 SER B O 1
ATOM 3638 N N . GLY B 1 183 ? -9.742 26.422 -9.5 1 91.62 183 GLY B N 1
ATOM 3639 C CA . GLY B 1 183 ? -9.969 27.859 -9.438 1 91.62 183 GLY B CA 1
ATOM 3640 C C . GLY B 1 183 ? -10.531 28.312 -8.109 1 91.62 183 GLY B C 1
ATOM 3641 O O . GLY B 1 183 ? -11.125 29.391 -8.016 1 91.62 183 GLY B O 1
ATOM 3642 N N . SER B 1 184 ? -10.422 27.453 -7.184 1 90.56 184 SER B N 1
ATOM 3643 C CA . SER B 1 184 ? -11.023 27.766 -5.891 1 90.56 184 SER B CA 1
ATOM 3644 C C . SER B 1 184 ? -10.039 27.531 -4.75 1 90.56 184 SER B C 1
ATOM 3646 O O . SER B 1 184 ? -9.281 26.562 -4.77 1 90.56 184 SER B O 1
ATOM 3648 N N . LEU B 1 185 ? -10.117 28.359 -3.744 1 86.94 185 LEU B N 1
ATOM 3649 C CA . LEU B 1 185 ? -9.312 28.219 -2.537 1 86.94 185 LEU B CA 1
ATOM 3650 C C . LEU B 1 185 ? -10.156 27.703 -1.378 1 86.94 185 LEU B C 1
ATOM 3652 O O . LEU B 1 185 ? -9.633 27.469 -0.281 1 86.94 185 LEU B O 1
ATOM 3656 N N . SER B 1 186 ? -11.383 27.5 -1.727 1 86.5 186 SER B N 1
ATOM 3657 C CA . SER B 1 186 ? -12.289 27.031 -0.676 1 86.5 186 SER B CA 1
ATOM 3658 C C . SER B 1 186 ? -11.914 25.641 -0.192 1 86.5 186 SER B C 1
ATOM 3660 O O . SER B 1 186 ? -11.836 24.703 -0.986 1 86.5 186 SER B O 1
ATOM 3662 N N . LYS B 1 187 ? -11.602 25.516 1.071 1 84.31 187 LYS B N 1
ATOM 3663 C CA . LYS B 1 187 ? -11.281 24.266 1.758 1 84.31 187 LYS B CA 1
ATOM 3664 C C . LYS B 1 187 ? -10.023 23.625 1.172 1 84.31 187 LYS B C 1
ATOM 3666 O O . LYS B 1 187 ? -9.93 22.406 1.078 1 84.31 187 LYS B O 1
ATOM 3671 N N . ARG B 1 188 ? -9.25 24.453 0.691 1 84.19 188 ARG B N 1
ATOM 3672 C CA . ARG B 1 188 ? -7.945 24.016 0.196 1 84.19 188 ARG B CA 1
ATOM 3673 C C . ARG B 1 188 ? -6.812 24.625 1.012 1 84.19 188 ARG B C 1
ATOM 3675 O O . ARG B 1 188 ? -6.828 25.828 1.308 1 84.19 188 ARG B O 1
ATOM 3682 N N . MET B 1 189 ? -6.035 23.719 1.491 1 80.69 189 MET B N 1
ATOM 3683 C CA . MET B 1 189 ? -4.949 24.172 2.355 1 80.69 189 MET B CA 1
ATOM 3684 C C . MET B 1 189 ? -3.73 23.266 2.217 1 80.69 189 MET B C 1
ATOM 3686 O O . MET B 1 189 ? -3.818 22.188 1.646 1 80.69 189 MET B O 1
ATOM 3690 N N . CYS B 1 190 ? -2.654 23.812 2.561 1 80.62 190 CYS B N 1
ATOM 3691 C CA . CYS B 1 190 ? -1.405 23.062 2.639 1 80.62 190 CYS B CA 1
ATOM 3692 C C . CYS B 1 190 ? -0.896 23 4.074 1 80.62 190 CYS B C 1
ATOM 3694 O O . CYS B 1 190 ? -0.829 24.031 4.758 1 80.62 190 CYS B O 1
ATOM 3696 N N . ALA B 1 191 ? -0.727 21.781 4.438 1 75.06 191 ALA B N 1
ATOM 3697 C CA . ALA B 1 191 ? -0.072 21.625 5.734 1 75.06 191 ALA B CA 1
ATOM 3698 C C . ALA B 1 191 ? 1.445 21.578 5.578 1 75.06 191 ALA B C 1
ATOM 3700 O O . ALA B 1 191 ? 1.977 20.734 4.852 1 75.06 191 ALA B O 1
ATOM 3701 N N . ALA B 1 192 ? 2.072 22.609 6.004 1 68.62 192 ALA B N 1
ATOM 3702 C CA . ALA B 1 192 ? 3.525 22.641 5.852 1 68.62 192 ALA B CA 1
ATOM 3703 C C . ALA B 1 192 ? 4.215 22.828 7.199 1 68.62 192 ALA B C 1
ATOM 3705 O O . ALA B 1 192 ? 3.68 23.5 8.086 1 68.62 192 ALA B O 1
ATOM 3706 N N . VAL B 1 193 ? 5.227 21.953 7.367 1 58.28 193 VAL B N 1
ATOM 3707 C CA . VAL B 1 193 ? 6.105 22.203 8.508 1 58.28 193 VAL B CA 1
ATOM 3708 C C . VAL B 1 193 ? 7.062 23.344 8.188 1 58.28 193 VAL B C 1
ATOM 3710 O O . VAL B 1 193 ? 7.746 23.328 7.16 1 58.28 193 VAL B O 1
ATOM 3713 N N . THR B 1 194 ? 6.699 24.422 8.656 1 56.09 194 THR B N 1
ATOM 3714 C CA . THR B 1 194 ? 7.535 25.578 8.375 1 56.09 194 THR B CA 1
ATOM 3715 C C . THR B 1 194 ? 8.859 25.484 9.133 1 56.09 194 THR B C 1
ATOM 3717 O O . THR B 1 194 ? 9.125 26.297 10.023 1 56.09 194 THR B O 1
ATOM 3720 N N . HIS B 1 195 ? 9.352 24.266 9.133 1 58.12 195 HIS B N 1
ATOM 3721 C CA . HIS B 1 195 ? 10.641 24.312 9.812 1 58.12 195 HIS B CA 1
ATOM 3722 C C . HIS B 1 195 ? 11.648 25.141 9.023 1 58.12 195 HIS B C 1
ATOM 3724 O O . HIS B 1 195 ? 12.242 24.641 8.055 1 58.12 195 HIS B O 1
ATOM 3730 N N . ARG B 1 196 ? 11.781 26.359 9.414 1 59.34 196 ARG B N 1
ATOM 3731 C CA . ARG B 1 196 ? 12.688 27.312 8.781 1 59.34 196 ARG B CA 1
ATOM 3732 C C . ARG B 1 196 ? 14.094 26.75 8.656 1 59.34 196 ARG B C 1
ATOM 3734 O O . ARG B 1 196 ? 14.797 27.031 7.688 1 59.34 196 ARG B O 1
ATOM 3741 N N . HIS B 1 197 ? 14.32 25.797 9.516 1 67.19 197 HIS B N 1
ATOM 3742 C CA . HIS B 1 197 ? 15.703 25.359 9.562 1 67.19 197 HIS B CA 1
ATOM 3743 C C . HIS B 1 197 ? 16.031 24.469 8.359 1 67.19 197 HIS B C 1
ATOM 3745 O O . HIS B 1 197 ? 17.203 24.359 7.969 1 67.19 197 HIS B O 1
ATOM 3751 N N . ILE B 1 198 ? 15.086 24.016 7.691 1 75.31 198 ILE B N 1
ATOM 3752 C CA . ILE B 1 198 ? 15.367 23.109 6.582 1 75.31 198 ILE B CA 1
ATOM 3753 C C . ILE B 1 198 ? 15.367 23.891 5.27 1 75.31 198 ILE B C 1
ATOM 3755 O O . ILE B 1 198 ? 16.141 23.578 4.359 1 75.31 198 ILE B O 1
ATOM 3759 N N . HIS B 1 199 ? 14.688 24.953 5.223 1 76.81 199 HIS B N 1
ATOM 3760 C CA . HIS B 1 199 ? 14.508 25.703 3.988 1 76.81 199 HIS B CA 1
ATOM 3761 C C . HIS B 1 199 ? 15.797 26.422 3.59 1 76.81 199 HIS B C 1
ATOM 3763 O O . HIS B 1 199 ? 16.047 26.641 2.402 1 76.81 199 HIS B O 1
ATOM 3769 N N . GLN B 1 200 ? 16.594 26.594 4.562 1 80.88 200 GLN B N 1
ATOM 3770 C CA . GLN B 1 200 ? 17.828 27.328 4.312 1 80.88 200 GLN B CA 1
ATOM 3771 C C . GLN B 1 200 ? 18.781 26.5 3.457 1 80.88 200 GLN B C 1
ATOM 3773 O O . GLN B 1 200 ? 19.75 27.047 2.914 1 80.88 200 GLN B O 1
ATOM 3778 N N . HIS B 1 201 ? 18.5 25.359 3.268 1 86.19 201 HIS B N 1
ATOM 3779 C CA . HIS B 1 201 ? 19.422 24.484 2.561 1 86.19 201 HIS B CA 1
ATOM 3780 C C . HIS B 1 201 ? 19.062 24.375 1.082 1 86.19 201 HIS B C 1
ATOM 3782 O O . HIS B 1 201 ? 19.781 23.75 0.305 1 86.19 201 HIS B O 1
ATOM 3788 N N . PHE B 1 202 ? 18.031 25.109 0.73 1 86.94 202 PHE B N 1
ATOM 3789 C CA . PHE B 1 202 ? 17.594 25.047 -0.659 1 86.94 202 PHE B CA 1
ATOM 3790 C C . PHE B 1 202 ? 17.953 26.328 -1.397 1 86.94 202 PHE B C 1
ATOM 3792 O O . PHE B 1 202 ? 17.922 27.422 -0.818 1 86.94 202 PHE B O 1
ATOM 3799 N N . GLN B 1 203 ? 18.281 26.141 -2.656 1 87.44 203 GLN B N 1
ATOM 3800 C CA . GLN B 1 203 ? 18.609 27.297 -3.494 1 87.44 203 GLN B CA 1
ATOM 3801 C C . GLN B 1 203 ? 17.422 28.25 -3.607 1 87.44 203 GLN B C 1
ATOM 3803 O O . GLN B 1 203 ? 17.609 29.469 -3.623 1 87.44 203 GLN B O 1
ATOM 3808 N N . GLN B 1 204 ? 16.297 27.656 -3.625 1 85.69 204 GLN B N 1
ATOM 3809 C CA . GLN B 1 204 ? 15.055 28.422 -3.713 1 85.69 204 GLN B CA 1
ATOM 3810 C C . GLN B 1 204 ? 14.047 27.938 -2.668 1 85.69 204 GLN B C 1
ATOM 3812 O O . GLN B 1 204 ? 13.102 27.219 -2.992 1 85.69 204 GLN B O 1
ATOM 3817 N N . PRO B 1 205 ? 14.242 28.453 -1.511 1 84.06 205 PRO B N 1
ATOM 3818 C CA . PRO B 1 205 ? 13.352 28 -0.442 1 84.06 205 PRO B CA 1
ATOM 3819 C C . PRO B 1 205 ? 11.906 28.469 -0.636 1 84.06 205 PRO B C 1
ATOM 3821 O O . PRO B 1 205 ? 11.672 29.531 -1.207 1 84.06 205 PRO B O 1
ATOM 3824 N N . ALA B 1 206 ? 10.984 27.641 -0.236 1 82.81 206 ALA B N 1
ATOM 3825 C CA . ALA B 1 206 ? 9.578 28.047 -0.218 1 82.81 206 ALA B CA 1
ATOM 3826 C C . ALA B 1 206 ? 9.367 29.25 0.694 1 82.81 206 ALA B C 1
ATOM 3828 O O . ALA B 1 206 ? 9.945 29.328 1.782 1 82.81 206 ALA B O 1
ATOM 3829 N N . MET B 1 207 ? 8.68 30.156 0.159 1 78.75 207 MET B N 1
ATOM 3830 C CA . MET B 1 207 ? 8.422 31.375 0.913 1 78.75 207 MET B CA 1
ATOM 3831 C C . MET B 1 207 ? 6.941 31.5 1.261 1 78.75 207 MET B C 1
ATOM 3833 O O . MET B 1 207 ? 6.078 31.156 0.451 1 78.75 207 MET B O 1
ATOM 3837 N N . THR B 1 208 ? 6.754 31.844 2.496 1 79.19 208 THR B N 1
ATOM 3838 C CA . THR B 1 208 ? 5.375 32.062 2.93 1 79.19 208 THR B CA 1
ATOM 3839 C C . THR B 1 208 ? 5.164 33.5 3.408 1 79.19 208 THR B C 1
ATOM 3841 O O . THR B 1 208 ? 6.039 34.062 4.051 1 79.19 208 THR B O 1
ATOM 3844 N N . LYS B 1 209 ? 4.09 34.031 2.889 1 76.44 209 LYS B N 1
ATOM 3845 C CA . LYS B 1 209 ? 3.6 35.344 3.361 1 76.44 209 LYS B CA 1
ATOM 3846 C C . LYS B 1 209 ? 2.105 35.281 3.668 1 76.44 209 LYS B C 1
ATOM 3848 O O . LYS B 1 209 ? 1.328 34.719 2.885 1 76.44 209 LYS B O 1
ATOM 3853 N N . TRP B 1 210 ? 1.727 35.812 4.855 1 79.81 210 TRP B N 1
ATOM 3854 C CA . TRP B 1 210 ? 0.32 35.844 5.242 1 79.81 210 TRP B CA 1
ATOM 3855 C C . TRP B 1 210 ? -0.293 34.469 5.203 1 79.81 210 TRP B C 1
ATOM 3857 O O . TRP B 1 210 ? -1.343 34.25 4.59 1 79.81 210 TRP B O 1
ATOM 3867 N N . ALA B 1 211 ? 0.5 33.531 5.641 1 78.81 211 ALA B N 1
ATOM 3868 C CA . ALA B 1 211 ? 0.059 32.156 5.82 1 78.81 211 ALA B CA 1
ATOM 3869 C C . ALA B 1 211 ? -0.237 31.484 4.477 1 78.81 211 ALA B C 1
ATOM 3871 O O . ALA B 1 211 ? -1.142 30.656 4.371 1 78.81 211 ALA B O 1
ATOM 3872 N N . SER B 1 212 ? 0.434 32.031 3.414 1 81.06 212 SER B N 1
ATOM 3873 C CA . SER B 1 212 ? 0.278 31.469 2.078 1 81.06 212 SER B CA 1
ATOM 3874 C C . SER B 1 212 ? 1.619 31.391 1.357 1 81.06 212 SER B C 1
ATOM 3876 O O . SER B 1 212 ? 2.502 32.219 1.569 1 81.06 212 SER B O 1
ATOM 3878 N N . TYR B 1 213 ? 1.682 30.375 0.562 1 79.94 213 TYR B N 1
ATOM 3879 C CA . TYR B 1 213 ? 2.883 30.25 -0.256 1 79.94 213 TYR B CA 1
ATOM 3880 C C . TYR B 1 213 ? 2.912 31.312 -1.345 1 79.94 213 TYR B C 1
ATOM 3882 O O . TYR B 1 213 ? 1.867 31.688 -1.884 1 79.94 213 TYR B O 1
ATOM 3890 N N . PHE B 1 214 ? 4.145 31.672 -1.562 1 80.44 214 PHE B N 1
ATOM 3891 C CA . PHE B 1 214 ? 4.355 32.562 -2.686 1 80.44 214 PHE B CA 1
ATOM 3892 C C . PHE B 1 214 ? 4.816 31.797 -3.92 1 80.44 214 PHE B C 1
ATOM 3894 O O . PHE B 1 214 ? 5.582 30.844 -3.811 1 80.44 214 PHE B O 1
ATOM 3901 N N . LEU B 1 215 ? 4.352 32.312 -5.027 1 78.62 215 LEU B N 1
ATOM 3902 C CA . LEU B 1 215 ? 4.688 31.656 -6.289 1 78.62 215 LEU B CA 1
ATOM 3903 C C . LEU B 1 215 ? 6.18 31.766 -6.578 1 78.62 215 LEU B C 1
ATOM 3905 O O . LEU B 1 215 ? 6.738 32.875 -6.57 1 78.62 215 LEU B O 1
ATOM 3909 N N . PRO B 1 216 ? 6.719 30.594 -6.742 1 79.19 216 PRO B N 1
ATOM 3910 C CA . PRO B 1 216 ? 8.109 30.688 -7.188 1 79.19 216 PRO B CA 1
ATOM 3911 C C . PRO B 1 216 ? 8.242 31.25 -8.602 1 79.19 216 PRO B C 1
ATOM 3913 O O . PRO B 1 216 ? 7.344 31.062 -9.43 1 79.19 216 PRO B O 1
ATOM 3916 N N . GLN B 1 217 ? 9.312 31.938 -8.82 1 80.81 217 GLN B N 1
ATOM 3917 C CA . GLN B 1 217 ? 9.5 32.562 -10.133 1 80.81 217 GLN B CA 1
ATOM 3918 C C . GLN B 1 217 ? 10.414 31.703 -11.016 1 80.81 217 GLN B C 1
ATOM 3920 O O . GLN B 1 217 ? 10.422 31.859 -12.234 1 80.81 217 GLN B O 1
ATOM 3925 N N . ASN B 1 218 ? 11.086 30.797 -10.445 1 82.06 218 ASN B N 1
ATOM 3926 C CA . ASN B 1 218 ? 12 29.969 -11.211 1 82.06 218 ASN B CA 1
ATOM 3927 C C . ASN B 1 218 ? 11.336 28.656 -11.641 1 82.06 218 ASN B C 1
ATOM 3929 O O . ASN B 1 218 ? 10.539 28.078 -10.891 1 82.06 218 ASN B O 1
ATOM 3933 N N . PRO B 1 219 ? 11.625 28.297 -12.859 1 80.88 219 PRO B N 1
ATOM 3934 C CA . PRO B 1 219 ? 11.102 27 -13.297 1 80.88 219 PRO B CA 1
ATOM 3935 C C . PRO B 1 219 ? 11.75 25.828 -12.578 1 80.88 219 PRO B C 1
ATOM 3937 O O . PRO B 1 219 ? 12.828 25.984 -11.992 1 80.88 219 PRO B O 1
ATOM 3940 N N . GLY B 1 220 ? 11.023 24.641 -12.609 1 80.69 220 GLY B N 1
ATOM 3941 C CA . GLY B 1 220 ? 11.547 23.422 -12 1 80.69 220 GLY B CA 1
ATOM 3942 C C . GLY B 1 220 ? 10.859 23.078 -10.688 1 80.69 220 GLY B C 1
ATOM 3943 O O . GLY B 1 220 ? 9.836 23.656 -10.344 1 80.69 220 GLY B O 1
ATOM 3944 N N . CYS B 1 221 ? 11.445 22.141 -9.945 1 79.38 221 CYS B N 1
ATOM 3945 C CA . CYS B 1 221 ? 10.844 21.656 -8.711 1 79.38 221 CYS B CA 1
ATOM 3946 C C . CYS B 1 221 ? 11.359 22.438 -7.504 1 79.38 221 CYS B C 1
ATOM 3948 O O . CYS B 1 221 ? 10.812 22.328 -6.41 1 79.38 221 CYS B O 1
ATOM 3950 N N . ASN B 1 222 ? 12.359 23.234 -7.723 1 79.38 222 ASN B N 1
ATOM 3951 C CA . ASN B 1 222 ? 12.922 24.109 -6.699 1 79.38 222 ASN B CA 1
ATOM 3952 C C . ASN B 1 222 ? 13.406 23.312 -5.492 1 79.38 222 ASN B C 1
ATOM 3954 O O . ASN B 1 222 ? 13.289 23.781 -4.355 1 79.38 222 ASN B O 1
ATOM 3958 N N . THR B 1 223 ? 13.828 22.016 -5.758 1 83.44 223 THR B N 1
ATOM 3959 C CA . THR B 1 223 ? 14.273 21.172 -4.652 1 83.44 223 THR B CA 1
ATOM 3960 C C . THR B 1 223 ? 15.797 21.062 -4.637 1 83.44 223 THR B C 1
ATOM 3962 O O . THR B 1 223 ? 16.359 20.266 -3.891 1 83.44 223 THR B O 1
ATOM 3965 N N . GLU B 1 224 ? 16.359 21.891 -5.465 1 85.38 224 GLU B N 1
ATOM 3966 C CA . GLU B 1 224 ? 17.812 21.844 -5.492 1 85.38 224 GLU B CA 1
ATOM 3967 C C . GLU B 1 224 ? 18.406 22.344 -4.176 1 85.38 224 GLU B C 1
ATOM 3969 O O . GLU B 1 224 ? 18.078 23.438 -3.711 1 85.38 224 GLU B O 1
ATOM 3974 N N . MET B 1 225 ? 19.281 21.5 -3.646 1 86.12 225 MET B N 1
ATOM 3975 C CA . MET B 1 225 ? 19.922 21.875 -2.395 1 86.12 225 MET B CA 1
ATOM 3976 C C . MET B 1 225 ? 21.234 22.609 -2.664 1 86.12 225 MET B C 1
ATOM 3978 O O . MET B 1 225 ? 21.875 22.391 -3.689 1 86.12 225 MET B O 1
ATOM 3982 N N . LYS B 1 226 ? 21.531 23.375 -1.675 1 88.31 226 LYS B N 1
ATOM 3983 C CA . LYS B 1 226 ? 22.812 24.078 -1.76 1 88.31 226 LYS B CA 1
ATOM 3984 C C . LYS B 1 226 ? 23.984 23.094 -1.682 1 88.31 226 LYS B C 1
ATOM 3986 O O . LYS B 1 226 ? 23.969 22.172 -0.862 1 88.31 226 LYS B O 1
ATOM 3991 N N . SER B 1 227 ? 24.906 23.375 -2.545 1 88.38 227 SER B N 1
ATOM 3992 C CA . SER B 1 227 ? 26.094 22.516 -2.57 1 88.38 227 SER B CA 1
ATOM 3993 C C . SER B 1 227 ? 26.812 22.516 -1.223 1 88.38 227 SER B C 1
ATOM 3995 O O . SER B 1 227 ? 27.297 21.484 -0.778 1 88.38 227 SER B O 1
ATOM 3997 N N . GLU B 1 228 ? 26.875 23.609 -0.645 1 87.62 228 GLU B N 1
ATOM 3998 C CA . GLU B 1 228 ? 27.516 23.734 0.658 1 87.62 228 GL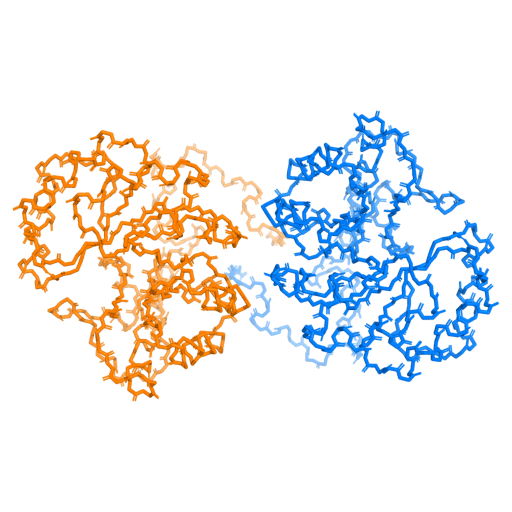U B CA 1
ATOM 3999 C C . GLU B 1 228 ? 26.828 22.859 1.7 1 87.62 228 GLU B C 1
ATOM 4001 O O . GLU B 1 228 ? 27.5 22.25 2.539 1 87.62 228 GLU B O 1
ATOM 4006 N N . SER B 1 229 ? 25.594 22.828 1.643 1 85.94 229 SER B N 1
ATOM 4007 C CA . SER B 1 229 ? 24.844 22 2.574 1 85.94 229 SER B CA 1
ATOM 4008 C C . SER B 1 229 ? 25.141 20.516 2.363 1 85.94 229 SER B C 1
ATOM 4010 O O . SER B 1 229 ? 25.312 19.766 3.33 1 85.94 229 SER B O 1
ATOM 4012 N N . LEU B 1 230 ? 25.219 20.125 1.155 1 83.5 230 LEU B N 1
ATOM 4013 C CA . LEU B 1 230 ? 25.484 18.719 0.828 1 83.5 230 LEU B CA 1
ATOM 4014 C C . LEU B 1 230 ? 26.859 18.312 1.335 1 83.5 230 LEU B C 1
ATOM 4016 O O . LEU B 1 230 ? 27.016 17.234 1.91 1 83.5 230 LEU B O 1
ATOM 4020 N N . LEU B 1 231 ? 27.75 19.172 1.166 1 82.44 231 LEU B N 1
ATOM 4021 C CA . LEU B 1 231 ? 29.109 18.891 1.584 1 82.44 231 LEU B CA 1
ATOM 4022 C C . LEU B 1 231 ? 29.219 18.859 3.104 1 82.44 231 LEU B C 1
ATOM 4024 O O . LEU B 1 231 ? 29.844 17.953 3.668 1 82.44 231 LEU B O 1
ATOM 4028 N N . GLU B 1 232 ? 28.578 19.719 3.646 1 84.38 232 GLU B N 1
ATOM 4029 C CA . GLU B 1 232 ? 28.672 19.859 5.098 1 84.38 232 GLU B CA 1
ATOM 4030 C C . GLU B 1 232 ? 28.016 18.672 5.805 1 84.38 232 GLU B C 1
ATOM 4032 O O . GLU B 1 232 ? 28.469 18.25 6.871 1 84.38 232 GLU B O 1
ATOM 4037 N N . TYR B 1 233 ? 27.094 18.062 5.109 1 82.12 233 TYR B N 1
ATOM 4038 C CA . TYR B 1 233 ? 26.328 17.047 5.816 1 82.12 233 TYR B CA 1
ATOM 4039 C C . TYR B 1 233 ? 26.547 15.672 5.195 1 82.12 233 TYR B C 1
ATOM 4041 O O . TYR B 1 233 ? 25.781 14.742 5.426 1 82.12 233 TYR B O 1
ATOM 4049 N N . GLU B 1 234 ? 27.547 15.625 4.398 1 77.69 234 GLU B N 1
ATOM 4050 C CA . GLU B 1 234 ? 27.891 14.32 3.834 1 77.69 234 GLU B CA 1
ATOM 4051 C C . GLU B 1 234 ? 28.344 13.344 4.918 1 77.69 234 GLU B C 1
ATOM 4053 O O . GLU B 1 234 ? 29.266 13.648 5.676 1 77.69 234 GLU B O 1
ATOM 4058 N N . PHE B 1 235 ? 27.719 12.281 4.977 1 73.25 235 PHE B N 1
ATOM 4059 C CA . PHE B 1 235 ? 28.094 11.273 5.969 1 73.25 235 PHE B CA 1
ATOM 4060 C C . PHE B 1 235 ? 29.219 10.398 5.445 1 73.25 235 PHE B C 1
ATOM 4062 O O . PHE B 1 235 ? 29.188 9.945 4.301 1 73.25 235 PHE B O 1
ATOM 4069 N N . PRO B 1 236 ? 30.094 10.102 6.246 1 70.75 236 PRO B N 1
ATOM 4070 C CA . PRO B 1 236 ? 30.375 10.594 7.598 1 70.75 236 PRO B CA 1
ATOM 4071 C C . PRO B 1 236 ? 31.391 11.727 7.613 1 70.75 236 PRO B C 1
ATOM 4073 O O . PRO B 1 236 ? 31.859 12.133 8.688 1 70.75 236 PRO B O 1
ATOM 4076 N N . ILE B 1 237 ? 31.703 12.25 6.422 1 74.06 237 ILE B N 1
ATOM 4077 C CA . ILE B 1 237 ? 32.906 13.055 6.332 1 74.06 237 ILE B CA 1
ATOM 4078 C C . ILE B 1 237 ? 32.562 14.531 6.457 1 74.06 237 ILE B C 1
ATOM 4080 O O . ILE B 1 237 ? 33.438 15.375 6.688 1 74.06 237 ILE B O 1
ATOM 4084 N N . GLY B 1 238 ? 31.328 14.938 6.324 1 80.62 238 GLY B N 1
ATOM 4085 C CA . GLY B 1 238 ? 30.953 16.344 6.426 1 80.62 238 GLY B CA 1
ATOM 4086 C C . GLY B 1 238 ? 31.234 16.938 7.793 1 80.62 238 GLY B C 1
ATOM 4087 O O . GLY B 1 238 ? 31.172 16.234 8.805 1 80.62 238 GLY B O 1
ATOM 4088 N N . GLN B 1 239 ? 31.469 18.156 7.652 1 84 239 GLN B N 1
ATOM 4089 C CA . GLN B 1 239 ? 31.891 18.844 8.867 1 84 239 GLN B CA 1
ATOM 4090 C C . GLN B 1 239 ? 30.844 18.703 9.969 1 84 239 GLN B C 1
ATOM 4092 O O . GLN B 1 239 ? 31.188 18.516 11.141 1 84 239 GLN B O 1
ATOM 4097 N N . LYS B 1 240 ? 29.688 18.75 9.617 1 83.31 240 LYS B N 1
ATOM 4098 C CA . LYS B 1 240 ? 28.625 18.656 10.617 1 83.31 240 LYS B CA 1
ATOM 4099 C C . LYS B 1 240 ? 28.562 17.266 11.234 1 83.31 240 LYS B C 1
ATOM 4101 O O . LYS B 1 240 ? 28.359 17.125 12.438 1 83.31 240 LYS B O 1
ATOM 4106 N N . TRP B 1 241 ? 28.703 16.297 10.43 1 78.19 241 TRP B N 1
ATOM 4107 C CA . TRP B 1 241 ? 28.688 14.938 10.938 1 78.19 241 TRP B CA 1
ATOM 4108 C C . TRP B 1 241 ? 29.906 14.68 11.82 1 78.19 241 TRP B C 1
ATOM 4110 O O . TRP B 1 241 ? 29.797 14.047 12.875 1 78.19 241 TRP B O 1
ATOM 4120 N N . GLN B 1 242 ? 31.031 15.141 11.367 1 76.75 242 GLN B N 1
ATOM 4121 C CA . GLN B 1 242 ? 32.25 14.984 12.164 1 76.75 242 GLN B CA 1
ATOM 4122 C C . GLN B 1 242 ? 32.094 15.641 13.531 1 76.75 242 GLN B C 1
ATOM 4124 O O . GLN B 1 242 ? 32.531 15.094 14.539 1 76.75 242 GLN B O 1
ATOM 4129 N N . HIS B 1 243 ? 31.438 16.688 13.5 1 81.56 243 HIS B N 1
ATOM 4130 C CA . HIS B 1 243 ? 31.172 17.359 14.758 1 81.56 243 HIS B CA 1
ATOM 4131 C C . HIS B 1 243 ? 30.219 16.562 15.641 1 81.56 243 HIS B C 1
ATOM 4133 O O . HIS B 1 243 ? 30.438 16.438 16.844 1 81.56 243 HIS B O 1
ATOM 4139 N N . LEU B 1 244 ? 29.203 15.992 15.086 1 76.25 244 LEU B N 1
ATOM 4140 C CA . LEU B 1 244 ? 28.188 15.25 15.828 1 76.25 244 LEU B CA 1
ATOM 4141 C C . LEU B 1 244 ? 28.766 13.961 16.406 1 76.25 244 LEU B C 1
ATOM 4143 O O . LEU B 1 244 ? 28.484 13.602 17.547 1 76.25 244 LEU B O 1
ATOM 4147 N N . VAL B 1 245 ? 29.547 13.266 15.57 1 71.38 245 VAL B N 1
ATOM 4148 C CA . VAL B 1 245 ? 30.141 12 16 1 71.38 245 VAL B CA 1
ATOM 4149 C C . VAL B 1 245 ? 31.141 12.25 17.125 1 71.38 245 VAL B C 1
ATOM 4151 O O . VAL B 1 245 ? 31.281 11.438 18.031 1 71.38 245 VAL B O 1
ATOM 4154 N N . ARG B 1 246 ? 31.781 13.328 17.047 1 71 246 ARG B N 1
ATOM 4155 C CA . ARG B 1 246 ? 32.781 13.656 18.062 1 71 246 ARG B CA 1
ATOM 4156 C C . ARG B 1 246 ? 32.125 14.195 19.328 1 71 246 ARG B C 1
ATOM 4158 O O . ARG B 1 246 ? 32.75 14.242 20.391 1 71 246 ARG B O 1
ATOM 4165 N N . SER B 1 247 ? 30.891 14.469 19.062 1 69.56 247 SER B N 1
ATOM 4166 C CA . SER B 1 247 ? 30.188 14.984 20.234 1 69.56 247 SER B CA 1
ATOM 4167 C C . SER B 1 247 ? 29.797 13.859 21.188 1 69.56 247 SER B C 1
ATOM 4169 O O . SER B 1 247 ? 29.297 12.82 20.75 1 69.56 247 SER B O 1
ATOM 4171 N N . PRO B 1 248 ? 30.156 13.828 22.391 1 66.5 248 PRO B N 1
ATOM 4172 C CA . PRO B 1 248 ? 29.812 12.797 23.359 1 66.5 248 PRO B CA 1
ATOM 4173 C C . PRO B 1 248 ? 28.312 12.547 23.453 1 66.5 248 PRO B C 1
ATOM 4175 O O . PRO B 1 248 ? 27.875 11.5 23.953 1 66.5 248 PRO B O 1
ATOM 4178 N N . LYS B 1 249 ? 27.578 13.383 22.969 1 63.41 249 LYS B N 1
ATOM 4179 C CA . LYS B 1 249 ? 26.125 13.281 23.078 1 63.41 249 LYS B CA 1
ATOM 4180 C C . LYS B 1 249 ? 25.578 12.211 22.141 1 63.41 249 LYS B C 1
ATOM 4182 O O . LYS B 1 249 ? 24.578 11.555 22.469 1 63.41 249 LYS B O 1
ATOM 4187 N N . TYR B 1 250 ? 26 12.125 21.016 1 59.97 250 TYR B N 1
ATOM 4188 C CA . TYR B 1 250 ? 25.328 11.297 20.031 1 59.97 250 TYR B CA 1
ATOM 4189 C C . TYR B 1 250 ? 26.078 9.992 19.797 1 59.97 250 TYR B C 1
ATOM 4191 O O . TYR B 1 250 ? 25.5 9.008 19.328 1 59.97 250 TYR B O 1
ATOM 4199 N N . TRP B 1 251 ? 27.359 9.969 19.641 1 55.75 251 TRP B N 1
ATOM 4200 C CA . TRP B 1 251 ? 28.047 8.742 19.281 1 55.75 251 TRP B CA 1
ATOM 4201 C C . TRP B 1 251 ? 28.906 8.227 20.438 1 55.75 251 TRP B C 1
ATOM 4203 O O . TRP B 1 251 ? 29.812 8.922 20.891 1 55.75 251 TRP B O 1
ATOM 4213 N N . LYS B 1 252 ? 28.359 7.332 21.047 1 54.62 252 LYS B N 1
ATOM 4214 C CA . LYS B 1 252 ? 29.188 6.727 22.078 1 54.62 252 LYS B CA 1
ATOM 4215 C C . LYS B 1 252 ? 30.281 5.859 21.469 1 54.62 252 LYS B C 1
ATOM 4217 O O . LYS B 1 252 ? 31.234 5.477 22.141 1 54.62 252 LYS B O 1
ATOM 4222 N N . SER B 1 253 ? 29.781 5.141 20.5 1 49.59 253 SER B N 1
ATOM 4223 C CA . SER B 1 253 ? 30.781 4.211 19.984 1 49.59 253 SER B CA 1
ATOM 4224 C C . SER B 1 253 ? 31.609 4.852 18.875 1 49.59 253 SER B C 1
ATOM 4226 O O . SER B 1 253 ? 31.094 5.641 18.094 1 49.59 253 SER B O 1
ATOM 4228 N N . SER B 1 254 ? 32.781 5.055 19.125 1 49.47 254 SER B N 1
ATOM 4229 C CA . SER B 1 254 ? 33.781 5.617 18.234 1 49.47 254 SER B CA 1
ATOM 4230 C C . SER B 1 254 ? 33.688 4.988 16.844 1 49.47 254 SER B C 1
ATOM 4232 O O . SER B 1 254 ? 34.281 5.496 15.891 1 49.47 254 SER B O 1
ATOM 4234 N N . ARG B 1 255 ? 33.312 3.709 16.75 1 48.91 255 ARG B N 1
ATOM 4235 C CA . ARG B 1 255 ? 33.438 3.051 15.453 1 48.91 255 ARG B CA 1
ATOM 4236 C C . ARG B 1 255 ? 32.094 3.02 14.75 1 48.91 255 ARG B C 1
ATOM 4238 O O . ARG B 1 255 ? 31.047 2.836 15.391 1 48.91 255 ARG B O 1
ATOM 4245 N N . ILE B 1 256 ? 31.969 3.641 13.703 1 48.75 256 ILE B N 1
ATOM 4246 C CA . ILE B 1 256 ? 30.828 3.422 12.82 1 48.75 256 ILE B CA 1
ATOM 4247 C C . ILE B 1 256 ? 30.578 1.924 12.672 1 48.75 256 ILE B C 1
ATOM 4249 O O . ILE B 1 256 ? 31.484 1.164 12.328 1 48.75 256 ILE B O 1
ATOM 4253 N N . PRO B 1 257 ? 29.562 1.487 13.203 1 49.25 257 PRO B N 1
ATOM 4254 C CA . PRO B 1 257 ? 29.375 0.051 12.984 1 49.25 257 PRO B CA 1
ATOM 4255 C C . PRO B 1 257 ? 29.625 -0.37 11.539 1 49.25 257 PRO B C 1
ATOM 4257 O O . PRO B 1 257 ? 29.344 0.388 10.609 1 49.25 257 PRO B O 1
ATOM 4260 N N . ASP B 1 258 ? 30.328 -1.479 11.414 1 44.56 258 ASP B N 1
ATOM 4261 C CA . ASP B 1 258 ? 30.734 -1.993 10.109 1 44.56 258 ASP B CA 1
ATOM 4262 C C . ASP B 1 258 ? 29.547 -2.059 9.148 1 44.56 258 ASP B C 1
ATOM 4264 O O . ASP B 1 258 ? 29.719 -1.874 7.938 1 44.56 258 ASP B O 1
ATOM 4268 N N . TRP B 1 259 ? 28.516 -2.287 9.727 1 44.94 259 TRP B N 1
ATOM 4269 C CA . TRP B 1 259 ? 27.375 -2.531 8.859 1 44.94 259 TRP B CA 1
ATOM 4270 C C . TRP B 1 259 ? 26.797 -1.22 8.336 1 44.94 259 TRP B C 1
ATOM 4272 O O . TRP B 1 259 ? 26 -1.216 7.395 1 44.94 259 TRP B O 1
ATOM 4282 N N . ILE B 1 260 ? 26.844 -0.381 9.164 1 44.41 260 ILE B N 1
ATOM 4283 C CA . ILE B 1 260 ? 26.438 0.953 8.719 1 44.41 260 ILE B CA 1
ATOM 4284 C C . ILE B 1 260 ? 27.438 1.468 7.68 1 44.41 260 ILE B C 1
ATOM 4286 O O . ILE B 1 260 ? 27.078 2.287 6.828 1 44.41 260 ILE B O 1
ATOM 4290 N N . GLU B 1 261 ? 28.797 1.227 8.039 1 40.12 261 GLU B N 1
ATOM 4291 C CA . GLU B 1 261 ? 29.688 1.604 6.949 1 40.12 261 GLU B CA 1
ATOM 4292 C C . GLU B 1 261 ? 29.125 1.195 5.598 1 40.12 261 GLU B C 1
ATOM 4294 O O . GLU B 1 261 ? 28.344 0.243 5.508 1 40.12 261 GLU B O 1
ATOM 4299 N N . ASN B 1 262 ? 29.172 2.102 4.766 1 38.69 262 ASN B N 1
ATOM 4300 C CA . ASN B 1 262 ? 28.547 2.104 3.447 1 38.69 262 ASN B CA 1
ATOM 4301 C C . ASN B 1 262 ? 28.453 0.696 2.865 1 38.69 262 ASN B C 1
ATOM 4303 O O . ASN B 1 262 ? 28.203 0.528 1.671 1 38.69 262 ASN B O 1
ATOM 4307 N N . ARG B 1 263 ? 29.359 -0.367 3.443 1 34.69 263 ARG B N 1
ATOM 4308 C CA . ARG B 1 263 ? 29.719 -1.255 2.348 1 34.69 263 ARG B CA 1
ATOM 4309 C C . ARG B 1 263 ? 28.531 -2.072 1.875 1 34.69 263 ARG B C 1
ATOM 4311 O O . ARG B 1 263 ? 28.344 -3.219 2.293 1 34.69 263 ARG B O 1
ATOM 4318 N N . CYS B 1 264 ? 27.469 -1.74 2.189 1 35.19 264 CYS B N 1
ATOM 4319 C CA . CYS B 1 264 ? 26.656 -2.572 1.31 1 35.19 264 CYS B CA 1
ATOM 4320 C C . CYS B 1 264 ? 27.422 -2.959 0.056 1 35.19 264 CYS B C 1
ATOM 4322 O O . CYS B 1 264 ? 27.141 -3.988 -0.561 1 35.19 264 CYS B O 1
ATOM 4324 N N . PHE B 1 265 ? 28.188 -1.891 -0.552 1 32.59 265 PHE B N 1
ATOM 4325 C CA . PHE B 1 265 ? 29.281 -2.039 -1.499 1 32.59 265 PHE B CA 1
ATOM 4326 C C . PHE B 1 265 ? 30.625 -1.854 -0.803 1 32.59 265 PHE B C 1
ATOM 4328 O O . PHE B 1 265 ? 30.906 -0.793 -0.236 1 32.59 265 PHE B O 1
ATOM 4335 N N . PRO B 1 266 ? 31.156 -2.814 -0.102 1 28.83 266 PRO B N 1
ATOM 4336 C CA . PRO B 1 266 ? 32.531 -2.744 0.435 1 28.83 266 PRO B CA 1
ATOM 4337 C C . PRO B 1 266 ? 33.469 -1.962 -0.468 1 28.83 266 PRO B C 1
ATOM 4339 O O . PRO B 1 266 ? 33.594 -2.266 -1.658 1 28.83 266 PRO B O 1
ATOM 4342 N N . VAL B 1 267 ? 33.656 -0.671 -0.324 1 26.72 267 VAL B N 1
ATOM 4343 C CA . VAL B 1 267 ? 34.812 -0.07 -0.955 1 26.72 267 VAL B CA 1
ATOM 4344 C C . VAL B 1 267 ? 36.094 -0.507 -0.218 1 26.72 267 VAL B C 1
ATOM 4346 O O . VAL B 1 267 ? 36.219 -0.272 0.985 1 26.72 267 VAL B O 1
ATOM 4349 N N . THR B 1 268 ? 36.531 -1.63 -0.379 1 24.42 268 THR B N 1
ATOM 4350 C CA . THR B 1 268 ? 37.938 -1.91 -0.036 1 24.42 268 THR B CA 1
ATOM 4351 C C . THR B 1 268 ? 38.812 -0.724 -0.387 1 24.42 268 THR B C 1
ATOM 4353 O O . THR B 1 268 ? 38.875 -0.296 -1.543 1 24.42 268 THR B O 1
ATOM 4356 N N . PHE B 1 269 ? 39 0.179 0.647 1 22.59 269 PHE B N 1
ATOM 4357 C CA . PHE B 1 269 ? 40.281 0.901 0.579 1 22.59 269 PHE B CA 1
ATOM 4358 C C . PHE B 1 269 ? 41.438 0.008 1.007 1 22.59 269 PHE B C 1
ATOM 4360 O O . PHE B 1 269 ? 41.281 -0.837 1.892 1 22.59 269 PHE B O 1
#

InterPro domains:
  IPR013342 Mandelate racemase, C-terminal domain [PF13378] (15-227)
  IPR013342 Mandelate racemase, C-terminal domain [SM00922] (8-104)
  IPR036849 Enolase-like, C-terminal domain superfamily [G3DSA:3.20.20.120] (1-247)
  IPR036849 Enolase-like, C-terminal domain superfamily [SSF51604] (14-235)
  IPR046945 L-rhamnonate dehydratase-like [PTHR13794] (9-247)

Secondary structure (DSSP, 8-state):
---TT--HHHHHHHHHHHHHTT--EEEEE--S-HHHHHHHHHHHHHHHTTTSEEEEE-TT---HHHHHHHHHHHGGG--SEEE-SS-TT-HHHHHHHHHHHTTSEEEEPTT--SHHHHHHHHHTT--SEEEE-TTTTT-HHHHHHHHHHHHHTT--EEEEE-STTHHHHHHHHHHHIIIIII---TT--EEE---HHHHTTBSS---EETTEEPPP-SSS---PBPHHHHHHT-TTTSHHHHHHHHSTTT--SSS--TTTTTTTS----/---TT--HHHHHHHHHHHHHTT--EEEEE--S-HHHHHHHHHHHHHHHTTTSEEEEE-TT---HHHHHHHHHHHGGG--SEEE-SS-TT-HHHHHHHHHHHTTSEEEEPTT--SHHHHHHHHHTT--SEEEE-TTTTT-HHHHHHHHHHHHHTT--EEEEE-STTHHHHHHHHHHHIIIIII---TT--EEE---HHHHTTBSS---EETTEEPPP-SSS---PBPHHHHHHT-TTTSHHHHHHHHSTTT--SSS--TTTSSTTS----

Sequence (538 aa):
MGVPRMCEAQLRIICREALKDGFTRFKVKIGEELEDDKRRLEIIREEIGWENLLVLDASAGWDQNEAIHWMKELAGFRPLWVLEPTSSDDILAHMAIAEELRPLHVGVAVNCHNKIMFKQYIQKKTVSCCFLDPFRIGGVNEVLAICLMAAKFKVPVCIEARVPGAAELAQHLLFWEYISVSGSLSKRMCAAVTHRHIHQHFQQPAMTKWASYFLPQNPGCNTEMKSESLLEYEFPIGQKWQHLVRSPKYWKSSRIPDWIENRCFPVTFMGVPRMCEAQLRIICREALKDGFTRFKVKIGEELEDDKRRLEIIREEIGWENLLVLDASAGWDQNEAIHWMKELAGFRPLWVLEPTSSDDILAHMAIAEELRPLHVGVAVNCHNKIMFKQYIQKKTVSCCFLDPFRIGGVNEVLAICLMAAKFKVPVCIEARVPGAAELAQHLLFWEYISVSGSLSKRMCAAVTHRHIHQHFQQPAMTKWASYFLPQNPGCNTEMKSESLLEYEFPIGQKWQHLVRSPKYWKSSRIPDWIENRCFPVTF

Organism: Limulus polyphemus (NCBI:txid6850)

Solvent-accessible surface area (backbone atoms only — not comparable to full-atom values): 29552 Å² total; per-residue (Å²): 96,52,66,82,88,63,51,68,69,57,52,51,49,54,46,51,52,39,46,74,49,50,46,54,69,46,50,35,52,44,78,86,46,71,69,58,44,52,52,52,49,51,54,48,39,70,68,60,41,86,82,38,47,35,34,35,32,26,78,36,70,31,53,55,67,54,31,46,54,55,46,64,72,49,46,86,73,58,44,62,27,38,28,17,47,27,50,61,71,34,60,69,46,46,44,52,35,28,63,68,43,59,88,48,34,25,25,43,28,56,70,43,45,49,51,58,50,52,48,53,35,57,74,65,63,30,37,61,29,43,32,38,17,67,88,51,26,84,39,70,68,44,51,51,52,40,52,51,53,29,53,75,70,70,32,35,62,26,40,41,18,84,48,89,55,28,48,30,41,46,50,56,53,51,51,46,43,31,74,74,67,67,68,54,65,73,80,42,53,70,50,62,68,77,55,63,81,57,39,73,40,29,74,46,49,68,46,72,55,69,69,33,78,53,82,76,88,66,84,80,54,44,61,50,60,32,67,67,50,52,52,32,58,32,80,70,78,7,62,55,39,46,50,45,52,69,29,78,84,71,30,78,62,87,60,73,51,72,78,65,40,69,42,86,61,69,72,81,123,97,53,67,82,88,63,50,69,68,58,51,52,50,54,48,51,53,39,46,73,48,50,46,52,68,45,48,36,53,44,79,84,47,70,71,59,43,52,52,51,48,51,54,47,40,70,70,60,39,87,84,37,47,35,32,38,32,26,77,36,69,31,53,55,70,54,30,47,53,54,47,63,72,49,47,84,74,59,44,63,27,40,28,18,45,27,51,61,69,34,60,66,46,45,43,53,38,28,63,70,43,57,88,48,33,26,23,42,28,55,70,42,45,48,50,59,50,51,48,54,38,56,74,66,63,31,36,62,29,42,32,38,17,67,88,50,25,86,39,69,68,43,50,51,53,40,51,53,52,29,53,75,72,70,33,35,60,26,41,42,20,85,48,89,56,28,48,31,41,46,52,56,53,50,50,44,43,31,73,76,68,67,69,55,66,74,80,42,52,69,50,62,67,78,55,66,79,55,40,73,40,30,74,46,48,67,43,71,56,70,70,33,77,54,83,75,87,66,84,80,53,44,62,51,59,34,67,68,52,52,51,33,59,31,80,69,76,6,60,55,38,47,50,44,52,68,29,76,84,71,29,77,60,87,61,74,52,72,78,68,39,73,40,87,59,70,70,82,126

pLDDT: mean 84.08, std 15.4, range [22.42, 97.94]

Nearest PDB structures (foldseek):
  2hxu-assembly1_A-2  TM=9.556E-01  e=3.441E-22  Xanthomonas campestris pv. campestris
  1yey-assembly5_D  TM=9.633E-01  e=3.651E-22  Xanthomonas campestris pv. campestris
  2hne-assembly1_A  TM=9.700E-01  e=5.208E-22  Xanthomonas campestris pv. campestris
  1yey-assembly3_C  TM=9.678E-01  e=4.626E-22  Xanthomonas campestris pv. campestris
  1yey-assembly6_A  TM=9.469E-01  e=8.364E-22  Xanthomonas campestris pv. campestris